Protein AF-A0A5E3WQ27-F1 (afdb_monomer)

pLDDT: mean 74.92, std 24.58, range [30.89, 98.5]

Structure (mmCIF, N/CA/C/O backbone):
data_AF-A0A5E3WQ27-F1
#
_entry.id   AF-A0A5E3WQ27-F1
#
loop_
_atom_site.group_PDB
_atom_site.id
_atom_site.type_symbol
_atom_site.label_atom_id
_atom_site.label_alt_id
_atom_site.label_comp_id
_atom_site.label_asym_id
_atom_site.label_entity_id
_atom_site.label_seq_id
_atom_site.pdbx_PDB_ins_code
_atom_site.Cartn_x
_atom_site.Cartn_y
_atom_site.Cartn_z
_atom_site.occupancy
_atom_site.B_iso_or_equiv
_atom_site.auth_seq_id
_atom_site.auth_comp_id
_atom_site.auth_asym_id
_atom_site.auth_atom_id
_atom_site.pdbx_PDB_model_num
ATOM 1 N N . MET A 1 1 ? -1.859 -4.404 -22.140 1.00 66.88 1 MET A N 1
ATOM 2 C CA . MET A 1 1 ? -1.192 -3.417 -21.258 1.00 66.88 1 MET A CA 1
ATOM 3 C C . MET A 1 1 ? 0.265 -3.137 -21.625 1.00 66.88 1 MET A C 1
ATOM 5 O O . MET A 1 1 ? 0.645 -1.979 -21.557 1.00 66.88 1 MET A O 1
ATOM 9 N N . SER A 1 2 ? 1.088 -4.109 -22.050 1.00 66.62 2 SER A N 1
ATOM 10 C CA . SER A 1 2 ? 2.471 -3.788 -22.464 1.00 66.62 2 SER A CA 1
ATOM 11 C C . SER A 1 2 ? 2.542 -2.864 -23.682 1.00 66.62 2 SER A C 1
ATOM 13 O O . SER A 1 2 ? 3.207 -1.838 -23.617 1.00 66.62 2 SER A O 1
ATOM 15 N N . ALA A 1 3 ? 1.756 -3.162 -24.722 1.00 76.25 3 ALA A N 1
ATOM 16 C CA . ALA A 1 3 ? 1.669 -2.356 -25.942 1.00 76.25 3 ALA A CA 1
ATOM 17 C C . ALA A 1 3 ? 1.220 -0.905 -25.674 1.00 76.25 3 ALA A C 1
ATOM 19 O O . ALA A 1 3 ? 1.617 0.019 -26.374 1.00 76.25 3 ALA A O 1
ATOM 20 N N . LEU A 1 4 ? 0.428 -0.689 -24.617 1.00 78.19 4 LEU A N 1
ATOM 21 C CA . LEU A 1 4 ? -0.031 0.638 -24.203 1.00 78.19 4 LEU A CA 1
ATOM 22 C C . LEU A 1 4 ? 1.125 1.499 -23.664 1.00 78.19 4 LEU A C 1
ATOM 24 O O . LEU A 1 4 ? 1.189 2.687 -23.967 1.00 78.19 4 LEU A O 1
ATOM 28 N N . ARG A 1 5 ? 2.072 0.897 -22.929 1.00 78.06 5 ARG A N 1
ATOM 29 C CA . ARG A 1 5 ? 3.265 1.593 -22.404 1.00 78.06 5 ARG A CA 1
ATOM 30 C C . ARG A 1 5 ? 4.249 1.987 -23.503 1.00 78.06 5 ARG A C 1
ATOM 32 O O . ARG A 1 5 ? 4.928 3.001 -23.384 1.00 78.06 5 ARG A O 1
ATOM 39 N N . GLU A 1 6 ? 4.312 1.192 -24.565 1.00 77.88 6 GLU A N 1
ATOM 40 C CA . GLU A 1 6 ? 5.176 1.436 -25.725 1.00 77.88 6 GLU A CA 1
ATOM 41 C C . GLU A 1 6 ? 4.623 2.556 -26.625 1.00 77.88 6 GLU A C 1
ATOM 43 O O . GLU A 1 6 ? 5.377 3.233 -27.325 1.00 77.88 6 GLU A O 1
ATOM 48 N N . HIS A 1 7 ? 3.317 2.834 -26.557 1.00 84.69 7 HIS A N 1
ATOM 49 C CA . HIS A 1 7 ? 2.675 3.871 -27.357 1.00 84.69 7 HIS A CA 1
ATOM 50 C C . HIS A 1 7 ? 2.796 5.262 -26.705 1.00 84.69 7 HIS A C 1
ATOM 52 O O . HIS A 1 7 ? 1.893 5.728 -26.005 1.00 84.69 7 HIS A O 1
ATOM 58 N N . ARG A 1 8 ? 3.892 5.984 -26.984 1.00 80.81 8 ARG A N 1
ATOM 59 C CA . ARG A 1 8 ? 4.209 7.307 -26.393 1.00 80.81 8 ARG A CA 1
ATOM 60 C C . ARG A 1 8 ? 3.035 8.296 -26.387 1.00 80.81 8 ARG A C 1
ATOM 62 O O . ARG A 1 8 ? 2.768 8.905 -25.357 1.00 80.81 8 ARG A O 1
ATOM 69 N N . ALA A 1 9 ? 2.301 8.422 -27.496 1.00 82.50 9 ALA A N 1
ATOM 70 C CA . ALA A 1 9 ? 1.156 9.338 -27.575 1.00 82.50 9 ALA A CA 1
ATOM 71 C C . ALA A 1 9 ? 0.023 8.971 -26.596 1.00 82.50 9 ALA A C 1
ATOM 73 O O . ALA A 1 9 ? -0.661 9.850 -26.079 1.00 82.50 9 ALA A O 1
ATOM 74 N N . MET A 1 10 ? -0.154 7.681 -26.302 1.00 83.75 10 MET A N 1
ATOM 75 C CA . MET A 1 10 ? -1.155 7.211 -25.348 1.00 83.75 10 MET A CA 1
ATOM 76 C C . MET A 1 10 ? -0.713 7.519 -23.917 1.00 83.75 10 MET A C 1
ATOM 78 O O . MET A 1 10 ? -1.498 8.055 -23.144 1.00 83.75 10 MET A O 1
ATOM 82 N N . MET A 1 11 ? 0.567 7.302 -23.596 1.00 82.00 11 MET A N 1
ATOM 83 C CA . MET A 1 11 ? 1.147 7.701 -22.308 1.00 82.00 11 MET A CA 1
ATOM 84 C C . MET A 1 11 ? 1.073 9.218 -22.076 1.00 82.00 11 MET A C 1
ATOM 86 O O . MET A 1 11 ? 0.823 9.649 -20.954 1.00 82.00 11 MET A O 1
ATOM 90 N N . SER A 1 12 ? 1.216 10.032 -23.127 1.00 81.25 12 SER A N 1
ATOM 91 C CA . SER A 1 12 ? 1.003 11.485 -23.060 1.00 81.25 12 SER A CA 1
ATOM 92 C C . SER A 1 12 ? -0.461 11.871 -22.819 1.00 81.25 12 SER A C 1
ATOM 94 O O . SER A 1 12 ? -0.724 12.796 -22.057 1.00 81.25 12 SER A O 1
ATOM 96 N N . ARG A 1 13 ? -1.426 11.160 -23.415 1.00 82.31 13 ARG A N 1
ATOM 97 C CA . ARG A 1 13 ? -2.856 11.378 -23.125 1.00 82.31 13 ARG A CA 1
ATOM 98 C C . ARG A 1 13 ? -3.207 10.986 -21.691 1.00 82.31 13 ARG A C 1
ATOM 100 O O . ARG A 1 13 ? -3.917 11.716 -21.016 1.00 82.31 13 ARG A O 1
ATOM 107 N N . LEU A 1 14 ? -2.659 9.877 -21.203 1.00 80.56 14 LEU A N 1
ATOM 108 C CA . LEU A 1 14 ? -2.833 9.441 -19.815 1.00 80.56 14 LEU A CA 1
ATOM 109 C C . LEU A 1 14 ? -2.230 10.440 -18.826 1.00 80.56 14 LEU A C 1
ATOM 111 O O . LEU A 1 14 ? -2.828 10.729 -17.797 1.00 80.56 14 LEU A O 1
ATOM 115 N N . ALA A 1 15 ? -1.079 11.016 -19.165 1.00 80.75 15 ALA A N 1
ATOM 116 C CA . ALA A 1 15 ? -0.497 12.126 -18.422 1.00 80.75 15 ALA A CA 1
ATOM 117 C C . ALA A 1 15 ? -1.461 13.320 -18.288 1.00 80.75 15 ALA A C 1
ATOM 119 O O . ALA A 1 15 ? -1.559 13.895 -17.209 1.00 80.75 15 ALA A O 1
ATOM 120 N N . ALA A 1 16 ? -2.211 13.659 -19.342 1.00 81.12 16 ALA A N 1
ATOM 121 C CA . ALA A 1 16 ? -3.228 14.706 -19.261 1.00 81.12 16 ALA A CA 1
ATOM 122 C C . ALA A 1 16 ? -4.366 14.338 -18.292 1.00 81.12 16 ALA A C 1
ATOM 124 O O . ALA A 1 16 ? -4.794 15.189 -17.521 1.00 81.12 16 ALA A O 1
ATOM 125 N N . VAL A 1 17 ? -4.796 13.070 -18.256 1.00 81.38 17 VAL A N 1
ATOM 126 C CA . VAL A 1 17 ? -5.822 12.593 -17.306 1.00 81.38 17 VAL A CA 1
ATOM 127 C C . VAL A 1 17 ? -5.364 12.764 -15.856 1.00 81.38 17 VAL A C 1
ATOM 129 O O . VAL A 1 17 ? -6.114 13.295 -15.045 1.00 81.38 17 VAL A O 1
ATOM 132 N N . PHE A 1 18 ? -4.116 12.408 -15.533 1.00 80.06 18 PHE A N 1
ATOM 133 C CA . PHE A 1 18 ? -3.578 12.611 -14.179 1.00 80.06 18 PHE A CA 1
ATOM 134 C C . PHE A 1 18 ? -3.529 14.089 -13.761 1.00 80.06 18 PHE A C 1
ATOM 136 O O . PHE A 1 18 ? -3.655 14.384 -12.575 1.00 80.06 18 PHE A O 1
ATOM 143 N N . ASN A 1 19 ? -3.390 15.013 -14.716 1.00 80.31 19 ASN A N 1
ATOM 144 C CA . ASN A 1 19 ? -3.427 16.452 -14.448 1.00 80.31 19 ASN A CA 1
ATOM 145 C C . ASN A 1 19 ? -4.855 16.998 -14.262 1.00 80.31 19 ASN A C 1
ATOM 147 O O . ASN A 1 19 ? -5.021 18.054 -13.660 1.00 80.31 19 ASN A O 1
ATOM 151 N N . HIS A 1 20 ? -5.881 16.302 -14.762 1.00 78.62 20 HIS A N 1
ATOM 152 C CA . HIS A 1 20 ? -7.270 16.778 -14.750 1.00 78.62 20 HIS A CA 1
ATOM 153 C C . HIS A 1 20 ? -8.042 16.501 -13.453 1.00 78.62 20 HIS A C 1
ATOM 155 O O . HIS A 1 20 ? -9.148 17.008 -13.294 1.00 78.62 20 HIS A O 1
ATOM 161 N N . ILE A 1 21 ? -7.444 15.812 -12.476 1.00 74.69 21 ILE A N 1
ATOM 162 C CA . ILE A 1 21 ? -8.067 15.475 -11.173 1.00 74.69 21 ILE A CA 1
ATOM 163 C C . ILE A 1 21 ? -8.297 16.718 -10.278 1.00 74.69 21 ILE A C 1
ATOM 165 O O . ILE A 1 21 ? -8.771 16.628 -9.154 1.00 74.69 21 ILE A O 1
ATOM 169 N N . GLN A 1 22 ? -8.016 17.913 -10.799 1.00 62.62 22 GLN A N 1
ATOM 170 C CA . GLN A 1 22 ? -8.218 19.203 -10.140 1.00 62.62 22 GLN A CA 1
ATOM 171 C C . GLN A 1 22 ? -9.664 19.730 -10.221 1.00 62.62 22 GLN A C 1
ATOM 173 O O . GLN A 1 22 ? -9.946 20.799 -9.680 1.00 62.62 22 GLN A O 1
ATOM 178 N N . SER A 1 23 ? -10.583 19.038 -10.907 1.00 57.97 23 SER A N 1
ATOM 179 C CA . SER A 1 23 ? -11.968 19.505 -11.052 1.00 57.97 23 SER A CA 1
ATOM 180 C C . SER A 1 23 ? -12.797 19.245 -9.778 1.00 57.97 23 SER A C 1
ATOM 182 O O . SER A 1 23 ? -12.965 18.089 -9.392 1.00 57.97 23 SER A O 1
ATOM 184 N N . PRO A 1 24 ? -13.397 20.274 -9.140 1.00 55.88 24 PRO A N 1
ATOM 185 C CA . PRO A 1 24 ? -14.164 20.131 -7.891 1.00 55.88 24 PRO A CA 1
ATOM 186 C C . PRO A 1 24 ? -15.407 19.226 -7.969 1.00 55.88 24 PRO A C 1
ATOM 188 O O . PRO A 1 24 ? -15.979 18.881 -6.936 1.00 55.88 24 PRO A O 1
ATOM 191 N N . LEU A 1 25 ? -15.861 18.884 -9.179 1.00 47.59 25 LEU A N 1
ATOM 192 C CA . LEU A 1 25 ? -17.086 18.113 -9.437 1.00 47.59 25 LEU A CA 1
ATOM 193 C C . LEU A 1 25 ? -16.820 16.642 -9.815 1.00 47.59 25 LEU A C 1
ATOM 195 O O . LEU A 1 25 ? -17.751 15.840 -9.795 1.00 47.59 25 LEU A O 1
ATOM 199 N N . GLU A 1 26 ? -15.568 16.277 -10.100 1.00 57.75 26 GLU A N 1
ATOM 200 C CA . GLU A 1 26 ? -15.121 14.922 -10.474 1.00 57.75 26 GLU A CA 1
ATOM 201 C C . GLU A 1 26 ? -14.238 14.373 -9.335 1.00 57.75 26 GLU A C 1
ATOM 203 O O . GLU A 1 26 ? -13.024 14.543 -9.306 1.00 57.75 26 GLU A O 1
ATOM 208 N N . SER A 1 27 ? -14.848 14.145 -8.166 1.00 75.56 27 SER A N 1
ATOM 209 C CA . SER A 1 27 ? -15.403 12.884 -7.646 1.00 75.56 27 SER A CA 1
ATOM 210 C C . SER A 1 27 ? -14.313 11.872 -7.268 1.00 75.56 27 SER A C 1
ATOM 212 O O . SER A 1 27 ? -13.488 11.465 -8.076 1.00 75.56 27 SER A O 1
ATOM 214 N N . CYS A 1 28 ? -14.304 11.420 -6.013 1.00 89.69 28 CYS A N 1
ATOM 215 C CA . CYS A 1 28 ? -13.341 10.441 -5.493 1.00 89.69 28 CYS A CA 1
ATOM 216 C C . CYS A 1 28 ? -13.182 9.191 -6.388 1.00 89.69 28 CYS A C 1
ATOM 218 O O . CYS A 1 28 ? -12.128 8.559 -6.370 1.00 89.69 28 CYS A O 1
ATOM 220 N N . SER A 1 29 ? -14.193 8.871 -7.205 1.00 90.62 29 SER A N 1
ATOM 221 C CA . SER A 1 29 ? -14.157 7.816 -8.221 1.00 90.62 29 SER A CA 1
ATOM 222 C C . SER A 1 29 ? -13.032 7.997 -9.246 1.00 90.62 29 SER A C 1
ATOM 224 O O . SER A 1 29 ? -12.378 7.017 -9.593 1.00 90.62 29 SER A O 1
ATOM 226 N N . ASP A 1 30 ? -12.755 9.219 -9.703 1.00 89.88 30 ASP A N 1
ATOM 227 C CA . ASP A 1 30 ? -11.738 9.481 -10.730 1.00 89.88 30 ASP A CA 1
ATOM 228 C C . ASP A 1 30 ? -10.325 9.329 -10.165 1.00 89.88 30 ASP A C 1
ATOM 230 O O . ASP A 1 30 ? -9.446 8.731 -10.797 1.00 89.88 30 ASP A O 1
ATOM 234 N N . ALA A 1 31 ? -10.127 9.763 -8.916 1.00 92.06 31 ALA A N 1
ATOM 235 C CA . ALA A 1 31 ? -8.910 9.483 -8.162 1.00 92.06 31 ALA A CA 1
ATOM 236 C C . ALA A 1 31 ? -8.723 7.973 -7.955 1.00 92.06 31 ALA A C 1
ATOM 238 O O . ALA A 1 31 ? -7.655 7.445 -8.265 1.00 92.06 31 ALA A O 1
ATOM 239 N N . VAL A 1 32 ? -9.762 7.258 -7.506 1.00 93.75 32 VAL A N 1
ATOM 240 C CA . VAL A 1 32 ? -9.732 5.794 -7.342 1.00 93.75 32 VAL A CA 1
ATOM 241 C C . VAL A 1 32 ? -9.390 5.108 -8.665 1.00 93.75 32 VAL A C 1
ATOM 243 O O . VAL A 1 32 ? -8.454 4.312 -8.711 1.00 93.75 32 VAL A O 1
ATOM 246 N N . GLY A 1 33 ? -10.078 5.451 -9.755 1.00 92.00 33 GLY A N 1
ATOM 247 C CA . GLY A 1 33 ? -9.832 4.903 -11.087 1.00 92.00 33 GLY A CA 1
ATOM 248 C C . GLY A 1 33 ? -8.403 5.154 -11.566 1.00 92.00 33 GLY A C 1
ATOM 249 O O . GLY A 1 33 ? -7.746 4.236 -12.055 1.00 92.00 33 GLY A O 1
ATOM 250 N N . SER A 1 34 ? -7.880 6.359 -11.342 1.00 93.00 34 SER A N 1
ATOM 251 C CA . SER A 1 34 ? -6.511 6.742 -11.703 1.00 93.00 34 SER A CA 1
ATOM 252 C C . SER A 1 34 ? -5.454 5.995 -10.884 1.00 93.00 34 SER A C 1
ATOM 254 O O . SER A 1 34 ? -4.454 5.528 -11.435 1.00 93.00 34 SER A O 1
ATOM 256 N N . ILE A 1 35 ? -5.684 5.812 -9.580 1.00 95.19 35 ILE A N 1
ATOM 257 C CA . ILE A 1 35 ? -4.812 5.023 -8.697 1.00 95.19 35 ILE A CA 1
ATOM 258 C C . ILE A 1 35 ? -4.815 3.550 -9.120 1.00 95.19 35 ILE A C 1
ATOM 260 O O . ILE A 1 35 ? -3.751 2.944 -9.265 1.00 95.19 35 ILE A O 1
ATOM 264 N N . CYS A 1 36 ? -5.993 2.975 -9.361 1.00 94.00 36 CYS A N 1
ATOM 265 C CA . CYS A 1 36 ? -6.136 1.598 -9.828 1.00 94.00 36 CYS A CA 1
ATOM 266 C C . CYS A 1 36 ? -5.501 1.404 -11.211 1.00 94.00 36 CYS A C 1
ATOM 268 O O . CYS A 1 36 ? -4.858 0.388 -11.471 1.00 94.00 36 CYS A O 1
ATOM 270 N N . PHE A 1 37 ? -5.606 2.397 -12.093 1.00 92.00 37 PHE A N 1
ATOM 271 C CA . PHE A 1 37 ? -4.926 2.378 -13.381 1.00 92.00 37 PHE A CA 1
ATOM 272 C C . PHE A 1 37 ? -3.402 2.406 -13.230 1.00 92.00 37 PHE A C 1
ATOM 274 O O . PHE A 1 37 ? -2.711 1.603 -13.862 1.00 92.00 37 PHE A O 1
ATOM 281 N N . LEU A 1 38 ? -2.867 3.250 -12.342 1.00 93.50 38 LEU A N 1
ATOM 282 C CA . LEU A 1 38 ? -1.442 3.247 -12.011 1.00 93.50 38 LEU A CA 1
ATOM 283 C C . LEU A 1 38 ? -1.006 1.881 -11.463 1.00 93.50 38 LEU A C 1
ATOM 285 O O . LEU A 1 38 ? -0.003 1.338 -11.919 1.00 93.50 38 LEU A O 1
ATOM 289 N N . GLN A 1 39 ? -1.789 1.275 -10.568 1.00 94.50 39 GLN A N 1
ATOM 290 C CA . GLN A 1 39 ? -1.550 -0.086 -10.082 1.00 94.50 39 GLN A CA 1
ATOM 291 C C . GLN A 1 39 ? -1.485 -1.101 -11.234 1.00 94.50 39 GLN A C 1
ATOM 293 O O . GLN A 1 39 ? -0.552 -1.905 -11.290 1.00 94.50 39 GLN A O 1
ATOM 298 N N . MET A 1 40 ? -2.429 -1.058 -12.177 1.00 91.81 40 MET A N 1
ATOM 299 C CA . MET A 1 40 ? -2.412 -1.945 -13.344 1.00 91.81 40 MET A CA 1
ATOM 300 C C . MET A 1 40 ? -1.171 -1.723 -14.218 1.00 91.81 40 MET A C 1
ATOM 302 O O . MET A 1 40 ? -0.592 -2.691 -14.709 1.00 91.81 40 MET A O 1
ATOM 306 N N . LEU A 1 41 ? -0.715 -0.477 -14.395 1.00 91.00 41 LEU A N 1
ATOM 307 C CA . LEU A 1 41 ? 0.526 -0.181 -15.120 1.00 91.00 41 LEU A CA 1
ATOM 308 C C . LEU A 1 41 ? 1.762 -0.776 -14.432 1.00 91.00 41 LEU A C 1
ATOM 310 O O . LEU A 1 41 ? 2.663 -1.254 -15.132 1.00 91.00 41 LEU A O 1
ATOM 314 N N . LEU A 1 42 ? 1.793 -0.765 -13.094 1.00 90.88 42 LEU A N 1
ATOM 315 C CA . LEU A 1 42 ? 2.871 -1.360 -12.302 1.00 90.88 42 LEU A CA 1
ATOM 316 C C . LEU A 1 42 ? 2.885 -2.885 -12.408 1.00 90.88 42 LEU A C 1
ATOM 318 O O . LEU A 1 42 ? 3.956 -3.464 -12.568 1.00 90.88 42 LEU A O 1
ATOM 322 N N . LEU A 1 43 ? 1.714 -3.526 -12.351 1.00 90.00 43 LEU A N 1
ATOM 323 C CA . LEU A 1 43 ? 1.587 -4.988 -12.314 1.00 90.00 43 LEU A CA 1
ATOM 324 C C . LEU A 1 43 ? 1.530 -5.651 -13.691 1.00 90.00 43 LEU A C 1
ATOM 326 O O . LEU A 1 43 ? 1.718 -6.863 -13.784 1.00 90.00 43 LEU A O 1
ATOM 330 N N . ALA A 1 44 ? 1.277 -4.889 -14.757 1.00 87.12 44 ALA A N 1
ATOM 331 C CA . ALA A 1 44 ? 1.193 -5.428 -16.105 1.00 87.12 44 ALA A CA 1
ATOM 332 C C . ALA A 1 44 ? 2.521 -6.070 -16.531 1.00 87.12 44 ALA A C 1
ATOM 334 O O . ALA A 1 44 ? 3.500 -5.377 -16.833 1.00 87.12 44 ALA A O 1
ATOM 335 N N . ASP A 1 45 ? 2.533 -7.394 -16.618 1.00 81.75 45 ASP A N 1
ATOM 336 C CA . ASP A 1 45 ? 3.651 -8.160 -17.154 1.00 81.75 45 ASP A CA 1
ATOM 337 C C . ASP A 1 45 ? 3.417 -8.537 -18.626 1.00 81.75 45 ASP A C 1
ATOM 339 O O . ASP A 1 45 ? 2.288 -8.558 -19.126 1.00 81.75 45 ASP A O 1
ATOM 343 N N . ASN A 1 46 ? 4.502 -8.831 -19.336 1.00 71.75 46 ASN A N 1
ATOM 344 C CA . ASN A 1 46 ? 4.459 -9.331 -20.703 1.00 71.75 46 ASN A CA 1
ATOM 345 C C . ASN A 1 46 ? 4.342 -10.858 -20.643 1.00 71.75 46 ASN A C 1
ATOM 347 O O . ASN A 1 46 ? 5.354 -11.557 -20.701 1.00 71.75 46 ASN A O 1
ATOM 351 N N . ALA A 1 47 ? 3.108 -11.365 -20.542 1.00 69.06 47 ALA A N 1
ATOM 352 C CA . ALA A 1 47 ? 2.816 -12.801 -20.428 1.00 69.06 47 ALA A CA 1
ATOM 353 C C . ALA A 1 47 ? 3.452 -13.654 -21.547 1.00 69.06 47 ALA A C 1
ATOM 355 O O . ALA A 1 47 ? 3.771 -14.818 -21.338 1.00 69.06 47 ALA A O 1
ATOM 356 N N . ASN A 1 48 ? 3.703 -13.057 -22.715 1.00 74.38 48 ASN A N 1
ATOM 357 C CA . ASN A 1 48 ? 4.232 -13.753 -23.890 1.00 74.38 48 ASN A CA 1
ATOM 358 C C . ASN A 1 48 ? 5.760 -13.921 -23.888 1.00 74.38 48 ASN A C 1
ATOM 360 O O . ASN A 1 48 ? 6.303 -14.520 -24.814 1.00 74.38 48 ASN A O 1
ATOM 364 N N . ARG A 1 49 ? 6.482 -13.367 -22.902 1.00 75.38 49 ARG A N 1
ATOM 365 C CA . ARG A 1 49 ? 7.946 -13.457 -22.854 1.00 75.38 49 ARG A CA 1
ATOM 366 C C . ARG A 1 49 ? 8.378 -14.377 -21.710 1.00 75.38 49 ARG A C 1
ATOM 368 O O . ARG A 1 49 ? 8.314 -13.936 -20.557 1.00 75.38 49 ARG A O 1
ATOM 375 N N . PRO A 1 50 ? 8.867 -15.599 -21.996 1.00 80.12 50 PRO A N 1
ATOM 376 C CA . PRO A 1 50 ? 9.401 -16.467 -20.956 1.00 80.12 50 PRO A CA 1
ATOM 377 C C . PRO A 1 50 ? 10.565 -15.767 -20.247 1.00 80.12 50 PRO A C 1
ATOM 379 O O . PRO A 1 50 ? 11.386 -15.092 -20.873 1.00 80.12 50 PRO A O 1
ATOM 382 N N . VAL A 1 51 ? 10.590 -15.883 -18.925 1.00 82.88 51 VAL A N 1
ATOM 383 C CA . VAL A 1 51 ? 11.660 -15.377 -18.062 1.00 82.88 51 VAL A CA 1
ATOM 384 C C . VAL A 1 51 ? 12.665 -16.511 -17.889 1.00 82.88 51 VAL A C 1
ATOM 386 O O . VAL A 1 51 ? 12.278 -17.575 -17.413 1.00 82.88 51 VAL A O 1
ATOM 389 N N . LYS A 1 52 ? 13.932 -16.320 -18.285 1.00 83.81 52 LYS A N 1
ATOM 390 C CA . LYS A 1 52 ? 14.958 -17.372 -18.155 1.00 83.81 52 LYS A CA 1
ATOM 391 C C . LYS A 1 52 ? 15.700 -17.332 -16.816 1.00 83.81 52 LYS A C 1
ATOM 393 O O . LYS A 1 52 ? 16.442 -18.258 -16.513 1.00 83.81 52 LYS A O 1
ATOM 398 N N . GLY A 1 53 ? 15.494 -16.289 -16.014 1.00 86.94 53 GLY A N 1
ATOM 399 C CA . GLY A 1 53 ? 16.077 -16.154 -14.683 1.00 86.94 53 GLY A CA 1
ATOM 400 C C . GLY A 1 53 ? 15.772 -14.800 -14.047 1.00 86.94 53 GLY A C 1
ATOM 401 O O . GLY A 1 53 ? 15.118 -13.944 -14.643 1.00 86.94 53 GLY A O 1
ATOM 402 N N . ASN A 1 54 ? 16.271 -14.596 -12.834 1.00 85.88 54 ASN A N 1
ATOM 403 C CA . ASN A 1 54 ? 15.942 -13.418 -12.029 1.00 85.88 54 ASN A CA 1
ATOM 404 C C . ASN A 1 54 ? 16.541 -12.115 -12.578 1.00 85.88 54 ASN A C 1
ATOM 406 O O . ASN A 1 54 ? 15.913 -11.060 -12.499 1.00 85.88 54 ASN A O 1
ATOM 410 N N . ASP A 1 55 ? 17.707 -12.188 -13.221 1.00 87.56 55 ASP A N 1
ATOM 411 C CA . ASP A 1 55 ? 18.311 -11.044 -13.914 1.00 87.56 55 ASP A CA 1
ATOM 412 C C . ASP A 1 55 ? 17.421 -10.534 -15.067 1.00 87.56 55 ASP A C 1
ATOM 414 O O . ASP A 1 55 ? 17.247 -9.326 -15.240 1.00 87.56 55 ASP A O 1
ATOM 418 N N . ASP A 1 56 ? 16.764 -11.441 -15.802 1.00 87.75 56 ASP A N 1
ATOM 419 C CA . ASP A 1 56 ? 15.809 -11.073 -16.855 1.00 87.75 56 ASP A CA 1
ATOM 420 C C . ASP A 1 56 ? 14.563 -10.383 -16.285 1.00 87.75 56 ASP A C 1
ATOM 422 O O . ASP A 1 56 ? 14.021 -9.471 -16.919 1.00 87.75 56 ASP A O 1
ATOM 426 N N . VAL A 1 57 ? 14.100 -10.800 -15.096 1.00 88.50 57 VAL A N 1
ATOM 427 C CA . VAL A 1 57 ? 13.005 -10.122 -14.378 1.00 88.50 57 VAL A CA 1
ATOM 428 C C . VAL A 1 57 ? 13.428 -8.701 -14.039 1.00 88.50 57 VAL A C 1
ATOM 430 O O . VAL A 1 57 ? 12.730 -7.753 -14.389 1.00 88.50 57 VAL A O 1
ATOM 433 N N . ALA A 1 58 ? 14.599 -8.539 -13.427 1.00 89.38 58 ALA A N 1
ATOM 434 C CA . ALA A 1 58 ? 15.102 -7.241 -13.003 1.00 89.38 58 ALA A CA 1
ATOM 435 C C . ALA A 1 58 ? 15.292 -6.270 -14.188 1.00 89.38 58 ALA A C 1
ATOM 437 O O . ALA A 1 58 ? 14.831 -5.129 -14.135 1.00 89.38 58 ALA A O 1
ATOM 438 N N . LYS A 1 59 ? 15.863 -6.736 -15.309 1.00 89.56 59 LYS A N 1
ATOM 439 C CA . LYS A 1 59 ? 15.974 -5.955 -16.559 1.00 89.56 59 LYS A CA 1
ATOM 440 C C . LYS A 1 59 ? 14.614 -5.560 -17.133 1.00 89.56 59 LYS A C 1
ATOM 442 O O . LYS A 1 59 ? 14.447 -4.454 -17.648 1.00 89.56 59 LYS A O 1
ATOM 447 N N . ARG A 1 60 ? 13.628 -6.458 -17.062 1.00 89.25 60 ARG A N 1
ATOM 448 C CA . ARG A 1 60 ? 12.258 -6.183 -17.516 1.00 89.25 60 ARG A CA 1
ATOM 449 C C . ARG A 1 60 ? 11.591 -5.112 -16.657 1.00 89.25 60 ARG A C 1
ATOM 451 O O . ARG A 1 60 ? 10.911 -4.245 -17.206 1.00 89.25 60 ARG A O 1
ATOM 458 N N . GLU A 1 61 ? 11.781 -5.166 -15.343 1.00 91.69 61 GLU A N 1
ATOM 459 C CA . GLU A 1 61 ? 11.294 -4.134 -14.429 1.00 91.69 61 GLU A CA 1
ATOM 460 C C . GLU A 1 61 ? 11.943 -2.777 -14.749 1.00 91.69 61 GLU A C 1
ATOM 462 O O . GLU A 1 61 ? 11.227 -1.789 -14.904 1.00 91.69 61 GLU A O 1
ATOM 467 N N . ASP A 1 62 ? 13.261 -2.715 -14.962 1.00 93.00 62 ASP A N 1
ATOM 468 C CA . ASP A 1 62 ? 13.939 -1.469 -15.360 1.00 93.00 62 ASP A CA 1
ATOM 469 C C . ASP A 1 62 ? 13.377 -0.894 -16.667 1.00 93.00 62 ASP A C 1
ATOM 471 O O . ASP A 1 62 ? 13.052 0.295 -16.741 1.00 93.00 62 ASP A O 1
ATOM 475 N N . ALA A 1 63 ? 13.193 -1.738 -17.686 1.00 91.12 63 ALA A N 1
ATOM 476 C CA . ALA A 1 63 ? 12.602 -1.326 -18.956 1.00 91.12 63 ALA A CA 1
ATOM 477 C C . ALA A 1 63 ? 11.176 -0.776 -18.774 1.00 91.12 63 ALA A C 1
ATOM 479 O O . ALA A 1 63 ? 10.842 0.273 -19.331 1.00 91.12 63 ALA A O 1
ATOM 480 N N . ARG A 1 64 ? 10.349 -1.431 -17.944 1.00 90.44 64 ARG A N 1
ATOM 481 C CA . ARG A 1 64 ? 8.995 -0.962 -17.603 1.00 90.44 64 ARG A CA 1
ATOM 482 C C . ARG A 1 64 ? 9.040 0.431 -16.979 1.00 90.44 64 ARG A C 1
ATOM 484 O O . ARG A 1 64 ? 8.300 1.318 -17.395 1.00 90.44 64 ARG A O 1
ATOM 491 N N . TRP A 1 65 ? 9.913 0.640 -16.001 1.00 92.94 65 TRP A N 1
ATOM 492 C CA . TRP A 1 65 ? 10.028 1.925 -15.313 1.00 92.94 65 TRP A CA 1
ATOM 493 C C . TRP A 1 65 ? 10.604 3.036 -16.191 1.00 92.94 65 TRP A C 1
ATOM 495 O O . TRP A 1 65 ? 10.209 4.193 -16.036 1.00 92.94 65 TRP A O 1
ATOM 505 N N . SER A 1 66 ? 11.466 2.697 -17.150 1.00 92.12 66 SER A N 1
ATOM 506 C CA . SER A 1 66 ? 11.929 3.635 -18.177 1.00 92.12 66 SER A CA 1
ATOM 507 C C . SER A 1 66 ? 10.767 4.140 -19.047 1.00 92.12 66 SER A C 1
ATOM 509 O O . SER A 1 66 ? 10.603 5.348 -19.231 1.00 92.12 66 SER A O 1
ATOM 511 N N . GLN A 1 67 ? 9.874 3.242 -19.482 1.00 89.62 67 GLN A N 1
ATOM 512 C CA . GLN A 1 67 ? 8.673 3.599 -20.257 1.00 89.62 67 GLN A CA 1
ATOM 513 C C . GLN A 1 67 ? 7.690 4.480 -19.463 1.00 89.62 67 GLN A C 1
ATOM 515 O O . GLN A 1 67 ? 7.001 5.325 -20.033 1.00 89.62 67 GLN A O 1
ATOM 520 N N . LEU A 1 68 ? 7.649 4.336 -18.134 1.00 90.06 68 LEU A N 1
ATOM 521 C CA . LEU A 1 68 ? 6.787 5.128 -17.249 1.00 90.06 68 LEU A CA 1
ATOM 522 C C . LEU A 1 68 ? 7.368 6.503 -16.868 1.00 90.06 68 LEU A C 1
ATOM 524 O O . LEU A 1 68 ? 6.737 7.228 -16.098 1.00 90.06 68 LEU A O 1
ATOM 528 N N . ARG A 1 69 ? 8.527 6.917 -17.406 1.00 90.62 69 ARG A N 1
ATOM 529 C CA . ARG A 1 69 ? 9.210 8.178 -17.039 1.00 90.62 69 ARG A CA 1
ATOM 530 C C . ARG A 1 69 ? 8.300 9.409 -17.077 1.00 90.62 69 ARG A C 1
ATOM 532 O O . ARG A 1 69 ? 8.411 10.262 -16.199 1.00 90.62 69 ARG A O 1
ATOM 539 N N . VAL A 1 70 ? 7.422 9.514 -18.077 1.00 88.38 70 VAL A N 1
ATOM 540 C CA . VAL A 1 70 ? 6.495 10.654 -18.210 1.00 88.38 70 VAL A CA 1
ATOM 541 C C . VAL A 1 70 ? 5.478 10.668 -17.069 1.00 88.38 70 VAL A C 1
ATOM 543 O O . VAL A 1 70 ? 5.281 11.711 -16.459 1.00 88.38 70 VAL A O 1
ATOM 546 N N . VAL A 1 71 ? 4.904 9.513 -16.725 1.00 88.69 71 VAL A N 1
ATOM 547 C CA . VAL A 1 71 ? 3.943 9.383 -15.616 1.00 88.69 71 VAL A CA 1
ATOM 548 C C . VAL A 1 71 ? 4.617 9.696 -14.286 1.00 88.69 71 VAL A C 1
ATOM 550 O O . VAL A 1 71 ? 4.087 10.474 -13.503 1.00 88.69 71 VAL A O 1
ATOM 553 N N . VAL A 1 72 ? 5.825 9.167 -14.058 1.00 91.31 72 VAL A N 1
ATOM 554 C CA . VAL A 1 72 ? 6.582 9.385 -12.812 1.00 91.31 72 VAL A CA 1
ATOM 555 C C . VAL A 1 72 ? 6.801 10.871 -12.512 1.00 91.31 72 VAL A C 1
ATOM 557 O O . VAL A 1 72 ? 6.789 11.260 -11.348 1.00 91.31 72 VAL A O 1
ATOM 560 N N . ARG A 1 73 ? 6.977 11.712 -13.539 1.00 91.19 73 ARG A N 1
ATOM 561 C CA . ARG A 1 73 ? 7.154 13.165 -13.368 1.00 91.19 73 ARG A CA 1
ATOM 562 C C . ARG A 1 73 ? 5.902 13.879 -12.851 1.00 91.19 73 ARG A C 1
ATOM 564 O O . ARG A 1 73 ? 6.038 14.948 -12.273 1.00 91.19 73 ARG A O 1
ATOM 571 N N . LEU A 1 74 ? 4.721 13.300 -13.052 1.00 91.50 74 LEU A N 1
ATOM 572 C CA . LEU A 1 74 ? 3.433 13.886 -12.665 1.00 91.50 74 LEU A CA 1
ATOM 573 C C . LEU A 1 74 ? 2.964 13.419 -11.285 1.00 91.50 74 LEU A C 1
ATOM 575 O O . LEU A 1 74 ? 2.131 14.071 -10.664 1.00 91.50 74 LEU A O 1
ATOM 579 N N . LEU A 1 75 ? 3.521 12.307 -10.794 1.00 93.56 75 LEU A N 1
ATOM 580 C CA . LEU A 1 75 ? 3.110 11.687 -9.536 1.00 93.56 75 LEU A CA 1
ATOM 581 C C . LEU A 1 75 ? 3.142 12.619 -8.313 1.00 93.56 75 LEU A C 1
ATOM 583 O O . LEU A 1 75 ? 2.226 12.488 -7.509 1.00 93.56 75 LEU A O 1
ATOM 587 N N . PRO A 1 76 ? 4.109 13.547 -8.133 1.00 94.69 76 PRO A N 1
ATOM 588 C CA . PRO A 1 76 ? 4.101 14.439 -6.972 1.00 94.69 76 PRO A CA 1
ATOM 589 C C . PRO A 1 76 ? 2.817 15.268 -6.858 1.00 94.69 76 PRO A C 1
ATOM 591 O O . PRO A 1 76 ? 2.086 15.116 -5.885 1.00 94.69 76 PRO A O 1
ATOM 594 N N . ALA A 1 77 ? 2.508 16.070 -7.882 1.00 92.38 77 ALA A N 1
ATOM 595 C CA . ALA A 1 77 ? 1.315 16.916 -7.896 1.00 92.38 77 ALA A CA 1
ATOM 596 C C . ALA A 1 77 ? 0.031 16.075 -7.854 1.00 92.38 77 ALA A C 1
ATOM 598 O O . ALA A 1 77 ? -0.906 16.396 -7.130 1.00 92.38 77 ALA A O 1
ATOM 599 N N . PHE A 1 78 ? 0.015 14.948 -8.572 1.00 93.44 78 PHE A N 1
ATOM 600 C CA . PHE A 1 78 ? -1.097 14.004 -8.529 1.00 93.44 78 PHE A CA 1
ATOM 601 C C . PHE A 1 78 ? -1.370 13.492 -7.105 1.00 93.44 78 PHE A C 1
ATOM 603 O O . PHE A 1 78 ? -2.513 13.516 -6.657 1.00 93.44 78 PHE A O 1
ATOM 610 N N . PHE A 1 79 ? -0.346 13.051 -6.367 1.00 95.69 79 PHE A N 1
ATOM 611 C CA . PHE A 1 79 ? -0.543 12.531 -5.013 1.00 95.69 79 PHE A CA 1
ATOM 612 C C . PHE A 1 79 ? -0.906 13.614 -3.996 1.00 95.69 79 PHE A C 1
ATOM 614 O O . PHE A 1 79 ? -1.621 13.310 -3.043 1.00 95.69 79 PHE A O 1
ATOM 621 N N . GLU A 1 80 ? -0.468 14.859 -4.191 1.00 94.81 80 GLU A N 1
ATOM 622 C CA . GLU A 1 80 ? -0.929 15.990 -3.378 1.00 94.81 80 GLU A CA 1
ATOM 623 C C . GLU A 1 80 ? -2.444 16.196 -3.516 1.00 94.81 80 GLU A C 1
ATOM 625 O O . GLU A 1 80 ? -3.137 16.289 -2.502 1.00 94.81 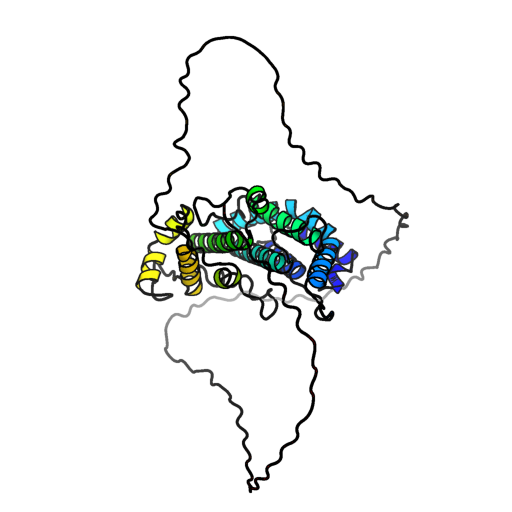80 GLU A O 1
ATOM 630 N N . GLU A 1 81 ? -2.976 16.178 -4.742 1.00 93.00 81 GLU A N 1
ATOM 631 C CA . GLU A 1 81 ? -4.424 16.274 -4.978 1.00 93.00 81 GLU A CA 1
ATOM 632 C C . GLU A 1 81 ? -5.182 15.050 -4.445 1.00 93.00 81 GLU A C 1
ATOM 634 O O . GLU A 1 81 ? -6.192 15.197 -3.757 1.00 93.00 81 GLU A O 1
ATOM 639 N N . VAL A 1 82 ? -4.660 13.835 -4.658 1.00 94.56 82 VAL A N 1
ATOM 640 C CA . VAL A 1 82 ? -5.228 12.610 -4.061 1.00 94.56 82 VAL A CA 1
ATOM 641 C C . VAL A 1 82 ? -5.266 12.701 -2.533 1.00 94.56 82 VAL A C 1
ATOM 643 O O . VAL A 1 82 ? -6.216 12.224 -1.918 1.00 94.56 82 VAL A O 1
ATOM 646 N N . GLY A 1 83 ? -4.266 13.328 -1.910 1.00 96.00 83 GLY A N 1
ATOM 647 C CA . GLY A 1 83 ? -4.241 13.583 -0.472 1.00 96.00 83 GLY A CA 1
ATOM 648 C C . GLY A 1 83 ? -5.412 14.433 0.004 1.00 96.00 83 GLY A C 1
ATOM 649 O O . GLY A 1 83 ? -6.082 14.053 0.962 1.00 96.00 83 GLY A O 1
ATOM 650 N N . LYS A 1 84 ? -5.692 15.540 -0.693 1.00 94.56 84 LYS A N 1
ATOM 651 C CA . LYS A 1 84 ? -6.838 16.414 -0.392 1.00 94.56 84 LYS A CA 1
ATOM 652 C C . LYS A 1 84 ? -8.158 15.661 -0.563 1.00 94.56 84 LYS A C 1
ATOM 654 O O . LYS A 1 84 ? -8.980 15.643 0.347 1.00 94.56 84 LYS A O 1
ATOM 659 N N . LEU A 1 85 ? -8.313 14.949 -1.683 1.00 94.31 85 LEU A N 1
ATOM 660 C CA . LEU A 1 85 ? -9.505 14.141 -1.961 1.00 94.31 85 LEU A CA 1
ATOM 661 C C . LEU A 1 85 ? -9.712 13.023 -0.935 1.00 94.31 85 LEU A C 1
ATOM 663 O O . LEU A 1 85 ? -10.849 12.694 -0.605 1.00 94.31 85 LEU A O 1
ATOM 667 N N . ASN A 1 86 ? -8.630 12.431 -0.429 1.00 96.44 86 ASN A N 1
ATOM 668 C CA . ASN A 1 86 ? -8.688 11.448 0.643 1.00 96.44 86 ASN A CA 1
ATOM 669 C C . ASN A 1 86 ? -9.168 12.073 1.957 1.00 96.44 86 ASN A C 1
ATOM 671 O O . ASN A 1 86 ? -10.027 11.493 2.614 1.00 96.44 86 ASN A O 1
ATOM 675 N N . ASP A 1 87 ? -8.647 13.239 2.339 1.00 95.88 87 ASP A N 1
ATOM 676 C CA . ASP A 1 87 ? -9.086 13.931 3.555 1.00 95.88 87 ASP A CA 1
ATOM 677 C C . ASP A 1 87 ? -10.586 14.287 3.473 1.00 95.88 87 ASP A C 1
ATOM 679 O O . ASP A 1 87 ? -11.343 14.017 4.415 1.00 95.88 87 ASP A O 1
ATOM 683 N N . ASP A 1 88 ? -11.042 14.761 2.310 1.00 94.25 88 ASP A N 1
ATOM 684 C CA . ASP A 1 88 ? -12.455 15.031 2.028 1.00 94.25 88 ASP A CA 1
ATOM 685 C C . ASP A 1 88 ? -13.314 13.754 2.056 1.00 94.25 88 ASP A C 1
ATOM 687 O O . ASP A 1 88 ? -14.396 13.739 2.650 1.00 94.25 88 ASP A O 1
ATOM 691 N N . ALA A 1 89 ? -12.852 12.654 1.452 1.00 94.88 89 ALA A N 1
ATOM 692 C CA . ALA A 1 89 ? -13.534 11.357 1.485 1.00 94.88 89 ALA A CA 1
ATOM 693 C C . ALA A 1 89 ? -13.671 10.830 2.922 1.00 94.88 89 ALA A C 1
ATOM 695 O O . ALA A 1 89 ? -14.775 10.501 3.365 1.00 94.88 89 ALA A O 1
ATOM 696 N N . MET A 1 90 ? -12.586 10.866 3.697 1.00 96.81 90 MET A N 1
ATOM 697 C CA . MET A 1 90 ? -12.564 10.428 5.093 1.00 96.81 90 MET A CA 1
ATOM 698 C C . MET A 1 90 ? -13.510 11.256 5.974 1.00 96.81 90 MET A C 1
ATOM 700 O O . MET A 1 90 ? -14.127 10.702 6.886 1.00 96.81 90 MET A O 1
ATOM 704 N N . SER A 1 91 ? -13.683 12.556 5.698 1.00 95.88 91 SER A N 1
ATOM 705 C CA . SER A 1 91 ? -14.663 13.403 6.403 1.00 95.88 91 SER A CA 1
ATOM 706 C C . SER A 1 91 ? -16.114 12.945 6.187 1.00 95.88 91 SER A C 1
ATOM 708 O O . SER A 1 91 ? -16.952 13.067 7.082 1.00 95.88 91 SER A O 1
ATOM 710 N N . ARG A 1 92 ? -16.389 12.329 5.030 1.00 95.81 92 ARG A N 1
ATOM 711 C CA . ARG A 1 92 ? -17.682 11.744 4.641 1.00 95.81 92 ARG A CA 1
ATOM 712 C C . ARG A 1 92 ? -17.786 10.250 4.960 1.00 95.81 92 ARG A C 1
ATOM 714 O O . ARG A 1 92 ? -18.746 9.610 4.542 1.00 95.81 92 ARG A O 1
ATOM 721 N N . ARG A 1 93 ? -16.826 9.701 5.717 1.00 96.06 93 ARG A N 1
ATOM 722 C CA . ARG A 1 93 ? -16.704 8.264 6.032 1.00 96.06 93 ARG A CA 1
ATOM 723 C C . ARG A 1 93 ? -16.558 7.371 4.794 1.00 96.06 93 ARG A C 1
ATOM 725 O O . ARG A 1 93 ? -16.956 6.209 4.823 1.00 96.06 93 ARG A O 1
ATOM 732 N N . ASP A 1 94 ? -15.974 7.900 3.725 1.00 95.62 94 ASP A N 1
ATOM 733 C CA . ASP A 1 94 ? -15.608 7.132 2.541 1.00 95.62 94 ASP A CA 1
ATOM 734 C C . ASP A 1 94 ? -14.114 6.775 2.580 1.00 95.62 94 ASP A C 1
ATOM 736 O O . ASP A 1 94 ? -13.245 7.644 2.616 1.00 95.62 94 ASP A O 1
ATOM 740 N N . ILE A 1 95 ? -13.821 5.474 2.566 1.00 96.81 95 ILE A N 1
ATOM 741 C CA . ILE A 1 95 ? -12.462 4.916 2.590 1.00 96.81 95 ILE A CA 1
ATOM 742 C C . ILE A 1 95 ? -11.918 4.597 1.189 1.00 96.81 95 ILE A C 1
ATOM 744 O O . ILE A 1 95 ? -10.774 4.168 1.054 1.00 96.81 95 ILE A O 1
ATOM 748 N N . SER A 1 96 ? -12.714 4.770 0.134 1.00 95.81 96 SER A N 1
ATOM 749 C CA . SER A 1 96 ? -12.406 4.299 -1.221 1.00 95.81 96 SER A CA 1
ATOM 750 C C . SER A 1 96 ? -11.028 4.751 -1.727 1.00 95.81 96 SER A C 1
ATOM 752 O O . SER A 1 96 ? -10.246 3.924 -2.205 1.00 95.81 96 SER A O 1
ATOM 754 N N . VAL A 1 97 ? -10.685 6.031 -1.544 1.00 96.62 97 VAL A N 1
ATOM 755 C CA . VAL A 1 97 ? -9.389 6.605 -1.947 1.00 96.62 97 VAL A CA 1
ATOM 756 C C . VAL A 1 97 ? -8.236 5.982 -1.157 1.00 96.62 97 VAL A C 1
ATOM 758 O O . VAL A 1 97 ? -7.262 5.516 -1.753 1.00 96.62 97 VAL A O 1
ATOM 761 N N . LEU A 1 98 ? -8.356 5.895 0.173 1.00 97.75 98 LEU A N 1
ATOM 762 C CA . LEU A 1 98 ? -7.334 5.283 1.024 1.00 97.75 98 LEU A CA 1
ATOM 763 C C . LEU A 1 98 ? -7.113 3.811 0.666 1.00 97.75 98 LEU A C 1
ATOM 765 O O . LEU A 1 98 ? -5.973 3.352 0.599 1.00 97.75 98 LEU A O 1
ATOM 769 N N . ALA A 1 99 ? -8.198 3.082 0.413 1.00 97.19 99 ALA A N 1
ATOM 770 C CA . ALA A 1 99 ? -8.179 1.679 0.033 1.00 97.19 99 ALA A CA 1
ATOM 771 C C . ALA A 1 99 ? -7.461 1.480 -1.314 1.00 97.19 99 ALA A C 1
ATOM 773 O O . ALA A 1 99 ? -6.575 0.626 -1.422 1.00 97.19 99 ALA A O 1
ATOM 774 N N . ALA A 1 100 ? -7.748 2.330 -2.307 1.00 96.81 100 ALA A N 1
ATOM 775 C CA . ALA A 1 100 ? -7.035 2.346 -3.582 1.00 96.81 100 ALA A CA 1
ATOM 776 C C . ALA A 1 100 ? -5.537 2.655 -3.393 1.00 96.81 100 ALA A C 1
ATOM 778 O O . ALA A 1 100 ? -4.686 1.944 -3.933 1.00 96.81 100 ALA A O 1
ATOM 779 N N . CYS A 1 101 ? -5.186 3.655 -2.575 1.00 98.00 101 CYS A N 1
ATOM 780 C CA . CYS A 1 101 ? -3.791 3.957 -2.243 1.00 98.00 101 CYS A CA 1
ATOM 781 C C . CYS A 1 101 ? -3.093 2.777 -1.556 1.00 98.00 101 CYS A C 1
ATOM 783 O O . CYS A 1 101 ? -1.948 2.469 -1.887 1.00 98.00 101 CYS A O 1
ATOM 785 N N . SER A 1 102 ? -3.763 2.084 -0.634 1.00 97.88 102 SER A N 1
ATOM 786 C CA . SER A 1 102 ? -3.210 0.902 0.031 1.00 97.88 102 SER A CA 1
ATOM 787 C C . SER A 1 102 ? -2.974 -0.254 -0.940 1.00 97.88 102 SER A C 1
ATOM 789 O O . SER A 1 102 ? -1.942 -0.923 -0.849 1.00 97.88 102 SER A O 1
ATOM 791 N N . SER A 1 103 ? -3.862 -0.441 -1.918 1.00 97.12 103 SER A N 1
ATOM 792 C CA . SER A 1 103 ? -3.687 -1.398 -3.015 1.00 97.12 103 SER A CA 1
ATOM 793 C C . SER A 1 103 ? -2.494 -1.037 -3.915 1.00 97.12 103 SER A C 1
ATOM 795 O O . SER A 1 103 ? -1.668 -1.892 -4.244 1.00 97.12 103 SER A O 1
ATOM 797 N N . LEU A 1 104 ? -2.324 0.248 -4.250 1.00 97.50 104 LEU A N 1
ATOM 798 C CA . LEU A 1 104 ? -1.161 0.730 -5.000 1.00 97.50 104 LEU A CA 1
ATOM 799 C C . LEU A 1 104 ? 0.154 0.514 -4.233 1.00 97.50 104 LEU A C 1
ATOM 801 O O . LEU A 1 104 ? 1.127 0.025 -4.813 1.00 97.50 104 LEU A O 1
ATOM 805 N N . ARG A 1 105 ? 0.197 0.838 -2.930 1.00 97.81 105 ARG A N 1
ATOM 806 C CA . ARG A 1 105 ? 1.373 0.574 -2.081 1.00 97.81 105 ARG A CA 1
ATOM 807 C C . ARG A 1 105 ? 1.696 -0.914 -2.048 1.00 97.81 105 ARG A C 1
ATOM 809 O O . ARG A 1 105 ? 2.857 -1.277 -2.204 1.00 97.81 105 ARG A O 1
ATOM 816 N N . TRP A 1 106 ? 0.685 -1.771 -1.906 1.00 97.25 106 TRP A N 1
ATOM 817 C CA . TRP A 1 106 ? 0.867 -3.220 -1.956 1.00 97.25 106 TRP A CA 1
ATOM 818 C C . TRP A 1 106 ? 1.495 -3.674 -3.277 1.00 97.25 106 TRP A C 1
ATOM 820 O O . TRP A 1 106 ? 2.506 -4.375 -3.271 1.00 97.25 106 TRP A O 1
ATOM 830 N N . ALA A 1 107 ? 0.968 -3.203 -4.408 1.00 95.56 107 ALA A N 1
ATOM 831 C CA . ALA A 1 107 ? 1.518 -3.509 -5.725 1.00 95.56 107 ALA A CA 1
ATOM 832 C C . ALA A 1 107 ? 2.983 -3.067 -5.866 1.00 95.56 107 ALA A C 1
ATOM 834 O O . ALA A 1 107 ? 3.794 -3.795 -6.447 1.00 95.56 107 ALA A O 1
ATOM 835 N N . ALA A 1 108 ? 3.346 -1.912 -5.301 1.00 96.00 108 ALA A N 1
ATOM 836 C CA . ALA A 1 108 ? 4.727 -1.448 -5.256 1.00 96.00 108 ALA A CA 1
ATOM 837 C C . ALA A 1 108 ? 5.613 -2.354 -4.380 1.00 96.00 108 ALA A C 1
ATOM 839 O O . ALA A 1 108 ? 6.674 -2.779 -4.830 1.00 96.00 108 ALA A O 1
ATOM 840 N N . ILE A 1 109 ? 5.165 -2.718 -3.173 1.00 95.75 109 ILE A N 1
ATOM 841 C CA . ILE A 1 109 ? 5.896 -3.603 -2.247 1.00 95.75 109 ILE A CA 1
ATOM 842 C C . ILE A 1 109 ? 6.130 -4.991 -2.867 1.00 95.75 109 ILE A C 1
ATOM 844 O O . ILE A 1 109 ? 7.243 -5.518 -2.816 1.00 95.75 109 ILE A O 1
ATOM 848 N N . VAL A 1 110 ? 5.110 -5.572 -3.505 1.00 92.69 110 VAL A N 1
ATOM 849 C CA . VAL A 1 110 ? 5.232 -6.857 -4.215 1.00 92.69 110 VAL A CA 1
ATOM 850 C C . VAL A 1 110 ? 6.202 -6.733 -5.388 1.00 92.69 110 VAL A C 1
ATOM 852 O O . VAL A 1 110 ? 7.057 -7.598 -5.570 1.00 92.69 110 VAL A O 1
ATOM 855 N N . SER A 1 111 ? 6.124 -5.641 -6.155 1.00 92.19 111 SER A N 1
ATOM 856 C CA . SER A 1 111 ? 7.033 -5.391 -7.282 1.00 92.19 111 SER A CA 1
ATOM 857 C C . SER A 1 111 ? 8.483 -5.207 -6.831 1.00 92.19 111 SER A C 1
ATOM 859 O O . SER A 1 111 ? 9.382 -5.722 -7.488 1.00 92.19 111 SER A O 1
ATOM 861 N N . MET A 1 112 ? 8.724 -4.571 -5.677 1.00 92.44 112 MET A N 1
ATOM 862 C CA . MET A 1 112 ? 10.063 -4.517 -5.074 1.00 92.44 112 MET A CA 1
ATOM 863 C C . MET A 1 112 ? 10.611 -5.917 -4.810 1.00 92.44 112 MET A C 1
ATOM 865 O O . MET A 1 112 ? 11.802 -6.144 -4.976 1.00 92.44 112 MET A O 1
ATOM 869 N N . GLY A 1 113 ? 9.748 -6.864 -4.438 1.00 89.50 113 GLY A N 1
ATOM 870 C CA . GLY A 1 113 ? 10.151 -8.239 -4.183 1.00 89.50 113 GLY A CA 1
ATOM 871 C C . GLY A 1 113 ? 10.526 -9.068 -5.403 1.00 89.50 113 GLY A C 1
ATOM 872 O O . GLY A 1 113 ? 11.195 -10.083 -5.238 1.00 89.50 113 GLY A O 1
ATOM 873 N N . LYS A 1 114 ? 10.124 -8.640 -6.604 1.00 87.50 114 LYS A N 1
ATOM 874 C CA . LYS A 1 114 ? 10.518 -9.278 -7.869 1.00 87.50 114 LYS A CA 1
ATOM 875 C C . LYS A 1 114 ? 11.935 -8.900 -8.296 1.00 87.50 114 LYS A C 1
ATOM 877 O O . LYS A 1 114 ? 12.530 -9.578 -9.127 1.00 87.50 114 LYS A O 1
ATOM 882 N N . ILE A 1 115 ? 12.454 -7.800 -7.758 1.00 87.25 115 ILE A N 1
ATOM 883 C CA . ILE A 1 115 ? 13.791 -7.306 -8.047 1.00 87.25 115 ILE A CA 1
ATOM 884 C C . ILE A 1 115 ? 14.727 -7.930 -7.009 1.00 87.25 115 ILE A C 1
ATOM 886 O O . ILE A 1 115 ? 14.806 -7.452 -5.881 1.00 87.25 115 ILE A O 1
ATOM 890 N N . GLU A 1 116 ? 15.384 -9.033 -7.365 1.00 69.56 116 GLU A N 1
ATOM 891 C CA . GLU A 1 116 ? 16.256 -9.763 -6.439 1.00 69.56 116 GLU A CA 1
ATOM 892 C C . GLU A 1 116 ? 17.445 -8.951 -5.902 1.00 69.56 116 GLU A C 1
ATOM 894 O O . GLU A 1 116 ? 17.906 -7.986 -6.520 1.00 69.56 116 GLU A O 1
ATOM 899 N N . GLY A 1 117 ? 17.986 -9.442 -4.776 1.00 58.28 117 GLY A N 1
ATOM 900 C CA . GLY A 1 117 ? 19.363 -9.191 -4.353 1.00 58.28 117 GLY A CA 1
ATOM 901 C C . GLY A 1 117 ? 19.538 -8.247 -3.171 1.00 58.28 117 GLY A C 1
ATOM 902 O O . GLY A 1 117 ? 20.332 -7.329 -3.288 1.00 58.28 117 GLY A O 1
ATOM 903 N N . TYR A 1 118 ? 18.850 -8.442 -2.040 1.00 56.12 118 TYR A N 1
ATOM 904 C CA . TYR A 1 118 ? 19.145 -7.661 -0.829 1.00 56.12 118 TYR A CA 1
ATOM 905 C C . TYR A 1 118 ? 20.392 -8.209 -0.102 1.00 56.12 118 TYR A C 1
ATOM 907 O O . TYR A 1 118 ? 20.368 -9.390 0.257 1.00 56.12 118 TYR A O 1
ATOM 915 N N . PRO A 1 119 ? 21.440 -7.402 0.184 1.00 58.62 119 PRO A N 1
ATOM 916 C CA . PRO A 1 119 ? 21.639 -5.994 -0.180 1.00 58.62 119 PRO A CA 1
ATOM 917 C C . PRO A 1 119 ? 22.108 -5.816 -1.630 1.00 58.62 119 PRO A C 1
ATOM 919 O O . PRO A 1 119 ? 22.847 -6.635 -2.175 1.00 58.62 119 PRO A O 1
ATOM 922 N N . HIS A 1 120 ? 21.693 -4.715 -2.252 1.00 67.62 120 HIS A N 1
ATOM 923 C CA . HIS A 1 120 ? 21.735 -4.587 -3.704 1.00 67.62 120 HIS A CA 1
ATOM 924 C C . HIS A 1 120 ? 22.918 -3.773 -4.220 1.00 67.62 120 HIS A C 1
ATOM 926 O O . HIS A 1 120 ? 23.264 -2.730 -3.668 1.00 67.62 120 HIS A O 1
ATOM 932 N N . THR A 1 121 ? 23.460 -4.172 -5.372 1.00 73.06 121 THR A N 1
ATOM 933 C CA . THR A 1 121 ? 24.473 -3.386 -6.085 1.00 73.06 121 THR A CA 1
ATOM 934 C C . THR A 1 121 ? 23.834 -2.162 -6.765 1.00 73.06 121 THR A C 1
ATOM 936 O O . THR A 1 121 ? 22.912 -2.349 -7.568 1.00 73.06 121 THR A O 1
ATOM 939 N N . PRO A 1 122 ? 24.326 -0.925 -6.541 1.00 73.88 122 PRO A N 1
ATOM 940 C CA . PRO A 1 122 ? 23.737 0.312 -7.080 1.00 73.88 122 PRO A CA 1
ATOM 941 C C . PRO A 1 122 ? 23.624 0.402 -8.611 1.00 73.88 122 PRO A C 1
ATOM 943 O O . PRO A 1 122 ? 22.895 1.248 -9.118 1.00 73.88 122 PRO A O 1
ATOM 946 N N . ARG A 1 123 ? 24.345 -0.447 -9.354 1.00 81.56 123 ARG A N 1
ATOM 947 C CA . ARG A 1 123 ? 24.389 -0.460 -10.828 1.00 81.56 123 ARG A CA 1
ATOM 948 C C . ARG A 1 123 ? 23.961 -1.797 -11.449 1.00 81.56 123 ARG A C 1
ATOM 950 O O . ARG A 1 123 ? 24.185 -2.017 -12.633 1.00 81.56 123 ARG A O 1
ATOM 957 N N . GLY A 1 124 ? 23.395 -2.699 -10.648 1.00 85.94 124 GLY A N 1
ATOM 958 C CA . GLY A 1 124 ? 22.891 -3.983 -11.139 1.00 85.94 124 GLY A CA 1
ATOM 959 C C . GLY A 1 124 ? 21.542 -3.849 -11.846 1.00 85.94 124 GLY A C 1
ATOM 960 O O . GLY A 1 124 ? 20.857 -2.833 -11.711 1.00 85.94 124 GLY A O 1
ATOM 961 N N . SER A 1 125 ? 21.138 -4.901 -12.556 1.00 89.25 125 SER A N 1
ATOM 962 C CA . SER A 1 125 ? 19.784 -5.026 -13.100 1.00 89.25 125 SER A CA 1
ATOM 963 C C . SER A 1 125 ? 18.734 -4.777 -12.011 1.00 89.25 125 SER A C 1
ATOM 965 O O . SER A 1 125 ? 18.858 -5.261 -10.884 1.00 89.25 125 SER A O 1
ATOM 967 N N . GLY A 1 126 ? 17.690 -4.016 -12.331 1.00 91.44 126 GLY A N 1
ATOM 968 C CA . GLY A 1 126 ? 16.611 -3.671 -11.406 1.00 91.44 126 GLY A CA 1
ATOM 969 C C . GLY A 1 126 ? 16.869 -2.432 -10.542 1.00 91.44 126 GLY A C 1
ATOM 970 O O . GLY A 1 126 ? 16.008 -2.050 -9.742 1.00 91.44 126 GLY A O 1
ATOM 971 N N . ALA A 1 127 ? 18.040 -1.794 -10.653 1.00 91.81 127 ALA A N 1
ATOM 972 C CA . ALA A 1 127 ? 18.375 -0.611 -9.861 1.00 91.81 127 ALA A CA 1
ATOM 973 C C . ALA A 1 127 ? 17.452 0.581 -10.170 1.00 91.81 127 ALA A C 1
ATOM 975 O O . ALA A 1 127 ? 17.011 1.273 -9.245 1.00 91.81 127 ALA A O 1
ATOM 976 N N . LEU A 1 128 ? 17.112 0.801 -11.446 1.00 93.44 128 LEU A N 1
ATOM 977 C CA . LEU A 1 128 ? 16.193 1.869 -11.846 1.00 93.44 128 LEU A CA 1
ATOM 978 C C . LEU A 1 128 ? 14.797 1.605 -11.279 1.00 93.44 128 LEU A C 1
ATOM 980 O O . LEU A 1 128 ? 14.214 2.486 -10.644 1.00 93.44 128 LEU A O 1
ATOM 984 N N . ALA A 1 129 ? 14.279 0.395 -11.471 1.00 94.12 129 ALA A N 1
ATOM 985 C CA . ALA A 1 129 ? 12.974 -0.015 -10.985 1.00 94.12 129 ALA A CA 1
ATOM 986 C C . ALA A 1 129 ? 12.858 0.151 -9.470 1.00 94.12 129 ALA A C 1
ATOM 988 O O . ALA A 1 129 ? 11.898 0.750 -8.985 1.00 94.12 129 ALA A O 1
ATOM 989 N N . ARG A 1 130 ? 13.876 -0.282 -8.716 1.00 93.31 130 ARG A N 1
ATOM 990 C CA . ARG A 1 130 ? 13.919 -0.112 -7.261 1.00 93.31 130 ARG A CA 1
ATOM 991 C C . ARG A 1 130 ? 13.884 1.356 -6.856 1.00 93.31 130 ARG A C 1
ATOM 993 O O . ARG A 1 130 ? 13.043 1.728 -6.040 1.00 93.31 130 ARG A O 1
ATOM 1000 N N . ARG A 1 131 ? 14.743 2.199 -7.442 1.00 94.56 131 ARG A N 1
ATOM 1001 C CA . ARG A 1 131 ? 14.778 3.641 -7.135 1.00 94.56 131 ARG A CA 1
ATOM 1002 C C . ARG A 1 131 ? 13.424 4.293 -7.407 1.00 94.56 131 ARG A C 1
ATOM 1004 O O . ARG A 1 131 ? 12.982 5.139 -6.635 1.00 94.56 131 ARG A O 1
ATOM 1011 N N . ARG A 1 132 ? 12.743 3.892 -8.483 1.00 95.94 132 ARG A N 1
ATOM 1012 C CA . ARG A 1 132 ? 11.416 4.414 -8.838 1.00 95.94 132 ARG A CA 1
ATOM 1013 C C . ARG A 1 132 ? 10.307 3.912 -7.913 1.00 95.94 132 ARG A C 1
ATOM 1015 O O . ARG A 1 132 ? 9.456 4.711 -7.534 1.00 95.94 132 ARG A O 1
ATOM 1022 N N . LEU A 1 133 ? 10.348 2.650 -7.489 1.00 96.25 133 LEU A N 1
ATOM 1023 C CA . LEU A 1 133 ? 9.433 2.095 -6.485 1.00 96.25 133 LEU A CA 1
ATOM 1024 C C . LEU A 1 133 ? 9.597 2.785 -5.123 1.00 96.25 133 LEU A C 1
ATOM 1026 O O . LEU A 1 133 ? 8.609 3.212 -4.528 1.00 96.25 133 LEU A O 1
ATOM 1030 N N . GLN A 1 134 ? 10.839 2.962 -4.663 1.00 96.50 134 GLN A N 1
ATOM 1031 C CA . GLN A 1 134 ? 11.148 3.708 -3.440 1.00 96.50 134 GLN A CA 1
ATOM 1032 C C . GLN A 1 134 ? 10.669 5.158 -3.541 1.00 96.50 134 GLN A C 1
ATOM 1034 O O . GLN A 1 134 ? 10.048 5.667 -2.613 1.00 96.50 134 GLN A O 1
ATOM 1039 N N . LEU A 1 135 ? 10.910 5.815 -4.680 1.00 97.00 135 LEU A N 1
ATOM 1040 C CA . LEU A 1 135 ? 10.438 7.173 -4.933 1.00 97.00 135 LEU A CA 1
ATOM 1041 C C . LEU A 1 135 ? 8.907 7.270 -4.863 1.00 97.00 135 LEU A C 1
ATOM 1043 O O . LEU A 1 135 ? 8.396 8.178 -4.217 1.00 97.00 135 LEU A O 1
ATOM 1047 N N . LEU A 1 136 ? 8.178 6.330 -5.475 1.00 97.62 136 LEU A N 1
ATOM 1048 C CA . LEU A 1 136 ? 6.713 6.288 -5.428 1.00 97.62 136 LEU A CA 1
ATOM 1049 C C . LEU A 1 136 ? 6.199 6.169 -3.985 1.00 97.62 136 LEU A C 1
ATOM 1051 O O . LEU A 1 136 ? 5.301 6.911 -3.590 1.00 97.62 136 LEU A O 1
ATOM 1055 N N . LEU A 1 137 ? 6.791 5.280 -3.182 1.00 98.06 137 LEU A N 1
ATOM 1056 C CA . LEU A 1 137 ? 6.425 5.117 -1.771 1.00 98.06 137 LEU A CA 1
ATOM 1057 C C . LEU A 1 137 ? 6.739 6.375 -0.947 1.00 98.06 137 LEU A C 1
ATOM 1059 O O . LEU A 1 137 ? 5.909 6.791 -0.141 1.00 98.06 137 LEU A O 1
ATOM 1063 N N . LYS A 1 138 ? 7.887 7.024 -1.190 1.00 98.12 138 LYS A N 1
ATOM 1064 C CA . LYS A 1 138 ? 8.248 8.308 -0.562 1.00 98.12 138 LYS A CA 1
ATOM 1065 C C . LYS A 1 138 ? 7.269 9.422 -0.924 1.00 98.12 138 LYS A C 1
ATOM 1067 O O . LYS A 1 138 ? 6.890 10.192 -0.051 1.00 98.12 138 LYS A O 1
ATOM 1072 N N . MET A 1 139 ? 6.841 9.513 -2.184 1.00 97.56 139 MET A N 1
ATOM 1073 C CA . MET A 1 139 ? 5.860 10.519 -2.607 1.00 97.56 139 MET A CA 1
ATOM 1074 C C . MET A 1 139 ? 4.531 10.348 -1.864 1.00 97.56 139 MET A C 1
ATOM 1076 O O . MET A 1 139 ? 4.026 11.319 -1.312 1.00 97.56 139 MET A O 1
ATOM 1080 N N . LEU A 1 140 ? 4.011 9.118 -1.769 1.00 97.75 140 LEU A N 1
ATOM 1081 C CA . LEU A 1 140 ? 2.804 8.828 -0.983 1.00 97.75 140 LEU A CA 1
ATOM 1082 C C . LEU A 1 140 ? 2.988 9.171 0.503 1.00 97.75 140 LEU A C 1
ATOM 1084 O O . LEU A 1 140 ? 2.103 9.762 1.108 1.00 97.75 140 LEU A O 1
ATOM 1088 N N . GLN A 1 141 ? 4.141 8.830 1.081 1.00 97.88 141 GLN A N 1
ATOM 1089 C CA . GLN A 1 141 ? 4.452 9.088 2.489 1.00 97.88 141 GLN A CA 1
ATOM 1090 C C . GLN A 1 141 ? 4.521 10.583 2.840 1.00 97.88 141 GLN A C 1
ATOM 1092 O O . GLN A 1 141 ? 4.166 10.972 3.953 1.00 97.88 141 GLN A O 1
ATOM 1097 N N . ARG A 1 142 ? 4.985 11.425 1.909 1.00 97.62 142 ARG A N 1
ATOM 1098 C CA . ARG A 1 142 ? 5.093 12.883 2.101 1.00 97.62 142 ARG A CA 1
ATOM 1099 C C . ARG A 1 142 ? 3.731 13.570 2.204 1.00 97.62 142 ARG A C 1
ATOM 1101 O O . ARG A 1 142 ? 3.633 14.640 2.798 1.00 97.62 142 ARG A O 1
ATOM 1108 N N . VAL A 1 143 ? 2.685 12.964 1.650 1.00 97.69 143 VAL A N 1
ATOM 1109 C CA . VAL A 1 143 ? 1.325 13.503 1.687 1.00 97.69 143 VAL A CA 1
ATOM 1110 C C . VAL A 1 143 ? 0.660 13.101 3.002 1.00 97.69 143 VAL A C 1
ATOM 1112 O O . VAL A 1 143 ? 0.413 11.923 3.249 1.00 97.69 143 VAL A O 1
ATOM 1115 N N . LYS A 1 144 ? 0.334 14.084 3.852 1.00 95.56 144 LYS A N 1
ATOM 1116 C CA . LYS A 1 144 ? -0.174 13.867 5.223 1.00 95.56 144 LYS A CA 1
ATOM 1117 C C . LYS A 1 144 ? -1.372 12.907 5.293 1.00 95.56 144 LYS A C 1
ATOM 1119 O O . LYS A 1 144 ? -1.356 11.997 6.117 1.00 95.56 144 LYS A O 1
ATOM 1124 N N . GLY A 1 145 ? -2.369 13.073 4.419 1.00 94.19 145 GLY A N 1
ATOM 1125 C CA . GLY A 1 145 ? -3.556 12.204 4.357 1.00 94.19 145 GLY A CA 1
ATOM 1126 C C . GLY A 1 145 ? -3.264 10.761 3.918 1.00 94.19 145 GLY A C 1
ATOM 1127 O O . GLY A 1 145 ? -4.065 9.861 4.155 1.00 94.19 145 GLY A O 1
ATOM 1128 N N . LEU A 1 146 ? -2.094 10.516 3.321 1.00 97.50 146 LEU A N 1
ATOM 11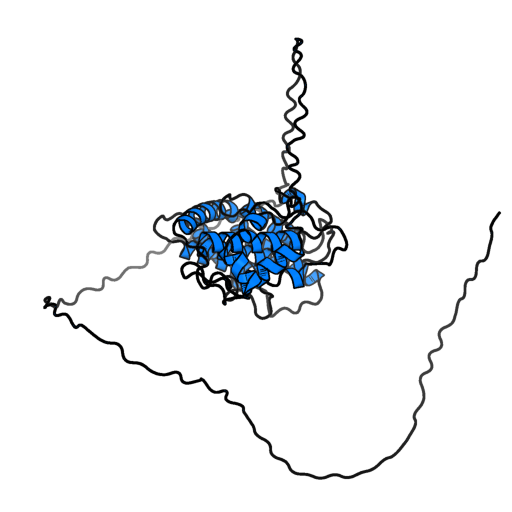29 C CA . LEU A 1 146 ? -1.666 9.226 2.771 1.00 97.50 146 LEU A CA 1
ATOM 1130 C C . LEU A 1 146 ? -0.470 8.625 3.535 1.00 97.50 146 LEU A C 1
ATOM 1132 O O . LEU A 1 146 ? 0.135 7.654 3.076 1.00 97.50 146 LEU A O 1
ATOM 1136 N N . HIS A 1 147 ? -0.115 9.177 4.692 1.00 97.62 147 HIS A N 1
ATOM 1137 C CA . HIS A 1 147 ? 1.046 8.747 5.462 1.00 97.62 147 HIS A CA 1
ATOM 1138 C C . HIS A 1 147 ? 0.843 7.337 6.064 1.00 97.62 147 HIS A C 1
ATOM 1140 O O . HIS A 1 147 ? -0.231 6.985 6.561 1.00 97.62 147 HIS A O 1
ATOM 1146 N N . LEU A 1 148 ? 1.892 6.508 6.043 1.00 98.38 148 LEU A N 1
ATOM 1147 C CA . LEU A 1 148 ? 1.888 5.164 6.622 1.00 98.38 148 LEU A CA 1
ATOM 1148 C C . LEU A 1 148 ? 2.000 5.186 8.151 1.00 98.38 148 LEU A C 1
ATOM 1150 O O . LEU A 1 148 ? 3.012 5.621 8.702 1.00 98.38 148 LEU A O 1
ATOM 1154 N N . LEU A 1 149 ? 1.019 4.623 8.850 1.00 98.31 149 LEU A N 1
ATOM 1155 C CA . LEU A 1 149 ? 1.009 4.558 10.309 1.00 98.31 149 LEU A CA 1
ATOM 1156 C C . LEU A 1 149 ? 2.063 3.568 10.802 1.00 98.31 149 LEU A C 1
ATOM 1158 O O . LEU A 1 149 ? 2.231 2.488 10.238 1.00 98.31 149 LEU A O 1
ATOM 1162 N N . LYS A 1 150 ? 2.777 3.924 11.871 1.00 98.06 150 LYS A N 1
ATOM 1163 C CA . LYS A 1 150 ? 3.748 3.027 12.508 1.00 98.06 150 LYS A CA 1
ATOM 1164 C C . LYS A 1 150 ? 3.047 1.843 13.158 1.00 98.06 150 LYS A C 1
ATOM 1166 O O . LYS A 1 150 ? 2.056 2.037 13.858 1.00 98.06 150 LYS A O 1
ATOM 1171 N N . VAL A 1 151 ? 3.604 0.644 13.008 1.00 97.81 151 VAL A N 1
ATOM 1172 C CA . VAL A 1 151 ? 3.119 -0.565 13.698 1.00 97.81 151 VAL A CA 1
ATOM 1173 C C . VAL A 1 151 ? 3.798 -0.720 15.055 1.00 97.81 151 VAL A C 1
ATOM 1175 O O . VAL A 1 151 ? 3.111 -0.886 16.062 1.00 97.81 151 VAL A O 1
ATOM 1178 N N . ALA A 1 152 ? 5.124 -0.575 15.107 1.00 97.31 152 ALA A N 1
ATOM 1179 C CA . ALA A 1 152 ? 5.885 -0.517 16.350 1.00 97.31 152 ALA A CA 1
ATOM 1180 C C . ALA A 1 152 ? 6.397 0.902 16.631 1.00 97.31 152 ALA A C 1
ATOM 1182 O O . ALA A 1 152 ? 6.520 1.726 15.725 1.00 97.31 152 ALA A O 1
ATOM 1183 N N . ALA A 1 153 ? 6.708 1.192 17.894 1.00 95.25 153 ALA A N 1
ATOM 1184 C CA . ALA A 1 153 ? 7.225 2.489 18.329 1.00 95.25 153 ALA A CA 1
ATOM 1185 C C . ALA A 1 153 ? 8.546 2.857 17.630 1.00 95.25 153 ALA A C 1
ATOM 1187 O O . ALA A 1 153 ? 8.724 4.005 17.237 1.00 95.25 153 ALA A O 1
ATOM 1188 N N . ARG A 1 154 ? 9.408 1.856 17.402 1.00 94.56 154 ARG A N 1
ATOM 1189 C CA . ARG A 1 154 ? 10.716 1.995 16.743 1.00 94.56 154 ARG A CA 1
ATOM 1190 C C . ARG A 1 154 ? 10.677 2.023 15.210 1.00 94.56 154 ARG A C 1
ATOM 1192 O O . ARG A 1 154 ? 11.733 2.031 14.595 1.00 94.56 154 ARG A O 1
ATOM 1199 N N . ASN A 1 155 ? 9.500 1.925 14.587 1.00 95.56 155 ASN A N 1
ATOM 1200 C CA . ASN A 1 155 ? 9.412 2.023 13.128 1.00 95.56 155 ASN A CA 1
ATOM 1201 C C . ASN A 1 155 ? 9.908 3.403 12.674 1.00 95.56 155 ASN A C 1
ATOM 1203 O O . ASN A 1 155 ? 9.649 4.405 13.349 1.00 95.56 155 ASN A O 1
ATOM 1207 N N . TYR A 1 156 ? 10.542 3.457 11.508 1.00 95.69 156 TYR A N 1
ATOM 1208 C CA . TYR A 1 156 ? 11.113 4.686 10.963 1.00 95.69 156 TYR A CA 1
ATOM 1209 C C . TYR A 1 156 ? 10.009 5.676 10.562 1.00 95.69 156 TYR A C 1
ATOM 1211 O O . TYR A 1 156 ? 9.015 5.298 9.933 1.00 95.69 156 TYR A O 1
ATOM 1219 N N . ASP A 1 157 ? 10.156 6.953 10.920 1.00 93.62 157 ASP A N 1
ATOM 1220 C CA . ASP A 1 157 ? 9.285 8.017 10.394 1.00 93.62 157 ASP A CA 1
ATOM 1221 C C . ASP A 1 157 ? 9.628 8.322 8.936 1.00 93.62 157 ASP A C 1
ATOM 1223 O O . ASP A 1 157 ? 8.738 8.391 8.076 1.00 93.62 157 ASP A O 1
ATOM 1227 N N . ASP A 1 158 ? 10.929 8.454 8.673 1.00 95.94 158 ASP A N 1
ATOM 1228 C CA . ASP A 1 158 ? 11.474 8.723 7.356 1.00 95.94 158 ASP A CA 1
ATOM 1229 C C . ASP A 1 158 ? 11.722 7.418 6.588 1.00 95.94 158 ASP A C 1
ATOM 1231 O O . ASP A 1 158 ? 12.406 6.499 7.042 1.00 95.94 158 ASP A O 1
ATOM 1235 N N . LEU A 1 159 ? 11.160 7.333 5.382 1.00 96.88 159 LEU A N 1
ATOM 1236 C CA . LEU A 1 159 ? 11.408 6.191 4.511 1.00 96.88 159 LEU A CA 1
ATOM 1237 C C . LEU A 1 159 ? 12.811 6.228 3.903 1.00 96.88 159 LEU A C 1
ATOM 1239 O O . LEU A 1 159 ? 13.290 5.181 3.478 1.00 96.88 159 LEU A O 1
ATOM 1243 N N . ASP A 1 160 ? 13.470 7.388 3.830 1.00 96.75 160 ASP A N 1
ATOM 1244 C CA . ASP A 1 160 ? 14.874 7.467 3.422 1.00 96.75 160 ASP A CA 1
ATOM 1245 C C . ASP A 1 160 ? 15.771 6.650 4.368 1.00 96.75 160 ASP A C 1
ATOM 1247 O O . ASP A 1 160 ? 16.566 5.841 3.887 1.00 96.75 160 ASP A O 1
ATOM 1251 N N . GLU A 1 161 ? 15.558 6.761 5.682 1.00 96.88 161 GLU A N 1
ATOM 1252 C CA . GLU A 1 161 ? 16.247 5.953 6.698 1.00 96.88 161 GLU A CA 1
ATOM 1253 C C . GLU A 1 161 ? 15.903 4.465 6.557 1.00 96.88 161 GLU A C 1
ATOM 1255 O O . GLU A 1 161 ? 16.804 3.635 6.442 1.00 96.88 161 GLU A O 1
ATOM 1260 N N . LEU A 1 162 ? 14.611 4.124 6.437 1.00 96.19 162 LEU A N 1
ATOM 1261 C CA . LEU A 1 162 ? 14.178 2.732 6.248 1.00 96.19 162 LEU A CA 1
ATOM 1262 C C . LEU A 1 162 ? 14.828 2.074 5.019 1.00 96.19 162 LEU A C 1
ATOM 1264 O O . LEU A 1 162 ? 15.142 0.887 5.041 1.00 96.19 162 LEU A O 1
ATOM 1268 N N . PHE A 1 163 ? 15.001 2.817 3.923 1.00 94.88 163 PHE A N 1
ATOM 1269 C CA . PHE A 1 163 ? 15.627 2.290 2.709 1.00 94.88 163 PHE A CA 1
ATOM 1270 C C . PHE A 1 163 ? 17.158 2.278 2.751 1.00 94.88 163 PHE A C 1
ATOM 1272 O O . PHE A 1 163 ? 17.759 1.630 1.892 1.00 94.88 163 PHE A O 1
ATOM 1279 N N . ALA A 1 164 ? 17.778 2.993 3.691 1.00 93.31 164 ALA A N 1
ATOM 1280 C CA . ALA A 1 164 ? 19.221 2.965 3.912 1.00 93.31 164 ALA A CA 1
ATOM 1281 C C . ALA A 1 164 ? 19.658 1.755 4.756 1.00 93.31 164 ALA A C 1
ATOM 1283 O O . ALA A 1 164 ? 20.799 1.307 4.640 1.00 93.31 164 ALA A O 1
ATOM 1284 N N . GLU A 1 165 ? 18.754 1.204 5.569 1.00 92.50 165 GLU A N 1
ATOM 1285 C CA . GLU A 1 165 ? 19.018 0.030 6.402 1.00 92.50 165 GLU A CA 1
ATOM 1286 C C . GLU A 1 165 ? 19.366 -1.221 5.583 1.00 92.50 165 GLU A C 1
ATOM 1288 O O . GLU A 1 165 ? 18.784 -1.463 4.529 1.00 92.50 165 GLU A O 1
ATOM 1293 N N . PRO A 1 166 ? 20.240 -2.117 6.073 1.00 87.94 166 PRO A N 1
ATOM 1294 C CA . PRO A 1 166 ? 20.535 -3.385 5.413 1.00 87.94 166 PRO A CA 1
ATOM 1295 C C . PRO A 1 166 ? 19.418 -4.435 5.592 1.00 87.94 166 PRO A C 1
ATOM 1297 O O . PRO A 1 166 ? 19.556 -5.565 5.120 1.00 87.94 166 PRO A O 1
ATOM 1300 N N . SER A 1 167 ? 18.325 -4.104 6.282 1.00 90.00 167 SER A N 1
ATOM 1301 C CA . SER A 1 167 ? 17.179 -4.999 6.457 1.00 90.00 167 SER A CA 1
ATOM 1302 C C . SER A 1 167 ? 16.176 -4.869 5.308 1.00 90.00 167 SER A C 1
ATOM 1304 O O . SER A 1 167 ? 16.109 -3.847 4.634 1.00 90.00 167 SER A O 1
ATOM 1306 N N . ASP A 1 168 ? 15.387 -5.916 5.062 1.00 91.00 168 ASP A N 1
ATOM 1307 C CA . ASP A 1 168 ? 14.364 -5.888 4.016 1.00 91.00 168 ASP A CA 1
ATOM 1308 C C . ASP A 1 168 ? 13.193 -4.962 4.412 1.00 91.00 168 ASP A C 1
ATOM 1310 O O . ASP A 1 168 ? 12.413 -5.314 5.307 1.00 91.00 168 ASP A O 1
ATOM 1314 N N . PRO A 1 169 ? 12.993 -3.819 3.726 1.00 94.62 169 PRO A N 1
ATOM 1315 C CA . PRO A 1 169 ? 11.997 -2.826 4.122 1.00 94.62 169 PRO A CA 1
ATOM 1316 C C . PRO A 1 169 ? 10.558 -3.294 3.862 1.00 94.62 169 PRO A C 1
ATOM 1318 O O . PRO A 1 169 ? 9.606 -2.689 4.359 1.00 94.62 169 PRO A O 1
ATOM 1321 N N . ARG A 1 170 ? 10.355 -4.363 3.074 1.00 95.25 170 ARG A N 1
ATOM 1322 C CA . ARG A 1 170 ? 9.021 -4.800 2.627 1.00 95.25 170 ARG A CA 1
ATOM 1323 C C . ARG A 1 170 ? 8.132 -5.240 3.782 1.00 95.25 170 ARG A C 1
ATOM 1325 O O . ARG A 1 170 ? 6.937 -4.957 3.758 1.00 95.25 170 ARG A O 1
ATOM 1332 N N . CYS A 1 171 ? 8.697 -5.897 4.794 1.00 95.38 171 CYS A N 1
ATOM 1333 C CA . CYS A 1 171 ? 7.928 -6.343 5.954 1.00 95.38 171 CYS A CA 1
ATOM 1334 C C . CYS A 1 171 ? 7.376 -5.152 6.755 1.00 95.38 171 CYS A C 1
ATOM 1336 O O . CYS A 1 171 ? 6.193 -5.129 7.111 1.00 95.38 171 CYS A O 1
ATOM 1338 N N . GLU A 1 172 ? 8.208 -4.137 7.005 1.00 96.81 172 GLU A N 1
ATOM 1339 C CA . GLU A 1 172 ? 7.762 -2.921 7.684 1.00 96.81 172 GLU A CA 1
ATOM 1340 C C . GLU A 1 172 ? 6.721 -2.176 6.838 1.00 96.81 172 GLU A C 1
ATOM 1342 O O . GLU A 1 172 ? 5.633 -1.883 7.327 1.00 96.81 172 GLU A O 1
ATOM 1347 N N . LEU A 1 173 ? 6.999 -1.935 5.555 1.00 97.94 173 LEU A N 1
ATOM 1348 C CA . LEU A 1 173 ? 6.071 -1.238 4.661 1.00 97.94 173 LEU A CA 1
ATOM 1349 C C . LEU A 1 173 ? 4.706 -1.932 4.573 1.00 97.94 173 LEU A C 1
ATOM 1351 O O . LEU A 1 173 ? 3.674 -1.263 4.618 1.00 97.94 173 LEU A O 1
ATOM 1355 N N . ALA A 1 174 ? 4.685 -3.262 4.464 1.00 97.75 174 ALA A N 1
ATOM 1356 C CA . ALA A 1 174 ? 3.445 -4.015 4.325 1.00 97.75 174 ALA A CA 1
ATOM 1357 C C . ALA A 1 174 ? 2.606 -4.000 5.607 1.00 97.75 174 ALA A C 1
ATOM 1359 O O . ALA A 1 174 ? 1.404 -3.739 5.546 1.00 97.75 174 ALA A O 1
ATOM 1360 N N . SER A 1 175 ? 3.239 -4.200 6.766 1.00 98.25 175 SER A N 1
ATOM 1361 C CA . SER A 1 175 ? 2.549 -4.122 8.057 1.00 98.25 175 SER A CA 1
ATOM 1362 C C . SER A 1 175 ? 1.995 -2.713 8.323 1.00 98.25 175 SER A C 1
ATOM 1364 O O . SER A 1 175 ? 0.846 -2.574 8.746 1.00 98.25 175 SER A O 1
ATOM 1366 N N . ARG A 1 176 ? 2.751 -1.655 7.991 1.00 98.44 176 ARG A N 1
ATOM 1367 C CA . ARG A 1 176 ? 2.276 -0.262 8.076 1.00 98.44 176 ARG A CA 1
ATOM 1368 C C . ARG A 1 176 ? 1.111 0.008 7.127 1.00 98.44 176 ARG A C 1
ATOM 1370 O O . ARG A 1 176 ? 0.141 0.645 7.523 1.00 98.44 176 ARG A O 1
ATOM 1377 N N . ASN A 1 177 ? 1.167 -0.504 5.897 1.00 98.44 177 ASN A N 1
ATOM 1378 C CA . ASN A 1 177 ? 0.081 -0.363 4.925 1.00 98.44 177 ASN A CA 1
ATOM 1379 C C . ASN A 1 177 ? -1.214 -1.039 5.405 1.00 98.44 177 ASN A C 1
ATOM 1381 O O . ASN A 1 177 ? -2.293 -0.457 5.282 1.00 98.44 177 ASN A O 1
ATOM 1385 N N . ALA A 1 178 ? -1.103 -2.233 6.000 1.00 98.06 178 ALA A N 1
ATOM 1386 C CA . ALA A 1 178 ? -2.228 -2.930 6.618 1.00 98.06 178 ALA A CA 1
ATOM 1387 C C . ALA A 1 178 ? -2.827 -2.119 7.778 1.00 98.06 178 ALA A C 1
ATOM 1389 O O . ALA A 1 178 ? -4.038 -1.904 7.808 1.00 98.06 178 ALA A O 1
ATOM 1390 N N . LEU A 1 179 ? -1.990 -1.605 8.689 1.00 98.50 179 LEU A N 1
ATOM 1391 C CA . LEU A 1 179 ? -2.449 -0.776 9.806 1.00 98.50 179 LEU A CA 1
ATOM 1392 C C . LEU A 1 179 ? -3.123 0.522 9.341 1.00 98.50 179 LEU A C 1
ATOM 1394 O O . LEU A 1 179 ? -4.181 0.868 9.856 1.00 98.50 179 LEU A O 1
ATOM 1398 N N . THR A 1 180 ? -2.551 1.225 8.360 1.00 98.50 180 THR A N 1
ATOM 1399 C CA . THR A 1 180 ? -3.157 2.440 7.795 1.00 98.50 180 THR A CA 1
ATOM 1400 C C . THR A 1 180 ? -4.561 2.172 7.261 1.00 98.50 180 THR A C 1
ATOM 1402 O O . THR A 1 180 ? -5.476 2.947 7.533 1.00 98.50 180 THR A O 1
ATOM 1405 N N . LEU A 1 181 ? -4.758 1.068 6.532 1.00 98.00 181 LEU A N 1
ATOM 1406 C CA . LEU A 1 181 ? -6.076 0.726 6.002 1.00 98.00 181 LEU A CA 1
ATOM 1407 C C . LEU A 1 181 ? -7.060 0.328 7.114 1.00 98.00 181 LEU A C 1
ATOM 1409 O O . LEU A 1 181 ? -8.207 0.768 7.090 1.00 98.00 181 LEU A O 1
ATOM 1413 N N . LEU A 1 182 ? -6.609 -0.442 8.112 1.00 97.81 182 LEU A N 1
ATOM 1414 C CA . LEU A 1 182 ? -7.416 -0.810 9.281 1.00 97.81 182 LEU A CA 1
ATOM 1415 C C . LEU A 1 182 ? -7.854 0.417 10.093 1.00 97.81 182 LEU A C 1
ATOM 1417 O O . LEU A 1 182 ? -9.013 0.501 10.495 1.00 97.81 182 LEU A O 1
ATOM 1421 N N . ASP A 1 183 ? -6.965 1.392 10.310 1.00 97.88 183 ASP A N 1
ATOM 1422 C CA . ASP A 1 183 ? -7.331 2.641 10.986 1.00 97.88 183 ASP A CA 1
ATOM 1423 C C . ASP A 1 183 ? -8.334 3.460 10.164 1.00 97.88 183 ASP A C 1
ATOM 1425 O O . ASP A 1 183 ? -9.300 3.992 10.713 1.00 97.88 183 ASP A O 1
ATOM 1429 N N . GLY A 1 184 ? -8.159 3.511 8.841 1.00 97.56 184 GLY A N 1
ATOM 1430 C CA . GLY A 1 184 ? -9.127 4.127 7.938 1.00 97.56 184 GLY A CA 1
ATOM 1431 C C . GLY A 1 184 ? -10.513 3.488 8.037 1.00 97.56 184 GLY A C 1
ATOM 1432 O O . GLY A 1 184 ? -11.511 4.195 8.191 1.00 97.56 184 GLY A O 1
ATOM 1433 N N . ALA A 1 185 ? -10.574 2.153 8.026 1.00 96.44 185 ALA A N 1
ATOM 1434 C CA . ALA A 1 185 ? -11.818 1.392 8.136 1.00 96.44 185 ALA A CA 1
ATOM 1435 C C . ALA A 1 185 ? -12.490 1.646 9.479 1.00 96.44 185 ALA A C 1
ATOM 1437 O O . ALA A 1 185 ? -13.670 1.990 9.518 1.00 96.44 185 ALA A O 1
ATOM 1438 N N . ARG A 1 186 ? -11.716 1.621 10.567 1.00 96.12 186 ARG A N 1
ATOM 1439 C CA . ARG A 1 186 ? -12.184 1.993 11.902 1.00 96.12 186 ARG A CA 1
ATOM 1440 C C . ARG A 1 186 ? -12.803 3.390 11.929 1.00 96.12 186 ARG A C 1
ATOM 1442 O O . ARG A 1 186 ? -13.901 3.558 12.457 1.00 96.12 186 ARG A O 1
ATOM 1449 N N . ARG A 1 187 ? -12.121 4.396 11.373 1.00 96.19 187 ARG A N 1
ATOM 1450 C CA . ARG A 1 187 ? -12.604 5.790 11.334 1.00 96.19 187 ARG A CA 1
ATOM 1451 C C . ARG A 1 187 ? -13.874 5.953 10.495 1.00 96.19 187 ARG A C 1
ATOM 1453 O O . ARG A 1 187 ? -14.686 6.818 10.808 1.00 96.19 187 ARG A O 1
ATOM 1460 N N . CYS A 1 188 ? -14.062 5.106 9.486 1.00 95.94 188 CYS A N 1
ATOM 1461 C CA . CYS A 1 188 ? -15.258 5.077 8.643 1.00 95.94 188 CYS A CA 1
ATOM 1462 C C . CYS A 1 188 ? -16.365 4.147 9.171 1.00 95.94 188 CYS A C 1
ATOM 1464 O O . CYS A 1 188 ? -17.402 4.015 8.530 1.00 95.94 188 CYS A O 1
ATOM 1466 N N . GLY A 1 189 ? -16.183 3.523 10.340 1.00 94.38 189 GLY A N 1
ATOM 1467 C CA . GLY A 1 189 ? -17.192 2.653 10.948 1.00 94.38 189 GLY A CA 1
ATOM 1468 C C . GLY A 1 189 ? -17.260 1.242 10.361 1.00 94.38 189 GLY A C 1
ATOM 1469 O O . GLY A 1 189 ? -18.321 0.634 10.417 1.00 94.38 189 GLY A O 1
ATOM 1470 N N . TRP A 1 190 ? -16.148 0.728 9.830 1.00 93.25 190 TRP A N 1
ATOM 1471 C CA . TRP A 1 190 ? -16.037 -0.602 9.220 1.00 93.25 190 TRP A CA 1
ATOM 1472 C C . TRP A 1 190 ? -17.071 -0.815 8.101 1.00 93.25 190 TRP A C 1
ATOM 1474 O O . TRP A 1 190 ? -17.940 -1.678 8.235 1.00 93.25 190 TRP A O 1
ATOM 1484 N N . PRO A 1 191 ? -17.017 -0.019 7.011 1.00 92.94 191 PRO A N 1
ATOM 1485 C CA . PRO A 1 191 ? -17.947 -0.181 5.892 1.00 92.94 191 PRO A CA 1
ATOM 1486 C C . PRO A 1 191 ? -17.821 -1.581 5.268 1.00 92.94 191 PRO A C 1
ATOM 1488 O O . PRO A 1 191 ? -16.919 -2.339 5.600 1.00 92.94 191 PRO A O 1
ATOM 1491 N N . GLU A 1 192 ? -18.691 -1.956 4.338 1.00 90.25 192 GLU A N 1
ATOM 1492 C CA . GLU A 1 192 ? -18.499 -3.195 3.572 1.00 90.25 192 GLU A CA 1
ATOM 1493 C C . GLU A 1 192 ? -17.508 -2.984 2.410 1.00 90.25 192 GLU A C 1
ATOM 1495 O O . GLU A 1 192 ? -17.286 -1.868 1.944 1.00 90.25 192 GLU A O 1
ATOM 1500 N N . GLY A 1 193 ? -16.871 -4.058 1.932 1.00 87.88 193 GLY A N 1
ATOM 1501 C CA . GLY A 1 193 ? -16.065 -4.047 0.699 1.00 87.88 193 GLY A CA 1
ATOM 1502 C C . GLY A 1 193 ? -14.658 -3.430 0.777 1.00 87.88 193 GLY A C 1
ATOM 1503 O O . GLY A 1 193 ? -13.842 -3.710 -0.100 1.00 87.88 193 GLY A O 1
ATOM 1504 N N . TRP A 1 194 ? -14.313 -2.675 1.826 1.00 91.56 194 TRP A N 1
ATOM 1505 C CA . TRP A 1 194 ? -12.967 -2.085 1.998 1.00 91.56 194 TRP A CA 1
ATOM 1506 C C . TRP A 1 194 ? -11.842 -3.122 2.092 1.00 91.56 194 TRP A C 1
ATOM 1508 O O . TRP A 1 194 ? -10.694 -2.823 1.773 1.00 91.56 194 TRP A O 1
ATOM 1518 N N . ALA A 1 195 ? -12.168 -4.332 2.547 1.00 91.69 195 ALA A N 1
ATOM 1519 C CA . ALA A 1 195 ? -11.213 -5.389 2.832 1.00 91.69 195 ALA A CA 1
ATOM 1520 C C . ALA A 1 195 ? -10.587 -5.979 1.550 1.00 91.69 195 ALA A C 1
ATOM 1522 O O . ALA A 1 195 ? -9.546 -6.622 1.608 1.00 91.69 195 ALA A O 1
ATOM 1523 N N . GLN A 1 196 ? -11.172 -5.768 0.367 1.00 91.38 196 GLN A N 1
ATOM 1524 C CA . GLN A 1 196 ? -10.658 -6.322 -0.897 1.00 91.38 196 GLN A CA 1
ATOM 1525 C C . GLN A 1 196 ? -10.381 -5.218 -1.928 1.00 91.38 196 GLN A C 1
ATOM 1527 O O . GLN A 1 196 ? -10.968 -5.240 -3.014 1.00 91.38 196 GLN A O 1
ATOM 1532 N N . PRO A 1 197 ? -9.497 -4.248 -1.623 1.00 88.00 197 PRO A N 1
ATOM 1533 C CA . PRO A 1 197 ? -9.264 -3.108 -2.510 1.00 88.00 197 PRO A CA 1
ATOM 1534 C C . PRO A 1 197 ? -8.524 -3.494 -3.800 1.00 88.00 197 PRO A C 1
ATOM 1536 O O . PRO A 1 197 ? -8.570 -2.783 -4.800 1.00 88.00 197 PRO A O 1
ATOM 1539 N N . ASP A 1 198 ? -7.845 -4.636 -3.777 1.00 87.56 198 ASP A N 1
ATOM 1540 C CA . ASP A 1 198 ? -6.880 -5.106 -4.760 1.00 87.56 198 ASP A CA 1
ATOM 1541 C C . ASP A 1 198 ? -7.443 -6.218 -5.666 1.00 87.56 198 ASP A C 1
ATOM 1543 O O . ASP A 1 198 ? -7.001 -6.376 -6.805 1.00 87.56 198 ASP A O 1
ATOM 1547 N N . LYS A 1 199 ? -8.479 -6.939 -5.219 1.00 88.69 199 LYS A N 1
ATOM 1548 C CA . LYS A 1 199 ? -9.034 -8.140 -5.875 1.00 88.69 199 LYS A CA 1
ATOM 1549 C C . LYS A 1 199 ? -9.344 -7.998 -7.367 1.00 88.69 199 LYS A C 1
ATOM 1551 O O . LYS A 1 199 ? -9.214 -8.968 -8.105 1.00 88.69 199 LYS A O 1
ATOM 1556 N N . ARG A 1 200 ? -9.784 -6.821 -7.821 1.00 88.00 200 ARG A N 1
ATOM 1557 C CA . ARG A 1 200 ? -10.132 -6.586 -9.238 1.00 88.00 200 ARG A CA 1
ATOM 1558 C C . ARG A 1 200 ? -8.921 -6.291 -10.125 1.00 88.00 200 ARG A C 1
ATOM 1560 O O . ARG A 1 200 ? -9.035 -6.388 -11.342 1.00 88.00 200 ARG A O 1
ATOM 1567 N N . TYR A 1 201 ? -7.794 -5.913 -9.528 1.00 86.69 201 TYR A N 1
ATOM 1568 C CA . TYR A 1 201 ? -6.634 -5.366 -10.236 1.00 86.69 201 TYR A CA 1
ATOM 1569 C C . TYR A 1 201 ? -5.376 -6.221 -10.081 1.00 86.69 201 TYR A C 1
ATOM 1571 O O . TYR A 1 201 ? -4.427 -6.058 -10.850 1.00 86.69 201 TYR A O 1
ATOM 1579 N N . LEU A 1 202 ? -5.350 -7.128 -9.104 1.00 86.00 202 LEU A N 1
ATOM 1580 C CA . LEU A 1 202 ? -4.264 -8.085 -8.962 1.00 86.00 202 LEU A CA 1
ATOM 1581 C C . LEU A 1 202 ? -4.329 -9.152 -10.063 1.00 86.00 202 LEU A C 1
ATOM 1583 O O . LEU A 1 202 ? -5.398 -9.717 -10.311 1.00 86.00 202 LEU A O 1
ATOM 1587 N N . PRO A 1 203 ? -3.191 -9.476 -10.705 1.00 88.00 203 PRO A N 1
ATOM 1588 C CA . PRO A 1 203 ? -3.095 -10.662 -11.539 1.00 88.00 203 PRO A CA 1
ATOM 1589 C C . PRO A 1 203 ? -3.501 -11.910 -10.755 1.00 88.00 203 PRO A C 1
ATOM 1591 O O . PRO A 1 203 ? -3.288 -11.990 -9.540 1.00 88.00 203 PRO A O 1
ATOM 1594 N N . LYS A 1 204 ? -4.025 -12.908 -11.472 1.00 88.00 204 LYS A N 1
ATOM 1595 C CA . LYS A 1 204 ? -4.325 -14.220 -10.894 1.00 88.00 204 LYS A CA 1
ATOM 1596 C C . LYS A 1 204 ? -3.099 -14.745 -10.134 1.00 88.00 204 LYS A C 1
ATOM 1598 O O . LYS A 1 204 ? -1.967 -14.524 -10.561 1.00 88.00 204 LYS A O 1
ATOM 1603 N N . ASP A 1 205 ? -3.345 -15.377 -8.991 1.00 87.56 205 ASP A N 1
ATOM 1604 C CA . ASP A 1 205 ? -2.328 -15.972 -8.113 1.00 87.56 205 ASP A CA 1
ATOM 1605 C C . ASP A 1 205 ? -1.383 -14.965 -7.424 1.00 87.56 205 ASP A C 1
ATOM 1607 O O . ASP A 1 205 ? -0.480 -15.367 -6.689 1.00 87.56 205 ASP A O 1
ATOM 1611 N N . THR A 1 206 ? -1.601 -13.653 -7.589 1.00 88.56 206 THR A N 1
ATOM 1612 C CA . THR A 1 206 ? -0.885 -12.648 -6.793 1.00 88.56 206 THR A CA 1
ATOM 1613 C C . THR A 1 206 ? -1.461 -12.625 -5.375 1.00 88.56 206 THR A C 1
ATOM 1615 O O . THR A 1 206 ? -2.670 -12.430 -5.230 1.00 88.56 206 THR A O 1
ATOM 1618 N N . PRO A 1 207 ? -0.631 -12.779 -4.328 1.00 91.25 207 PRO A N 1
ATOM 1619 C CA . PRO A 1 207 ? -1.095 -12.702 -2.947 1.00 91.25 207 PRO A CA 1
ATOM 1620 C C . PRO A 1 207 ? -1.755 -11.352 -2.651 1.00 91.25 207 PRO A C 1
ATOM 1622 O O . PRO A 1 207 ? -1.261 -10.304 -3.087 1.00 91.25 207 PRO A O 1
ATOM 1625 N N . CYS A 1 208 ? -2.851 -11.369 -1.894 1.00 93.19 208 CYS A N 1
ATOM 1626 C CA . CYS A 1 208 ? -3.498 -10.130 -1.468 1.00 93.19 208 CYS A CA 1
ATOM 1627 C C . CYS A 1 208 ? -2.695 -9.439 -0.358 1.00 93.19 208 CYS A C 1
ATOM 1629 O O . CYS A 1 208 ? -1.854 -10.058 0.305 1.00 93.19 208 CYS A O 1
ATOM 1631 N N . MET A 1 209 ? -2.975 -8.154 -0.117 1.00 95.50 209 MET A N 1
ATOM 1632 C CA . MET A 1 209 ? -2.215 -7.375 0.872 1.00 95.50 209 MET A CA 1
ATOM 1633 C C . MET A 1 209 ? -2.259 -7.938 2.293 1.00 95.50 209 MET A C 1
ATOM 1635 O O . MET A 1 209 ? -1.359 -7.664 3.078 1.00 95.50 209 MET A O 1
ATOM 1639 N N . TRP A 1 210 ? -3.272 -8.737 2.620 1.00 96.12 210 TRP A N 1
ATOM 1640 C CA . TRP A 1 210 ? -3.466 -9.337 3.942 1.00 96.12 210 TRP A CA 1
ATOM 1641 C C . TRP A 1 210 ? -2.585 -10.559 4.182 1.00 96.12 210 TRP A C 1
ATOM 1643 O O . TRP A 1 210 ? -2.381 -10.954 5.321 1.00 96.12 210 TRP A O 1
ATOM 1653 N N . GLU A 1 211 ? -1.980 -11.109 3.132 1.00 95.31 211 GLU A N 1
ATOM 1654 C CA . GLU A 1 211 ? -1.036 -12.223 3.222 1.00 95.31 211 GLU A CA 1
ATOM 1655 C C . GLU A 1 211 ? 0.412 -11.750 3.425 1.00 95.31 211 GLU A C 1
ATOM 1657 O O . GLU A 1 211 ? 1.351 -12.546 3.341 1.00 95.31 211 GLU A O 1
ATOM 1662 N N . TRP A 1 212 ? 0.619 -10.458 3.702 1.00 95.62 212 TRP A N 1
ATOM 1663 C CA . TRP A 1 212 ? 1.941 -9.851 3.861 1.00 95.62 212 TRP A CA 1
ATOM 1664 C C . TRP A 1 212 ? 2.832 -10.589 4.859 1.00 95.62 212 TRP A C 1
ATOM 1666 O O . TRP A 1 212 ? 4.029 -10.746 4.613 1.00 95.62 212 TRP A O 1
ATOM 1676 N N . ARG A 1 213 ? 2.25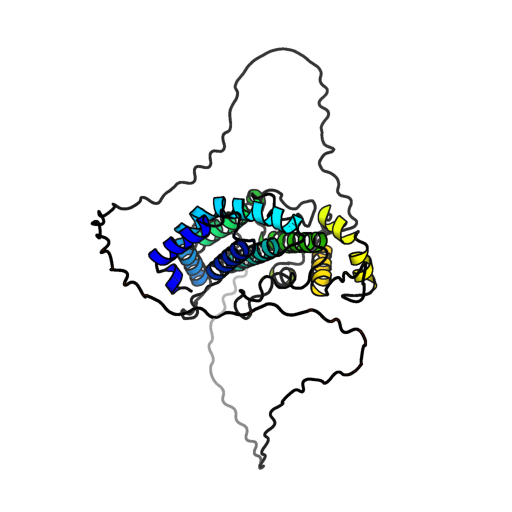5 -11.076 5.963 1.00 95.25 213 ARG A N 1
ATOM 1677 C CA . ARG A 1 213 ? 2.998 -11.804 6.990 1.00 95.25 213 ARG A CA 1
ATOM 1678 C C . ARG A 1 213 ? 3.571 -13.092 6.412 1.00 95.25 213 ARG A C 1
ATOM 1680 O O . ARG A 1 213 ? 4.758 -13.343 6.553 1.00 95.25 213 ARG A O 1
ATOM 1687 N N . ARG A 1 214 ? 2.766 -13.864 5.680 1.00 94.62 214 ARG A N 1
ATOM 1688 C CA . ARG A 1 214 ? 3.215 -15.095 5.012 1.00 94.62 214 ARG A CA 1
ATOM 1689 C C . ARG A 1 214 ? 4.356 -14.837 4.022 1.00 94.62 214 ARG A C 1
ATOM 1691 O O . ARG A 1 214 ? 5.229 -15.684 3.880 1.00 94.62 214 ARG A O 1
ATOM 1698 N N . LEU A 1 215 ? 4.339 -13.691 3.340 1.00 91.94 215 LEU A N 1
ATOM 1699 C CA . LEU A 1 215 ? 5.311 -13.365 2.293 1.00 91.94 215 LEU A CA 1
ATOM 1700 C C . LEU A 1 215 ? 6.632 -12.800 2.819 1.00 91.94 215 LEU A C 1
ATOM 1702 O O . LEU A 1 215 ? 7.684 -13.102 2.259 1.00 91.94 215 LEU A O 1
ATOM 1706 N N . PHE A 1 216 ? 6.583 -11.944 3.839 1.00 91.62 216 PHE A N 1
ATOM 1707 C CA . PHE A 1 216 ? 7.739 -11.134 4.237 1.00 91.62 216 PHE A CA 1
ATOM 1708 C C . PHE A 1 216 ? 8.199 -11.367 5.671 1.00 91.62 216 PHE A C 1
ATOM 1710 O O . PHE A 1 216 ? 9.328 -11.005 6.005 1.00 91.62 216 PHE A O 1
ATOM 1717 N N . TRP A 1 217 ? 7.365 -11.955 6.530 1.00 90.31 217 TRP A N 1
ATOM 1718 C CA . TRP A 1 217 ? 7.749 -12.171 7.917 1.00 90.31 217 TRP A CA 1
ATOM 1719 C C . TRP A 1 217 ? 8.757 -13.312 8.021 1.00 90.31 217 TRP A C 1
ATOM 1721 O O . TRP A 1 217 ? 8.452 -14.474 7.756 1.00 90.31 217 TRP A O 1
ATOM 1731 N N . LYS A 1 218 ? 9.961 -12.973 8.478 1.00 87.44 218 LYS A N 1
ATOM 1732 C CA . LYS A 1 218 ? 10.929 -13.941 8.983 1.00 87.44 218 LYS A CA 1
ATOM 1733 C C . LYS A 1 218 ? 10.803 -13.943 10.497 1.00 87.44 218 LYS A C 1
ATOM 1735 O O . LYS A 1 218 ? 10.892 -12.884 11.115 1.00 87.44 218 LYS A O 1
ATOM 1740 N N . SER A 1 219 ? 10.570 -15.111 11.090 1.00 84.50 219 SER A N 1
ATOM 1741 C CA . SER A 1 219 ? 10.512 -15.252 12.545 1.00 84.50 219 SER A CA 1
ATOM 1742 C C . SER A 1 219 ? 11.810 -14.742 13.162 1.00 84.50 219 SER A C 1
ATOM 1744 O O . SER A 1 219 ? 12.843 -15.398 13.070 1.00 84.50 219 SER A O 1
ATOM 1746 N N . ASN A 1 220 ? 11.748 -13.564 13.778 1.00 81.56 220 ASN A N 1
ATOM 1747 C CA . ASN A 1 220 ? 12.859 -13.007 14.530 1.00 81.56 220 ASN A CA 1
ATOM 1748 C C . ASN A 1 220 ? 12.736 -13.481 15.983 1.00 81.56 220 ASN A C 1
ATOM 1750 O O . ASN A 1 220 ? 11.748 -13.138 16.631 1.00 81.56 220 ASN A O 1
ATOM 1754 N N . PRO A 1 221 ? 13.709 -14.243 16.513 1.00 83.56 221 PRO A N 1
ATOM 1755 C CA . PRO A 1 221 ? 13.666 -14.738 17.891 1.00 83.56 221 PRO A CA 1
ATOM 1756 C C . PRO A 1 221 ? 13.892 -13.637 18.944 1.00 83.56 221 PRO A C 1
ATOM 1758 O O . PRO A 1 221 ? 13.819 -13.908 20.138 1.00 83.56 221 PRO A O 1
ATOM 1761 N N . GLY A 1 222 ? 14.189 -12.404 18.520 1.00 90.31 222 GLY A N 1
ATOM 1762 C CA . GLY A 1 222 ? 14.409 -11.274 19.418 1.00 90.31 222 GLY A CA 1
ATOM 1763 C C . GLY A 1 222 ? 13.133 -10.774 20.111 1.00 90.31 222 GLY A C 1
ATOM 1764 O O . GLY A 1 222 ? 12.018 -11.107 19.698 1.00 90.31 222 GLY A O 1
ATOM 1765 N N . PRO A 1 223 ? 13.283 -9.931 21.149 1.00 94.19 223 PRO A N 1
ATOM 1766 C CA . PRO A 1 223 ? 12.151 -9.318 21.829 1.00 94.19 223 PRO A CA 1
ATOM 1767 C C . PRO A 1 223 ? 11.307 -8.500 20.847 1.00 94.19 223 PRO A C 1
ATOM 1769 O O . PRO A 1 223 ? 11.830 -7.769 19.994 1.00 94.19 223 PRO A O 1
ATOM 1772 N N . LYS A 1 224 ? 9.982 -8.626 20.972 1.00 95.38 224 LYS A N 1
ATOM 1773 C CA . LYS A 1 224 ? 9.048 -7.854 20.154 1.00 95.38 224 LYS A CA 1
ATOM 1774 C C . LYS A 1 224 ? 9.127 -6.379 20.555 1.00 95.38 224 LYS A C 1
ATOM 1776 O O . LYS A 1 224 ? 9.144 -6.077 21.746 1.00 95.38 224 LYS A O 1
ATOM 1781 N N . PRO A 1 225 ? 9.171 -5.447 19.593 1.00 95.62 225 PRO A N 1
ATOM 1782 C CA . PRO A 1 225 ? 9.160 -4.029 19.916 1.00 95.62 225 PRO A CA 1
ATOM 1783 C C . PRO A 1 225 ? 7.799 -3.595 20.457 1.00 95.62 225 PRO A C 1
ATOM 1785 O O . PRO A 1 225 ? 6.773 -4.165 20.087 1.00 95.62 225 PRO A O 1
ATOM 1788 N N . ALA A 1 226 ? 7.782 -2.534 21.265 1.00 97.00 226 ALA A N 1
ATOM 1789 C CA . ALA A 1 226 ? 6.541 -1.949 21.759 1.00 97.00 226 ALA A CA 1
ATOM 1790 C C . ALA A 1 226 ? 5.619 -1.523 20.607 1.00 97.00 226 ALA A C 1
ATOM 1792 O O . ALA A 1 226 ? 6.062 -0.919 19.625 1.00 97.00 226 ALA A O 1
ATOM 1793 N N . ALA A 1 227 ? 4.328 -1.813 20.736 1.00 97.50 227 ALA A N 1
ATOM 1794 C CA . ALA A 1 227 ? 3.316 -1.419 19.770 1.00 97.50 227 ALA A CA 1
ATOM 1795 C C . ALA A 1 227 ? 3.167 0.106 19.702 1.00 97.50 227 ALA A C 1
ATOM 1797 O O . ALA A 1 227 ? 3.207 0.816 20.718 1.00 97.50 227 ALA A O 1
ATOM 1798 N N . SER A 1 228 ? 2.920 0.625 18.500 1.00 97.38 228 SER A N 1
ATOM 1799 C CA . SER A 1 228 ? 2.644 2.045 18.318 1.00 97.38 228 SER A CA 1
ATOM 1800 C C . SER A 1 228 ? 1.378 2.471 19.068 1.00 97.38 228 SER A C 1
ATOM 1802 O O . SER A 1 228 ? 0.484 1.668 19.363 1.00 97.38 228 SER A O 1
ATOM 1804 N N . ARG A 1 229 ? 1.276 3.773 19.356 1.00 96.38 229 ARG A N 1
ATOM 1805 C CA . ARG A 1 229 ? 0.079 4.355 19.978 1.00 96.38 229 ARG A CA 1
ATOM 1806 C C . ARG A 1 229 ? -1.178 4.099 19.143 1.00 96.38 229 ARG A C 1
ATOM 1808 O O . ARG A 1 229 ? -2.230 3.828 19.712 1.00 96.38 229 ARG A O 1
ATOM 1815 N N . CYS A 1 230 ? -1.067 4.179 17.816 1.00 96.81 230 CYS A N 1
ATOM 1816 C CA . CYS A 1 230 ? -2.193 3.954 16.916 1.00 96.81 230 CYS A CA 1
ATOM 1817 C C . CYS A 1 230 ? -2.692 2.507 17.001 1.00 96.81 230 CYS A C 1
ATOM 1819 O O . CYS A 1 230 ? -3.878 2.294 17.235 1.00 96.81 230 CYS A O 1
ATOM 1821 N N . LEU A 1 231 ? -1.793 1.521 16.914 1.00 97.81 231 LEU A N 1
ATOM 1822 C CA . LEU A 1 231 ? -2.179 0.114 17.001 1.00 97.81 231 LEU A CA 1
ATOM 1823 C C . LEU A 1 231 ? -2.838 -0.212 18.348 1.00 97.81 231 LEU A C 1
ATOM 1825 O O . LEU A 1 231 ? -3.903 -0.826 18.377 1.00 97.81 231 LEU A O 1
ATOM 1829 N N . ARG A 1 232 ? -2.266 0.267 19.461 1.00 97.06 232 ARG A N 1
ATOM 1830 C CA . ARG A 1 232 ? -2.879 0.118 20.793 1.00 97.06 232 ARG A CA 1
ATOM 1831 C C . ARG A 1 232 ? -4.258 0.769 20.880 1.00 97.06 232 ARG A C 1
ATOM 1833 O O . ARG A 1 232 ? -5.161 0.185 21.467 1.00 97.06 232 ARG A O 1
ATOM 1840 N N . ALA A 1 233 ? -4.454 1.936 20.266 1.00 96.31 233 ALA A N 1
ATOM 1841 C CA . ALA A 1 233 ? -5.762 2.588 20.233 1.00 96.31 233 ALA A CA 1
ATOM 1842 C C . ALA A 1 233 ? -6.822 1.752 19.493 1.00 96.31 233 ALA A C 1
ATOM 1844 O O . ALA A 1 233 ? -7.972 1.735 19.925 1.00 96.31 233 ALA A O 1
ATOM 1845 N N . ILE A 1 234 ? -6.446 1.032 18.427 1.00 97.12 234 ILE A N 1
ATOM 1846 C CA . ILE A 1 234 ? -7.359 0.101 17.742 1.00 97.12 234 ILE A CA 1
ATOM 1847 C C . ILE A 1 234 ? -7.706 -1.081 18.654 1.00 97.12 234 ILE A C 1
ATOM 1849 O O . ILE A 1 234 ? -8.879 -1.409 18.799 1.00 97.12 234 ILE A O 1
ATOM 1853 N N . PHE A 1 235 ? -6.714 -1.684 19.314 1.00 96.69 235 PHE A N 1
ATOM 1854 C CA . PHE A 1 235 ? -6.951 -2.797 20.243 1.00 96.69 235 PHE A CA 1
ATOM 1855 C C . PHE A 1 235 ? -7.768 -2.400 21.476 1.00 96.69 235 PHE A C 1
ATOM 1857 O O . PHE A 1 235 ? -8.526 -3.211 21.989 1.00 96.69 235 PHE A O 1
ATOM 1864 N N . ASN A 1 236 ? -7.692 -1.146 21.916 1.00 96.06 236 ASN A N 1
ATOM 1865 C CA . ASN A 1 236 ? -8.508 -0.644 23.021 1.00 96.06 236 ASN A CA 1
ATOM 1866 C C . ASN A 1 236 ? -9.966 -0.348 22.621 1.00 96.06 236 ASN A C 1
ATOM 1868 O O . ASN A 1 236 ? -10.770 0.015 23.478 1.00 96.06 236 ASN A O 1
ATOM 1872 N N . GLN A 1 237 ? -10.335 -0.493 21.344 1.00 95.44 237 GLN A N 1
ATOM 1873 C CA . GLN A 1 237 ? -11.712 -0.307 20.902 1.00 95.44 237 GLN A CA 1
ATOM 1874 C C . GLN A 1 237 ? -12.601 -1.466 21.374 1.00 95.44 237 GLN A C 1
ATOM 1876 O O . GLN A 1 237 ? -12.286 -2.637 21.172 1.00 95.44 237 GLN A O 1
ATOM 1881 N N . GLU A 1 238 ? -13.771 -1.138 21.926 1.00 95.25 238 GLU A N 1
ATOM 1882 C CA . GLU A 1 238 ? -14.732 -2.120 22.442 1.00 95.25 238 GLU A CA 1
ATOM 1883 C C . GLU A 1 238 ? -15.125 -3.182 21.402 1.00 95.25 238 GLU A C 1
ATOM 1885 O O . GLU A 1 238 ? -15.067 -4.375 21.694 1.00 95.25 238 GLU A O 1
ATOM 1890 N N . LEU A 1 239 ? -15.438 -2.781 20.161 1.00 93.44 239 LEU A N 1
ATOM 1891 C CA . LEU A 1 239 ? -15.783 -3.725 19.088 1.00 93.44 239 LEU A CA 1
ATOM 1892 C C . LEU A 1 239 ? -14.650 -4.722 18.798 1.00 93.44 239 LEU A C 1
ATOM 1894 O O . LEU A 1 239 ? -14.918 -5.902 18.572 1.00 93.44 239 LEU A O 1
ATOM 1898 N N . VAL A 1 240 ? -13.391 -4.273 18.818 1.00 94.44 240 VAL A N 1
ATOM 1899 C CA . VAL A 1 240 ? -12.228 -5.143 18.589 1.00 94.44 240 VAL A CA 1
ATOM 1900 C C . VAL A 1 240 ? -12.070 -6.118 19.755 1.00 94.44 240 VAL A C 1
ATOM 1902 O O . VAL A 1 240 ? -11.974 -7.319 19.521 1.00 94.44 240 VAL A O 1
ATOM 1905 N N . ASN A 1 241 ? -12.157 -5.642 20.999 1.00 95.50 241 ASN A N 1
ATOM 1906 C CA . ASN A 1 241 ? -12.102 -6.491 22.196 1.00 95.50 241 ASN A CA 1
ATOM 1907 C C . ASN A 1 241 ? -13.209 -7.560 22.223 1.00 95.50 241 ASN A C 1
ATOM 1909 O O . ASN A 1 241 ? -12.956 -8.738 22.500 1.00 95.50 241 ASN A O 1
ATOM 1913 N N . LEU A 1 242 ? -14.440 -7.178 21.877 1.00 94.75 242 LEU A N 1
ATOM 1914 C CA . LEU A 1 242 ? -15.556 -8.116 21.747 1.00 94.75 242 LEU A CA 1
ATOM 1915 C C . LEU A 1 242 ? -15.314 -9.133 20.624 1.00 94.75 242 LEU A C 1
ATOM 1917 O O . LEU A 1 242 ? -15.618 -10.310 20.791 1.00 94.75 242 LEU A O 1
ATOM 1921 N N . SER A 1 243 ? -14.742 -8.707 19.497 1.00 95.00 243 SER A N 1
ATOM 1922 C CA . SER A 1 243 ? -14.455 -9.595 18.361 1.00 95.00 243 SER A CA 1
ATOM 1923 C C . SER A 1 243 ? -13.325 -10.581 18.663 1.00 95.00 243 SER A C 1
ATOM 1925 O O . SER A 1 243 ? -13.413 -11.743 18.280 1.00 95.00 243 SER A O 1
ATOM 1927 N N . VAL A 1 244 ? -12.288 -10.154 19.391 1.00 94.25 244 VAL A N 1
ATOM 1928 C CA . VAL A 1 244 ? -11.195 -11.031 19.847 1.00 94.25 244 VAL A CA 1
ATOM 1929 C C . VAL A 1 244 ? -11.717 -12.097 20.814 1.00 94.25 244 VAL A C 1
ATOM 1931 O O . VAL A 1 244 ? -11.319 -13.253 20.716 1.00 94.25 244 VAL A O 1
ATOM 1934 N N . SER A 1 245 ? -12.622 -11.730 21.726 1.00 93.81 245 SER A N 1
ATOM 1935 C CA . SER A 1 245 ? -13.157 -12.656 22.735 1.00 93.81 245 SER A CA 1
ATOM 1936 C C . SER A 1 245 ? -14.225 -13.609 22.196 1.00 93.81 245 SER A C 1
ATOM 1938 O O . SER A 1 245 ? -14.268 -14.767 22.603 1.00 93.81 245 SER A O 1
ATOM 1940 N N . ARG A 1 246 ? -15.096 -13.143 21.294 1.00 93.00 246 ARG A N 1
ATOM 1941 C CA . ARG A 1 246 ? -16.222 -13.939 20.772 1.00 93.00 246 ARG A CA 1
ATOM 1942 C C . ARG A 1 246 ? -15.914 -14.655 19.465 1.00 93.00 246 ARG A C 1
ATOM 1944 O O . ARG A 1 246 ? -16.568 -15.645 19.167 1.00 93.00 246 ARG A O 1
ATOM 1951 N N . GLY A 1 247 ? -14.950 -14.159 18.696 1.00 88.81 247 GLY A N 1
ATOM 1952 C CA . GLY A 1 247 ? -14.649 -14.615 17.344 1.00 88.81 247 GLY A CA 1
ATOM 1953 C C . GLY A 1 247 ? -15.149 -13.654 16.250 1.00 88.81 247 GLY A C 1
ATOM 1954 O O . GLY A 1 247 ? -15.983 -12.774 16.498 1.00 88.81 247 GLY A O 1
ATOM 1955 N N . PRO A 1 248 ? -14.631 -13.806 15.018 1.00 85.50 248 PRO A N 1
ATOM 1956 C CA . PRO A 1 248 ? -14.887 -12.890 13.908 1.00 85.50 248 PRO A CA 1
ATOM 1957 C C . PRO A 1 248 ? -16.359 -12.873 13.486 1.00 85.50 248 PRO A C 1
ATOM 1959 O O . PRO A 1 248 ? -16.988 -13.921 13.373 1.00 85.50 248 PRO A O 1
ATOM 1962 N N . GLY A 1 249 ? -16.914 -11.684 13.230 1.00 84.31 249 GLY A N 1
ATOM 1963 C CA . GLY A 1 249 ? -18.306 -11.510 12.793 1.00 84.31 249 GLY A CA 1
ATOM 1964 C C . GLY A 1 249 ? -19.387 -11.833 13.838 1.00 84.31 249 GLY A C 1
ATOM 1965 O O . GLY A 1 249 ? -20.563 -11.577 13.579 1.00 84.31 249 GLY A O 1
ATOM 1966 N N . LEU A 1 250 ? -19.014 -12.357 15.013 1.00 88.38 250 LEU A N 1
ATOM 1967 C CA . LEU A 1 250 ? -19.938 -12.716 16.098 1.00 88.38 250 LEU A CA 1
ATOM 1968 C C . LEU A 1 250 ? -20.202 -11.553 17.062 1.00 88.38 250 LEU A C 1
ATOM 1970 O O . LEU A 1 250 ? -21.233 -11.511 17.735 1.00 88.38 250 LEU A O 1
ATOM 1974 N N . ALA A 1 251 ? -19.281 -10.592 17.129 1.00 90.81 251 ALA A N 1
ATOM 1975 C CA . ALA A 1 251 ? -19.480 -9.350 17.856 1.00 90.81 251 ALA A CA 1
ATOM 1976 C C . ALA A 1 251 ? -20.163 -8.305 16.964 1.00 90.81 251 ALA A C 1
ATOM 1978 O O . ALA A 1 251 ? -19.723 -8.031 15.846 1.00 90.81 251 ALA A O 1
ATOM 1979 N N . VAL A 1 252 ? -21.227 -7.700 17.492 1.00 88.44 252 VAL A N 1
ATOM 1980 C CA . VAL A 1 252 ? -21.921 -6.566 16.879 1.00 88.44 252 VAL A CA 1
ATOM 1981 C C . VAL A 1 252 ? -21.965 -5.446 17.907 1.00 88.44 252 VAL A C 1
ATOM 1983 O O . VAL A 1 252 ? -22.434 -5.667 19.023 1.00 88.44 252 VAL A O 1
ATOM 1986 N N . LEU A 1 253 ? -21.495 -4.257 17.541 1.00 89.94 253 LEU A N 1
ATOM 1987 C CA . LEU A 1 253 ? -21.558 -3.068 18.390 1.00 89.94 253 LEU A CA 1
ATOM 1988 C C . LEU A 1 253 ? -22.124 -1.911 17.570 1.00 89.94 253 LEU A C 1
ATOM 1990 O O . LEU A 1 253 ? -21.566 -1.557 16.536 1.00 89.94 253 LEU A O 1
ATOM 1994 N N . HIS A 1 254 ? -23.254 -1.351 18.007 1.00 90.19 254 HIS A N 1
ATOM 1995 C CA . HIS A 1 254 ? -23.970 -0.280 17.296 1.00 90.19 254 HIS A CA 1
ATOM 1996 C C . HIS A 1 254 ? -24.238 -0.586 15.809 1.00 90.19 254 HIS A C 1
ATOM 1998 O O . HIS A 1 254 ? -24.113 0.282 14.951 1.00 90.19 254 HIS A O 1
ATOM 2004 N N . GLY A 1 255 ? -24.566 -1.842 15.492 1.00 86.88 255 GLY A N 1
ATOM 2005 C CA . GLY A 1 255 ? -24.813 -2.297 14.118 1.00 86.88 255 GLY A CA 1
ATOM 2006 C C . GLY A 1 255 ? -23.553 -2.553 13.283 1.00 86.88 255 GLY A C 1
ATOM 2007 O O . GLY A 1 255 ? -23.653 -3.198 12.245 1.00 86.88 255 GLY A O 1
ATOM 2008 N N . ALA A 1 256 ? -22.370 -2.140 13.745 1.00 87.19 256 ALA A N 1
ATOM 2009 C CA . ALA A 1 256 ? -21.103 -2.456 13.096 1.00 87.19 256 ALA A CA 1
ATOM 2010 C C . ALA A 1 256 ? -20.617 -3.860 13.481 1.00 87.19 256 ALA A C 1
ATOM 2012 O O . ALA A 1 256 ? -20.831 -4.330 14.605 1.00 87.19 256 ALA A O 1
ATOM 2013 N N . ARG A 1 257 ? -19.927 -4.518 12.547 1.00 90.25 257 ARG A N 1
ATOM 2014 C CA . ARG A 1 257 ? -19.307 -5.834 12.729 1.00 90.25 257 ARG A CA 1
ATOM 2015 C C . ARG A 1 257 ? -17.872 -5.783 12.242 1.00 90.25 257 ARG A C 1
ATOM 2017 O O . ARG A 1 257 ? -17.596 -5.188 11.205 1.00 90.25 257 ARG A O 1
ATOM 2024 N N . LEU A 1 258 ? -16.972 -6.430 12.975 1.00 91.88 258 LEU A N 1
ATOM 2025 C CA . LEU A 1 258 ? -15.607 -6.620 12.508 1.00 91.88 258 LEU A CA 1
ATOM 2026 C C . LEU A 1 258 ? -15.561 -7.876 11.639 1.00 91.88 258 LEU A C 1
ATOM 2028 O O . LEU A 1 258 ? -15.882 -8.975 12.106 1.00 91.88 258 LEU A O 1
ATOM 2032 N N . ASP A 1 259 ? -15.185 -7.712 10.375 1.00 90.12 259 ASP A N 1
ATOM 2033 C CA . ASP A 1 259 ? -15.045 -8.843 9.470 1.00 90.12 259 ASP A CA 1
ATOM 2034 C C . ASP A 1 259 ? -13.869 -9.756 9.880 1.00 90.12 259 ASP A C 1
ATOM 2036 O O . ASP A 1 259 ? -12.956 -9.372 10.621 1.00 90.12 259 ASP A O 1
ATOM 2040 N N . ALA A 1 260 ? -13.906 -11.008 9.415 1.00 93.62 260 ALA A N 1
ATOM 2041 C CA . ALA A 1 260 ? -12.897 -12.004 9.768 1.00 93.62 260 ALA A CA 1
ATOM 2042 C C . ALA A 1 260 ? -11.491 -11.641 9.279 1.00 93.62 260 ALA A C 1
ATOM 2044 O O . ALA A 1 260 ? -10.501 -11.987 9.924 1.00 93.62 260 ALA A O 1
ATOM 2045 N N . GLN A 1 261 ? -11.404 -10.933 8.157 1.00 94.38 261 GLN A N 1
ATOM 2046 C CA . GLN A 1 261 ? -10.143 -10.549 7.547 1.00 94.38 261 GLN A CA 1
ATOM 2047 C C . GLN A 1 261 ? -9.469 -9.425 8.341 1.00 94.38 261 GLN A C 1
ATOM 2049 O O . GLN A 1 261 ? -8.263 -9.470 8.562 1.00 94.38 261 GLN A O 1
ATOM 2054 N N . ALA A 1 262 ? -10.245 -8.466 8.838 1.00 94.94 262 ALA A N 1
ATOM 2055 C CA . ALA A 1 262 ? -9.809 -7.387 9.706 1.00 94.94 262 ALA A CA 1
ATOM 2056 C C . ALA A 1 262 ? -9.293 -7.924 11.036 1.00 94.94 262 ALA A C 1
ATOM 2058 O O . ALA A 1 262 ? -8.209 -7.542 11.474 1.00 94.94 262 ALA A O 1
ATOM 2059 N N . LEU A 1 263 ? -10.032 -8.856 11.652 1.00 96.00 263 LEU A N 1
ATOM 2060 C CA . LEU A 1 263 ? -9.578 -9.512 12.875 1.00 96.00 263 LEU A CA 1
ATOM 2061 C C . LEU A 1 263 ? -8.284 -10.301 12.631 1.00 96.00 263 LEU A C 1
ATOM 2063 O O . LEU A 1 263 ? -7.337 -10.157 13.400 1.00 96.00 263 LEU A O 1
ATOM 2067 N N . GLY A 1 264 ? -8.210 -11.076 11.544 1.00 96.75 264 GLY A N 1
ATOM 2068 C CA . GLY A 1 264 ? -6.993 -11.794 11.156 1.00 96.75 264 GLY A CA 1
ATOM 2069 C C . GLY A 1 264 ? -5.795 -10.859 10.967 1.00 96.75 264 GLY A C 1
ATOM 2070 O O . GLY A 1 264 ? -4.738 -11.083 11.553 1.00 96.75 264 GLY A O 1
ATOM 2071 N N . ALA A 1 265 ? -5.981 -9.754 10.241 1.00 96.69 265 ALA A N 1
ATOM 2072 C CA . ALA A 1 265 ? -4.943 -8.753 10.015 1.00 96.69 265 ALA A CA 1
ATOM 2073 C C . ALA A 1 265 ? -4.488 -8.067 11.316 1.00 96.69 265 ALA A C 1
ATOM 2075 O O . ALA A 1 265 ? -3.294 -7.832 11.503 1.00 96.69 265 ALA A O 1
ATOM 2076 N N . LEU A 1 266 ? -5.410 -7.776 12.240 1.00 97.44 266 LEU A N 1
ATOM 2077 C CA . LEU A 1 266 ? -5.071 -7.237 13.559 1.00 97.44 266 LEU A CA 1
ATOM 2078 C C . LEU A 1 266 ? -4.249 -8.235 14.378 1.00 97.44 266 LEU A C 1
ATOM 2080 O O . LEU A 1 266 ? -3.238 -7.848 14.962 1.00 97.44 266 LEU A O 1
ATOM 2084 N N . LEU A 1 267 ? -4.637 -9.511 14.391 1.00 97.00 267 LEU A N 1
ATOM 2085 C CA . LEU A 1 267 ? -3.884 -10.566 15.075 1.00 97.00 267 LEU A CA 1
ATOM 2086 C C . LEU A 1 267 ? -2.484 -10.748 14.469 1.00 97.00 267 LEU A C 1
ATOM 2088 O O . LEU A 1 267 ? -1.512 -10.913 15.209 1.00 97.00 267 LEU A O 1
ATOM 2092 N N . ASP A 1 268 ? -2.352 -10.642 13.147 1.00 97.25 268 ASP A N 1
ATOM 2093 C CA . ASP A 1 268 ? -1.054 -10.648 12.474 1.00 97.25 268 ASP A CA 1
ATOM 2094 C C . ASP A 1 268 ? -0.180 -9.460 12.895 1.00 97.25 268 ASP A C 1
ATOM 2096 O O . ASP A 1 268 ? 0.998 -9.658 13.198 1.00 97.25 268 ASP A O 1
ATOM 2100 N N . LEU A 1 269 ? -0.740 -8.250 13.007 1.00 97.81 269 LEU A N 1
ATOM 2101 C CA . LEU A 1 269 ? -0.009 -7.085 13.519 1.00 97.81 269 LEU A CA 1
ATOM 2102 C C . LEU A 1 269 ? 0.381 -7.257 14.994 1.00 97.81 269 LEU A C 1
ATOM 2104 O O . LEU A 1 269 ? 1.531 -7.013 15.350 1.00 97.81 269 LEU A O 1
ATOM 2108 N N . ALA A 1 270 ? -0.526 -7.738 15.847 1.00 97.00 270 ALA A N 1
ATOM 2109 C CA . ALA A 1 270 ? -0.234 -8.022 17.256 1.00 97.00 270 ALA A CA 1
ATOM 2110 C C . ALA A 1 270 ? 0.841 -9.102 17.430 1.00 97.00 270 ALA A C 1
ATOM 2112 O O . ALA A 1 270 ? 1.578 -9.108 18.413 1.00 97.00 270 ALA A O 1
ATOM 2113 N N . SER A 1 271 ? 0.968 -10.018 16.471 1.00 96.31 271 SER A N 1
ATOM 2114 C CA . SER A 1 271 ? 1.972 -11.073 16.544 1.00 96.31 271 SER A CA 1
ATOM 2115 C C . SER A 1 271 ? 3.409 -10.549 16.432 1.00 96.31 271 SER A C 1
ATOM 2117 O O . SER A 1 271 ? 4.314 -11.217 16.936 1.00 96.31 271 SER A O 1
ATOM 2119 N N . ILE A 1 272 ? 3.619 -9.367 15.838 1.00 96.44 272 ILE A N 1
ATOM 2120 C CA . ILE A 1 272 ? 4.950 -8.805 15.554 1.00 96.44 272 ILE A CA 1
ATOM 2121 C C . ILE A 1 272 ? 5.371 -7.676 16.507 1.00 96.44 272 ILE A C 1
ATOM 2123 O O . ILE A 1 272 ? 6.486 -7.168 16.396 1.00 96.44 272 ILE A O 1
ATOM 2127 N N . VAL A 1 273 ? 4.513 -7.302 17.458 1.00 96.94 273 VAL A N 1
ATOM 2128 C CA . VAL A 1 273 ? 4.775 -6.273 18.477 1.00 96.94 273 VAL A CA 1
ATOM 2129 C C . VAL A 1 273 ? 4.409 -6.769 19.875 1.00 96.94 273 VAL A C 1
ATOM 2131 O O . VAL A 1 273 ? 3.742 -7.790 20.035 1.00 96.94 273 VAL A O 1
ATOM 2134 N N . ASP A 1 274 ? 4.842 -6.036 20.891 1.00 96.81 274 ASP A N 1
ATOM 2135 C CA . ASP A 1 274 ? 4.364 -6.168 22.261 1.00 96.81 274 ASP A CA 1
ATOM 2136 C C . ASP A 1 274 ? 3.320 -5.076 22.548 1.00 96.81 274 ASP A C 1
ATOM 2138 O O . ASP A 1 274 ? 3.629 -3.882 22.555 1.00 96.81 274 ASP A O 1
ATOM 2142 N N . LEU A 1 275 ? 2.065 -5.486 22.751 1.00 96.56 275 LEU A N 1
ATOM 2143 C CA . LEU A 1 275 ? 0.957 -4.583 23.079 1.00 96.56 275 LEU A CA 1
ATOM 2144 C C . LEU A 1 275 ? 1.001 -4.082 24.531 1.00 96.56 275 LEU A C 1
ATOM 2146 O O . LEU A 1 275 ? 0.377 -3.063 24.822 1.00 96.56 275 LEU A O 1
ATOM 2150 N N . GLN A 1 276 ? 1.707 -4.787 25.419 1.00 95.81 276 GLN A N 1
ATOM 2151 C CA . GLN A 1 276 ? 1.802 -4.483 26.850 1.00 95.81 276 GLN A CA 1
ATOM 2152 C C . GLN A 1 276 ? 3.054 -3.676 27.195 1.00 95.81 276 GLN A C 1
ATOM 2154 O O . GLN A 1 276 ? 3.092 -3.014 28.230 1.00 95.81 276 GLN A O 1
ATOM 2159 N N . ALA A 1 277 ? 4.070 -3.695 26.331 1.00 93.62 277 ALA A N 1
ATOM 2160 C CA . ALA A 1 277 ? 5.254 -2.874 26.519 1.00 93.62 277 ALA A CA 1
ATOM 2161 C C . ALA A 1 277 ? 4.886 -1.383 26.560 1.00 93.62 277 ALA A C 1
ATOM 2163 O O . ALA A 1 277 ? 4.274 -0.830 25.637 1.00 93.62 277 ALA A O 1
ATOM 2164 N N . ASN A 1 278 ? 5.309 -0.715 27.633 1.00 85.75 278 ASN A N 1
ATOM 2165 C CA . ASN A 1 278 ? 5.203 0.731 27.741 1.00 85.75 278 ASN A CA 1
ATOM 2166 C C . ASN A 1 278 ? 6.000 1.375 26.602 1.00 85.75 278 ASN A C 1
ATOM 2168 O O . ASN A 1 278 ? 7.145 1.005 26.344 1.00 85.75 278 ASN A O 1
ATOM 2172 N N . CYS A 1 279 ? 5.413 2.374 25.936 1.00 76.75 279 CYS A N 1
ATOM 2173 C CA . CYS A 1 279 ? 6.220 3.280 25.129 1.00 76.75 279 CYS A CA 1
ATOM 2174 C C . CYS A 1 279 ? 7.080 4.078 26.098 1.00 76.75 279 CYS A C 1
ATOM 2176 O O . CYS A 1 279 ? 6.601 5.055 26.669 1.00 76.75 279 CYS A O 1
ATOM 2178 N N . THR A 1 280 ? 8.325 3.661 26.292 1.00 70.06 280 THR A N 1
ATOM 2179 C CA . THR A 1 280 ? 9.364 4.554 26.790 1.00 70.06 280 THR A CA 1
ATOM 2180 C C . THR A 1 280 ? 9.454 5.688 25.782 1.00 70.06 280 THR A C 1
ATOM 2182 O O . THR A 1 280 ? 9.989 5.524 24.689 1.00 70.06 280 THR A O 1
ATOM 2185 N N . SER A 1 281 ? 8.774 6.790 26.090 1.00 58.06 281 SER A N 1
ATOM 2186 C CA . SER A 1 281 ? 8.830 8.017 25.314 1.00 58.06 281 SER A CA 1
ATOM 2187 C C . SER A 1 281 ? 10.290 8.452 25.287 1.00 58.06 281 SER A C 1
ATOM 2189 O O . SER A 1 281 ? 10.822 8.856 26.315 1.00 58.06 281 SER A O 1
ATOM 2191 N N . GLU A 1 282 ? 10.948 8.368 24.132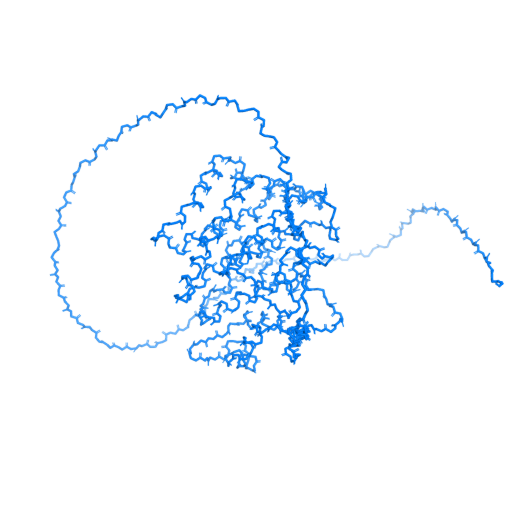 1.00 55.88 282 GLU A N 1
ATOM 2192 C CA . GLU A 1 282 ? 12.323 8.857 23.942 1.00 55.88 282 GLU A CA 1
ATOM 2193 C C . GLU A 1 282 ? 12.447 10.389 24.111 1.00 55.88 282 GLU A C 1
ATOM 2195 O O . GLU A 1 282 ? 13.533 10.941 23.965 1.00 55.88 282 GLU A O 1
ATOM 2200 N N . ASN A 1 283 ? 11.364 11.085 24.482 1.00 51.31 283 ASN A N 1
ATOM 2201 C CA . ASN A 1 283 ? 11.317 12.539 24.632 1.00 51.31 283 ASN A CA 1
ATOM 2202 C C . ASN A 1 283 ? 11.565 13.082 26.050 1.00 51.31 283 ASN A C 1
ATOM 2204 O O . ASN A 1 283 ? 11.540 14.298 26.206 1.00 51.31 283 ASN A O 1
ATOM 2208 N N . ASP A 1 284 ? 11.861 12.255 27.057 1.00 44.62 284 ASP A N 1
ATOM 2209 C CA . ASP A 1 284 ? 12.263 12.781 28.381 1.00 44.62 284 ASP A CA 1
ATOM 2210 C C . ASP A 1 284 ? 13.779 13.005 28.519 1.00 44.62 284 ASP A C 1
ATOM 2212 O O . ASP A 1 284 ? 14.258 13.467 29.551 1.00 44.62 284 ASP A O 1
ATOM 2216 N N . SER A 1 285 ? 14.541 12.798 27.442 1.00 44.62 285 SER A N 1
ATOM 2217 C CA . SER A 1 285 ? 15.939 13.234 27.343 1.00 44.62 285 SER A CA 1
ATOM 2218 C C . SER A 1 285 ? 16.049 14.673 26.825 1.00 44.62 285 SER A C 1
ATOM 2220 O O . SER A 1 285 ? 16.953 14.993 26.053 1.00 44.62 285 SER A O 1
ATOM 2222 N N . VAL A 1 286 ? 15.149 15.572 27.238 1.00 48.34 286 VAL A N 1
ATOM 2223 C CA . VAL A 1 286 ? 15.504 16.993 27.269 1.00 48.34 286 VAL A CA 1
ATOM 2224 C C . VAL A 1 286 ? 16.497 17.115 28.411 1.00 48.34 286 VAL A C 1
ATOM 2226 O O . VAL A 1 286 ? 16.123 17.286 29.567 1.00 48.34 286 VAL A O 1
ATOM 2229 N N . VAL A 1 287 ? 17.780 16.964 28.082 1.00 47.50 287 VAL A N 1
ATOM 2230 C CA . VAL A 1 287 ? 18.862 17.471 28.918 1.00 47.50 287 VAL A CA 1
ATOM 2231 C C . VAL A 1 287 ? 18.507 18.927 29.184 1.00 47.50 287 VAL A C 1
ATOM 2233 O O . VAL A 1 287 ? 18.594 19.774 28.295 1.00 47.50 287 VAL A O 1
ATOM 2236 N N . SER A 1 288 ? 18.027 19.197 30.393 1.00 43.25 288 SER A N 1
ATOM 2237 C CA . SER A 1 288 ? 17.928 20.529 30.955 1.00 43.25 288 SER A CA 1
ATOM 2238 C C . SER A 1 288 ? 19.354 21.062 31.033 1.00 43.25 288 SER A C 1
ATOM 2240 O O . SER A 1 288 ? 20.058 20.857 32.020 1.00 43.25 288 SER A O 1
ATOM 2242 N N . VAL A 1 289 ? 19.822 21.659 29.939 1.00 47.53 289 VAL A N 1
ATOM 2243 C CA . VAL A 1 289 ? 21.025 22.478 29.953 1.00 47.53 289 VAL A CA 1
ATOM 2244 C C . VAL A 1 289 ? 20.658 23.689 30.792 1.00 47.53 289 VAL A C 1
ATOM 2246 O O . VAL A 1 289 ? 19.869 24.532 30.363 1.00 47.53 289 VAL A O 1
ATOM 2249 N N . ASP A 1 290 ? 21.176 23.707 32.017 1.00 44.88 290 ASP A N 1
ATOM 2250 C CA . ASP A 1 290 ? 21.112 24.848 32.916 1.00 44.88 290 ASP A CA 1
ATOM 2251 C C . ASP A 1 290 ? 21.531 26.106 32.152 1.00 44.88 290 ASP A C 1
ATOM 2253 O O . ASP A 1 290 ? 22.665 26.243 31.684 1.00 44.88 290 ASP A O 1
ATOM 2257 N N . ALA A 1 291 ? 20.587 27.032 32.017 1.00 44.44 291 ALA A N 1
ATOM 2258 C CA . ALA A 1 291 ? 20.831 28.357 31.488 1.00 44.44 291 ALA A CA 1
ATOM 2259 C C . ALA A 1 291 ? 21.597 29.174 32.539 1.00 44.44 291 ALA A C 1
ATOM 2261 O O . ALA A 1 291 ? 21.014 29.960 33.282 1.00 44.44 291 ALA A O 1
ATOM 2262 N N . SER A 1 292 ? 22.918 28.999 32.597 1.00 46.56 292 SER A N 1
ATOM 2263 C CA . SER A 1 292 ? 23.819 30.014 33.146 1.00 46.56 292 SER A CA 1
ATOM 2264 C C . SER A 1 292 ? 24.333 30.881 32.005 1.00 46.56 292 SER A C 1
ATOM 2266 O O . SER A 1 292 ? 25.160 30.469 31.196 1.00 46.56 292 SER A O 1
ATOM 2268 N N . ALA A 1 293 ? 23.784 32.091 31.943 1.00 45.81 293 ALA A N 1
ATOM 2269 C CA . ALA A 1 293 ? 24.195 33.157 31.051 1.00 45.81 293 ALA A CA 1
ATOM 2270 C C . ALA A 1 293 ? 25.649 33.573 31.319 1.00 45.81 293 ALA A C 1
ATOM 2272 O O . ALA A 1 293 ? 25.960 34.027 32.418 1.00 45.81 293 ALA A O 1
ATOM 2273 N N . GLN A 1 294 ? 26.503 33.492 30.296 1.00 42.97 294 GLN A N 1
ATOM 2274 C CA . GLN A 1 294 ? 27.623 34.411 30.110 1.00 42.97 294 GLN A CA 1
ATOM 2275 C C . GLN A 1 294 ? 27.816 34.731 28.623 1.00 42.97 294 GLN A C 1
ATOM 2277 O O . GLN A 1 294 ? 27.579 33.915 27.736 1.00 42.97 294 GLN A O 1
ATOM 2282 N N . ASP A 1 295 ? 28.182 35.988 28.425 1.00 39.69 295 ASP A N 1
ATOM 2283 C CA . ASP A 1 295 ? 28.215 36.804 27.222 1.00 39.69 295 ASP A CA 1
ATOM 2284 C C . ASP A 1 295 ? 29.321 36.466 26.196 1.00 39.69 295 ASP A C 1
ATOM 2286 O O . ASP A 1 295 ? 30.390 35.977 26.558 1.00 39.69 295 ASP A O 1
ATOM 2290 N N . LEU A 1 296 ? 29.082 36.937 24.953 1.00 36.94 296 LEU A N 1
ATOM 2291 C CA . LEU A 1 296 ? 30.022 37.238 23.836 1.00 36.94 296 LEU A CA 1
ATOM 2292 C C . LEU A 1 296 ? 30.501 36.068 22.923 1.00 36.94 296 LEU A C 1
ATOM 2294 O O . LEU A 1 296 ? 30.410 34.902 23.285 1.00 36.94 296 LEU A O 1
ATOM 2298 N N . PRO A 1 297 ? 31.027 36.347 21.703 1.00 44.28 297 PRO A N 1
ATOM 2299 C CA . PRO A 1 297 ? 30.292 36.831 20.530 1.00 44.28 297 PRO A CA 1
ATOM 2300 C C . PRO A 1 297 ? 30.558 35.987 19.253 1.00 44.28 297 PRO A C 1
ATOM 2302 O O . PRO A 1 297 ? 31.523 35.240 19.160 1.00 44.28 297 PRO A O 1
ATOM 2305 N N . ASN A 1 298 ? 29.712 36.183 18.234 1.00 41.38 298 ASN A N 1
ATOM 2306 C CA . ASN A 1 298 ? 29.960 36.002 16.792 1.00 41.38 298 ASN A CA 1
ATOM 2307 C C . ASN A 1 298 ? 31.018 34.974 16.332 1.00 41.38 298 ASN A C 1
ATOM 2309 O O . ASN A 1 298 ? 32.213 35.258 16.347 1.00 41.38 298 ASN A O 1
ATOM 2313 N N . THR A 1 299 ? 30.576 33.889 15.683 1.00 34.00 299 THR A N 1
ATOM 2314 C CA . THR A 1 299 ? 31.213 33.392 14.444 1.00 34.00 299 THR A CA 1
ATOM 2315 C C . THR A 1 299 ? 30.341 32.371 13.696 1.00 34.00 299 THR A C 1
ATOM 2317 O O . THR A 1 299 ? 29.885 31.380 14.247 1.00 34.00 299 THR A O 1
ATOM 2320 N N . ALA A 1 300 ? 30.173 32.628 12.395 1.00 36.41 300 ALA A N 1
ATOM 2321 C CA . ALA A 1 300 ? 29.940 31.674 11.306 1.00 36.41 300 ALA A CA 1
ATOM 2322 C C . ALA A 1 300 ? 28.720 30.724 11.371 1.00 36.41 300 ALA A C 1
ATOM 2324 O O . ALA A 1 300 ? 28.811 29.548 11.717 1.00 36.41 300 ALA A O 1
ATOM 2325 N N . PHE A 1 301 ? 27.606 31.197 10.806 1.00 35.47 301 PHE A N 1
ATOM 2326 C CA . PHE A 1 301 ? 26.543 30.355 10.251 1.00 35.47 301 PHE A CA 1
ATOM 2327 C C . PHE A 1 301 ? 27.094 29.505 9.083 1.00 35.47 301 PHE A C 1
ATOM 2329 O O . PHE A 1 301 ? 27.097 29.926 7.924 1.00 35.47 301 PHE A O 1
ATOM 2336 N N . ARG A 1 302 ? 27.564 28.282 9.363 1.00 34.84 302 ARG A N 1
ATOM 2337 C CA . ARG A 1 302 ? 27.745 27.244 8.336 1.00 34.84 302 ARG A CA 1
ATOM 2338 C C . ARG A 1 302 ? 26.397 26.579 8.073 1.00 34.84 302 ARG A C 1
ATOM 2340 O O . ARG A 1 302 ? 25.979 25.649 8.752 1.00 34.84 302 ARG A O 1
ATOM 2347 N N . ARG A 1 303 ? 25.722 27.083 7.043 1.00 34.34 303 ARG A N 1
ATOM 2348 C CA . ARG A 1 303 ? 24.578 26.457 6.380 1.00 34.34 303 ARG A CA 1
ATOM 2349 C C . ARG A 1 303 ? 25.054 25.141 5.741 1.00 34.34 303 ARG A C 1
ATOM 2351 O O . ARG A 1 303 ? 25.605 25.164 4.645 1.00 34.34 303 ARG A O 1
ATOM 2358 N N . ILE A 1 304 ? 24.861 24.001 6.407 1.00 35.06 304 ILE A N 1
ATOM 2359 C CA . ILE A 1 304 ? 24.952 22.687 5.749 1.00 35.06 304 ILE A CA 1
ATOM 2360 C C . ILE A 1 304 ? 23.640 22.492 4.988 1.00 35.06 304 ILE A C 1
ATOM 2362 O O . ILE A 1 304 ? 22.669 21.933 5.487 1.00 35.06 304 ILE A O 1
ATOM 2366 N N . GLY A 1 305 ? 23.598 23.039 3.775 1.00 32.00 305 GLY A N 1
ATOM 2367 C CA . GLY A 1 305 ? 22.640 22.611 2.770 1.00 32.00 305 GLY A CA 1
ATOM 2368 C C . GLY A 1 305 ? 23.079 21.246 2.262 1.00 32.00 305 GLY A C 1
ATOM 2369 O O . GLY A 1 305 ? 24.035 21.159 1.496 1.00 32.00 305 GLY A O 1
ATOM 2370 N N . SER A 1 306 ? 22.388 20.186 2.681 1.00 33.47 306 SER A N 1
ATOM 2371 C CA . SER A 1 306 ? 22.462 18.890 2.004 1.00 33.47 306 SER A CA 1
ATOM 2372 C C . SER A 1 306 ? 21.681 19.000 0.693 1.00 33.47 306 SER A C 1
ATOM 2374 O O . SER A 1 306 ? 20.509 18.648 0.589 1.00 33.47 306 SER A O 1
ATOM 2376 N N . SER A 1 307 ? 22.324 19.616 -0.298 1.00 35.81 307 SER A N 1
ATOM 2377 C CA . SER A 1 307 ? 21.869 19.657 -1.681 1.00 35.81 307 SER A CA 1
ATOM 2378 C C . SER A 1 307 ? 22.294 18.353 -2.345 1.00 35.81 307 SER A C 1
ATOM 2380 O O . SER A 1 307 ? 23.352 18.272 -2.964 1.00 35.81 307 SER A O 1
ATOM 2382 N N . GLY A 1 308 ? 21.465 17.321 -2.201 1.00 32.06 308 GLY A N 1
ATOM 2383 C CA . GLY A 1 308 ? 21.519 16.137 -3.050 1.00 32.06 308 GLY A CA 1
ATOM 2384 C C . GLY A 1 308 ? 21.058 16.495 -4.461 1.00 32.06 308 GLY A C 1
ATOM 2385 O O . GLY A 1 308 ? 19.922 16.221 -4.839 1.00 32.06 308 GLY A O 1
ATOM 2386 N N . THR A 1 309 ? 21.921 17.147 -5.240 1.00 36.38 309 THR A N 1
ATOM 2387 C CA . THR A 1 309 ? 21.790 17.196 -6.697 1.00 36.38 309 THR A CA 1
ATOM 2388 C C . THR A 1 309 ? 22.105 15.809 -7.228 1.00 36.38 309 THR A C 1
ATOM 2390 O O . THR A 1 309 ? 23.253 15.484 -7.525 1.00 36.38 309 THR A O 1
ATOM 2393 N N . ASP A 1 310 ? 21.074 14.976 -7.323 1.00 37.62 310 ASP A N 1
ATOM 2394 C CA . ASP A 1 310 ? 21.115 13.817 -8.195 1.00 37.62 310 ASP A CA 1
ATOM 2395 C C . ASP A 1 310 ? 21.322 14.315 -9.625 1.00 37.62 310 ASP A C 1
ATOM 2397 O O . ASP A 1 310 ? 20.489 15.033 -10.185 1.00 37.62 310 ASP A O 1
ATOM 2401 N N . ALA A 1 311 ? 22.464 13.935 -10.188 1.00 40.56 311 ALA A N 1
ATOM 2402 C CA . ALA A 1 311 ? 22.825 14.164 -11.568 1.00 40.56 311 ALA A CA 1
ATOM 2403 C C . ALA A 1 311 ? 21.666 13.764 -12.493 1.00 40.56 311 ALA A C 1
ATOM 2405 O O . ALA A 1 311 ? 21.248 12.603 -12.562 1.00 40.56 311 ALA A O 1
ATOM 2406 N N . ILE A 1 312 ? 21.146 14.755 -13.214 1.00 42.53 312 ILE A N 1
ATOM 2407 C CA . ILE A 1 312 ? 20.384 14.557 -14.441 1.00 42.53 312 ILE A CA 1
ATOM 2408 C C . ILE A 1 312 ? 21.426 14.194 -15.509 1.00 42.53 312 ILE A C 1
ATOM 2410 O O . ILE A 1 312 ? 21.793 15.018 -16.336 1.00 42.53 312 ILE A O 1
ATOM 2414 N N . GLU A 1 313 ? 21.963 12.977 -15.454 1.00 43.44 313 GLU A N 1
ATOM 2415 C CA . GLU A 1 313 ? 22.651 12.379 -16.600 1.00 43.44 313 GLU A CA 1
ATOM 2416 C C . GLU A 1 313 ? 21.583 11.734 -17.481 1.00 43.44 313 GLU A C 1
ATOM 2418 O O . GLU A 1 313 ? 21.195 10.585 -17.294 1.00 43.44 313 GLU A O 1
ATOM 2423 N N . ASP A 1 314 ? 21.019 12.555 -18.362 1.00 43.62 314 ASP A N 1
ATOM 2424 C CA . ASP A 1 314 ? 20.343 12.129 -19.584 1.00 43.62 314 ASP A CA 1
ATOM 2425 C C . ASP A 1 314 ? 20.177 13.392 -20.441 1.00 43.62 314 ASP A C 1
ATOM 2427 O O . ASP A 1 314 ? 19.179 14.116 -20.341 1.00 43.62 314 ASP A O 1
ATOM 2431 N N . GLU A 1 315 ? 21.218 13.705 -21.217 1.00 35.09 315 GLU A N 1
ATOM 2432 C CA . GLU A 1 315 ? 21.152 14.705 -22.281 1.00 35.09 315 GLU A CA 1
ATOM 2433 C C . GLU A 1 315 ? 19.943 14.410 -23.188 1.00 35.09 315 GLU A C 1
ATOM 2435 O O . GLU A 1 315 ? 19.789 13.284 -23.675 1.00 35.09 315 GLU A O 1
ATOM 2440 N N . PRO A 1 316 ? 19.072 15.392 -23.468 1.00 44.78 316 PRO A N 1
ATOM 2441 C CA . PRO A 1 316 ? 18.148 15.271 -24.577 1.00 44.78 316 PRO A CA 1
ATOM 2442 C C . PRO A 1 316 ? 18.948 15.385 -25.881 1.00 44.78 316 PRO A C 1
ATOM 2444 O O . PRO A 1 316 ? 19.455 16.453 -26.214 1.00 44.78 316 PRO A O 1
ATOM 2447 N N . GLY A 1 317 ? 19.036 14.283 -26.631 1.00 50.91 317 GLY A N 1
ATOM 2448 C CA . GLY A 1 317 ? 19.497 14.309 -28.020 1.00 50.91 317 GLY A CA 1
ATOM 2449 C C . GLY A 1 317 ? 18.714 15.336 -28.860 1.00 50.91 317 GLY A C 1
ATOM 2450 O O . GLY A 1 317 ? 17.580 15.687 -28.510 1.00 50.91 317 GLY A O 1
ATOM 2451 N N . PRO A 1 318 ? 19.308 15.840 -29.956 1.00 42.50 318 PRO A N 1
ATOM 2452 C CA . PRO A 1 318 ? 18.836 17.027 -30.656 1.00 42.50 318 PRO A CA 1
ATOM 2453 C C . PRO A 1 318 ? 17.394 16.871 -31.148 1.00 42.50 318 PRO A 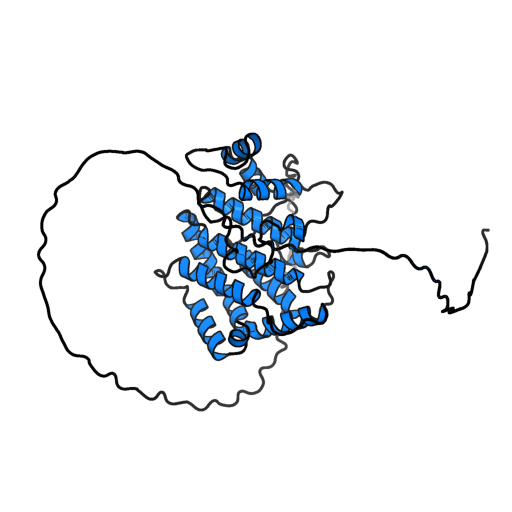C 1
ATOM 2455 O O . PRO A 1 318 ? 17.021 15.880 -31.779 1.00 42.50 318 PRO A O 1
ATOM 2458 N N . LEU A 1 319 ? 16.586 17.889 -30.848 1.00 34.72 319 LEU A N 1
ATOM 2459 C CA . LEU A 1 319 ? 15.222 18.047 -31.334 1.00 34.72 319 LEU A CA 1
ATOM 2460 C C . LEU A 1 319 ? 15.251 18.203 -32.858 1.00 34.72 319 LEU A C 1
ATOM 2462 O O . LEU A 1 319 ? 15.603 19.260 -33.377 1.00 34.72 319 LEU A O 1
ATOM 2466 N N . VAL A 1 320 ? 14.852 17.155 -33.576 1.00 44.59 320 VAL A N 1
ATOM 2467 C CA . VAL A 1 320 ? 14.433 17.286 -34.972 1.00 44.59 320 VAL A CA 1
ATOM 2468 C C . VAL A 1 320 ? 13.145 18.105 -34.967 1.00 44.59 320 VAL A C 1
ATOM 2470 O O . VAL A 1 320 ? 12.164 17.727 -34.320 1.00 44.59 320 VAL A O 1
ATOM 2473 N N . ALA A 1 321 ? 13.179 19.252 -35.644 1.00 35.25 321 ALA A N 1
ATOM 2474 C CA . ALA A 1 321 ? 12.029 20.119 -35.845 1.00 35.25 321 ALA A CA 1
ATOM 2475 C C . ALA A 1 321 ? 10.862 19.294 -36.408 1.00 35.25 321 ALA A C 1
ATOM 2477 O O . ALA A 1 321 ? 10.940 18.760 -37.511 1.00 35.25 321 ALA A O 1
ATOM 2478 N N . SER A 1 322 ? 9.800 19.145 -35.616 1.00 38.94 322 SER A N 1
ATOM 2479 C CA . SER A 1 322 ? 8.540 18.589 -36.097 1.00 38.94 322 SER A CA 1
ATOM 2480 C C . SER A 1 322 ? 7.807 19.688 -36.849 1.00 38.94 322 SER A C 1
ATOM 2482 O O . SER A 1 322 ? 7.411 20.695 -36.262 1.00 38.94 322 SER A O 1
ATOM 2484 N N . GLU A 1 323 ? 7.676 19.485 -38.155 1.00 36.44 323 GLU A N 1
ATOM 2485 C CA . GLU A 1 323 ? 6.831 20.276 -39.035 1.00 36.44 323 GLU A CA 1
ATOM 2486 C C . GLU A 1 323 ? 5.403 20.336 -38.484 1.00 36.44 323 GLU A C 1
ATOM 2488 O O . GLU A 1 323 ? 4.832 19.354 -38.002 1.00 36.44 323 GLU A O 1
ATOM 2493 N N . SER A 1 324 ? 4.843 21.538 -38.528 1.00 38.28 324 SER A N 1
ATOM 2494 C CA . SER A 1 324 ? 3.489 21.845 -38.103 1.00 38.28 324 SER A CA 1
ATOM 2495 C C . SER A 1 324 ? 2.481 21.111 -38.989 1.00 38.28 324 SER A C 1
ATOM 2497 O O . SER A 1 324 ? 2.201 21.530 -40.109 1.00 38.28 324 SER A O 1
ATOM 2499 N N . ALA A 1 325 ? 1.908 20.019 -38.483 1.00 37.84 325 ALA A N 1
ATOM 2500 C CA . ALA A 1 325 ? 0.736 19.407 -39.090 1.00 37.84 325 ALA A CA 1
ATOM 2501 C C . ALA A 1 325 ? -0.480 20.314 -38.843 1.00 37.84 325 ALA A C 1
ATOM 2503 O O . ALA A 1 325 ? -0.980 20.434 -37.724 1.00 37.84 325 ALA A O 1
ATOM 2504 N N . SER A 1 326 ? -0.906 20.978 -39.915 1.00 34.28 326 SER A N 1
ATOM 2505 C CA . SER A 1 326 ? -2.163 21.710 -40.032 1.00 34.28 326 SER A CA 1
ATOM 2506 C C . SER A 1 326 ? -3.337 20.810 -39.631 1.00 34.28 326 SER A C 1
ATOM 2508 O O . SER A 1 326 ? -3.513 19.713 -40.164 1.00 34.28 326 SER A O 1
ATOM 2510 N N . ILE A 1 327 ? -4.122 21.271 -38.657 1.00 37.91 327 ILE A N 1
ATOM 2511 C CA . ILE A 1 327 ? -5.410 20.682 -38.295 1.00 37.91 327 ILE A CA 1
ATOM 2512 C C . ILE A 1 327 ? -6.378 21.028 -39.427 1.00 37.91 327 ILE A C 1
ATOM 2514 O O . ILE A 1 327 ? -6.698 22.193 -39.642 1.00 37.91 327 ILE A O 1
ATOM 2518 N N . VAL A 1 328 ? -6.798 20.007 -40.169 1.00 41.62 328 VAL A N 1
ATOM 2519 C CA . VAL A 1 328 ? -7.866 20.105 -41.164 1.00 41.62 328 VAL A CA 1
ATOM 2520 C C . VAL A 1 328 ? -9.199 20.103 -40.418 1.00 41.62 328 VAL A C 1
ATOM 2522 O O . VAL A 1 328 ? -9.542 19.116 -39.765 1.00 41.62 328 VAL A O 1
ATOM 2525 N N . ASP A 1 329 ? -9.926 21.216 -40.512 1.00 36.53 329 ASP A N 1
ATOM 2526 C CA . ASP A 1 329 ? -11.316 21.344 -40.078 1.00 36.53 329 ASP A CA 1
ATOM 2527 C C . ASP A 1 329 ? -12.198 20.322 -40.809 1.00 36.53 329 ASP A C 1
ATOM 2529 O O . ASP A 1 329 ? -12.267 20.295 -42.040 1.00 36.53 329 ASP A O 1
ATOM 2533 N N . LEU A 1 330 ? -12.897 19.483 -40.043 1.00 44.38 330 LEU A N 1
ATOM 2534 C CA . LEU A 1 330 ? -13.972 18.636 -40.556 1.00 44.38 330 LEU A CA 1
ATOM 2535 C C . LEU A 1 330 ? -15.319 19.354 -40.373 1.00 44.38 330 LEU A C 1
ATOM 2537 O O . LEU A 1 330 ? -15.593 19.857 -39.281 1.00 44.38 330 LEU A O 1
ATOM 2541 N N . PRO A 1 331 ? -16.191 19.382 -41.398 1.00 42.88 331 PRO A N 1
ATOM 2542 C CA . PRO A 1 331 ? -17.477 20.056 -41.306 1.00 42.88 331 PRO A CA 1
ATOM 2543 C C . PRO A 1 331 ? -18.469 19.252 -40.456 1.00 42.88 331 PRO A C 1
ATOM 2545 O O . PRO A 1 331 ? -18.753 18.084 -40.722 1.00 42.88 331 PRO A O 1
ATOM 2548 N N . VAL A 1 332 ? -19.039 19.918 -39.453 1.00 43.22 332 VAL A N 1
ATOM 2549 C CA . VAL A 1 332 ? -20.191 19.440 -38.683 1.00 43.22 332 VAL A CA 1
ATOM 2550 C C . VAL A 1 332 ? -21.453 19.651 -39.519 1.00 43.22 332 VAL A C 1
ATOM 2552 O O . VAL A 1 332 ? -21.835 20.782 -39.814 1.00 43.22 332 VAL A O 1
ATOM 2555 N N . THR A 1 333 ? -22.121 18.565 -39.901 1.00 44.56 333 THR A N 1
ATOM 2556 C CA . THR A 1 333 ? -23.462 18.610 -40.499 1.00 44.56 333 THR A CA 1
ATOM 2557 C C . THR A 1 333 ? -24.528 18.829 -39.419 1.00 44.56 333 THR A C 1
ATOM 2559 O O . THR A 1 333 ? -24.537 18.084 -38.435 1.00 44.56 333 THR A O 1
ATOM 2562 N N . PRO A 1 334 ? -25.463 19.781 -39.589 1.00 43.62 334 PRO A N 1
ATOM 2563 C CA . PRO A 1 334 ? -26.565 19.969 -38.656 1.00 43.62 334 PRO A CA 1
ATOM 2564 C C . PRO A 1 334 ? -27.674 18.937 -38.907 1.00 43.62 334 PRO A C 1
ATOM 2566 O O . PRO A 1 334 ? -28.216 18.843 -40.007 1.00 43.62 334 PRO A O 1
ATOM 2569 N N . VAL A 1 335 ? -28.053 18.193 -37.866 1.00 44.53 335 VAL A N 1
ATOM 2570 C CA . VAL A 1 335 ? -29.283 17.389 -37.854 1.00 44.53 335 VAL A CA 1
ATOM 2571 C C . VAL A 1 335 ? -30.407 18.255 -37.293 1.00 44.53 335 VAL A C 1
ATOM 2573 O O . VAL A 1 335 ? -30.378 18.662 -36.134 1.00 44.53 335 VAL A O 1
ATOM 2576 N N . SER A 1 336 ? -31.388 18.554 -38.144 1.00 41.56 336 SER A N 1
ATOM 2577 C CA . SER A 1 336 ? -32.631 19.231 -37.776 1.00 41.56 336 SER A CA 1
ATOM 2578 C C . SER A 1 336 ? -33.706 18.227 -37.356 1.00 41.56 336 SER A C 1
ATOM 2580 O O . SER A 1 336 ? -34.013 17.317 -38.115 1.00 41.56 336 SER A O 1
ATOM 2582 N N . GLY A 1 337 ? -34.326 18.496 -36.201 1.00 37.84 337 GLY A N 1
ATOM 2583 C CA . GLY A 1 337 ? -35.785 18.536 -36.023 1.00 37.84 337 GLY A CA 1
ATOM 2584 C C . GLY A 1 337 ? -36.562 17.230 -35.801 1.00 37.84 337 GLY A C 1
ATOM 2585 O O . GLY A 1 337 ? -36.576 16.347 -36.649 1.00 37.84 337 GLY A O 1
ATOM 2586 N N . GLY A 1 338 ? -37.361 17.200 -34.722 1.00 32.22 338 GLY A N 1
ATOM 2587 C CA . GLY A 1 338 ? -38.558 16.351 -34.642 1.00 32.22 338 GLY A CA 1
ATOM 2588 C C . GLY A 1 338 ? -39.185 16.188 -33.248 1.00 32.22 338 GLY A C 1
ATOM 2589 O O . GLY A 1 338 ? -38.694 15.376 -32.482 1.00 32.22 338 GLY A O 1
ATOM 2590 N N . ALA A 1 339 ? -40.274 16.940 -32.993 1.00 35.34 339 ALA A N 1
ATOM 2591 C CA . ALA A 1 339 ? -41.435 16.726 -32.085 1.00 35.34 339 ALA A CA 1
ATOM 2592 C C . ALA A 1 339 ? -41.205 16.173 -30.650 1.00 35.34 339 ALA A C 1
ATOM 2594 O O . ALA A 1 339 ? -40.685 15.085 -30.470 1.00 35.34 339 ALA A O 1
ATOM 2595 N N . SER A 1 340 ? -41.554 16.833 -29.536 1.00 39.84 340 SER A N 1
ATOM 2596 C CA . SER A 1 340 ? -42.813 17.472 -29.082 1.00 39.84 340 SER A CA 1
ATOM 2597 C C . SER A 1 340 ? -44.039 16.550 -28.982 1.00 39.84 340 SER A C 1
ATOM 2599 O O . SER A 1 340 ? -44.860 16.514 -29.891 1.00 39.84 340 SER A O 1
ATOM 2601 N N . THR A 1 341 ? -44.171 15.887 -27.827 1.00 37.22 341 THR A N 1
ATOM 2602 C CA . THR A 1 341 ? -45.413 15.512 -27.106 1.00 37.22 341 THR A CA 1
ATOM 2603 C C . THR A 1 341 ? -44.970 15.288 -25.648 1.00 37.22 341 THR A C 1
ATOM 2605 O O . THR A 1 341 ? -44.052 14.510 -25.425 1.00 37.22 341 THR A O 1
ATOM 2608 N N . GLY A 1 342 ? -45.409 15.997 -24.608 1.00 40.94 342 GLY A N 1
ATOM 2609 C CA . GLY A 1 342 ? -46.787 16.262 -24.211 1.00 40.94 342 GLY A CA 1
ATOM 2610 C C . GLY A 1 342 ? -47.225 15.198 -23.197 1.00 40.94 342 GLY A C 1
ATOM 2611 O O . GLY A 1 342 ? -47.883 14.250 -23.599 1.00 40.94 342 GLY A O 1
ATOM 2612 N N . TYR A 1 343 ? -46.848 15.325 -21.916 1.00 37.22 343 TYR A N 1
ATOM 2613 C CA . TYR A 1 343 ? -47.410 14.506 -20.829 1.00 37.22 343 TYR A CA 1
ATOM 2614 C C . TYR A 1 343 ? -47.607 15.325 -19.546 1.00 37.22 343 TYR A C 1
ATOM 2616 O O . TYR A 1 343 ? -46.672 15.910 -19.002 1.00 37.22 343 TYR A O 1
ATOM 2624 N N . SER A 1 344 ? -48.866 15.363 -19.110 1.00 38.09 344 SER A N 1
ATOM 2625 C CA . SER A 1 344 ? -49.384 16.003 -17.898 1.00 38.09 344 SER A CA 1
ATOM 2626 C C . SER A 1 344 ? -49.068 15.198 -16.627 1.00 38.09 344 SER A C 1
ATOM 2628 O O . SER A 1 344 ? -48.929 13.976 -16.704 1.00 38.09 344 SER A O 1
ATOM 2630 N N . PRO A 1 345 ? -49.040 15.834 -15.440 1.00 51.28 345 PRO A N 1
ATOM 2631 C CA . PRO A 1 345 ? -48.883 15.141 -14.167 1.00 51.28 345 PRO A CA 1
ATOM 2632 C C . PRO A 1 345 ? -50.243 14.674 -13.624 1.00 51.28 345 PRO A C 1
ATOM 2634 O O . PRO A 1 345 ? -51.221 15.422 -13.643 1.00 51.28 345 PRO A O 1
ATOM 2637 N N . SER A 1 346 ? -50.309 13.449 -13.098 1.00 37.44 346 SER A N 1
ATOM 2638 C CA . SER A 1 346 ? -51.455 12.981 -12.314 1.00 37.44 346 SER A CA 1
ATOM 2639 C C . SER A 1 346 ? -51.008 12.202 -11.078 1.00 37.44 346 SER A C 1
ATOM 2641 O O . SER A 1 346 ? -50.427 11.129 -11.177 1.00 37.44 346 SER A O 1
ATOM 2643 N N . THR A 1 347 ? -51.319 12.821 -9.939 1.00 35.88 347 THR A N 1
ATOM 2644 C CA . THR A 1 347 ? -52.000 12.266 -8.760 1.00 35.88 347 THR A CA 1
ATOM 2645 C C . THR A 1 347 ? -51.341 11.131 -7.969 1.00 35.88 347 THR A C 1
ATOM 2647 O O . THR A 1 347 ? -51.241 9.988 -8.397 1.00 35.88 347 THR A O 1
ATOM 2650 N N . ALA A 1 348 ? -51.001 11.478 -6.726 1.00 41.66 348 ALA A N 1
ATOM 2651 C CA . ALA A 1 348 ? -50.658 10.582 -5.633 1.00 41.66 348 ALA A CA 1
ATOM 2652 C C . ALA A 1 348 ? -51.875 9.802 -5.106 1.00 41.66 348 ALA A C 1
ATOM 2654 O O . ALA A 1 348 ? -52.944 10.388 -4.952 1.00 41.66 348 ALA A O 1
ATOM 2655 N N . VAL A 1 349 ? -51.665 8.540 -4.714 1.00 38.69 349 VAL A N 1
ATOM 2656 C CA . VAL A 1 349 ? -52.411 7.829 -3.655 1.00 38.69 349 VAL A CA 1
ATOM 2657 C C . VAL A 1 349 ? -51.437 6.857 -2.956 1.00 38.69 349 VAL A C 1
ATOM 2659 O O . VAL A 1 349 ? -50.629 6.233 -3.647 1.00 38.69 349 VAL A O 1
ATOM 2662 N N . PRO A 1 350 ? -51.467 6.738 -1.614 1.00 52.34 350 PRO A N 1
ATOM 2663 C CA . PRO A 1 350 ? -50.568 5.888 -0.836 1.00 52.34 350 PRO A CA 1
ATOM 2664 C C . PRO A 1 350 ? -51.099 4.452 -0.722 1.00 52.34 350 PRO A C 1
ATOM 2666 O O . PRO A 1 350 ? -52.311 4.239 -0.722 1.00 52.34 350 PRO A O 1
ATOM 2669 N N . VAL A 1 351 ? -50.203 3.477 -0.544 1.00 43.53 351 VAL A N 1
ATOM 2670 C CA . VAL A 1 351 ? -50.577 2.143 -0.055 1.00 43.53 351 VAL A CA 1
ATOM 2671 C C . VAL A 1 351 ? -49.624 1.725 1.053 1.00 43.53 351 VAL A C 1
ATOM 2673 O O . VAL A 1 351 ? -48.403 1.739 0.914 1.00 43.53 351 VAL A O 1
ATOM 2676 N N . ASP A 1 352 ? -50.271 1.410 2.160 1.00 35.84 352 ASP A N 1
ATOM 2677 C CA . ASP A 1 352 ? -49.765 0.921 3.421 1.00 35.84 352 ASP A CA 1
ATOM 2678 C C . ASP A 1 352 ? -49.617 -0.612 3.385 1.00 35.84 352 ASP A C 1
ATOM 2680 O O . ASP A 1 352 ? -50.278 -1.298 2.604 1.00 35.84 352 ASP A O 1
ATOM 2684 N N . ALA A 1 353 ? -48.838 -1.110 4.341 1.00 34.84 353 ALA A N 1
ATOM 2685 C CA . ALA A 1 353 ? -48.942 -2.430 4.958 1.00 34.84 353 ALA A CA 1
ATOM 2686 C C . ALA A 1 353 ? -48.356 -3.693 4.267 1.00 34.84 353 ALA A C 1
ATOM 2688 O O . ALA A 1 353 ? -48.819 -4.197 3.248 1.00 34.84 353 ALA A O 1
ATOM 2689 N N . SER A 1 354 ? -47.454 -4.304 5.047 1.00 31.88 354 SER A N 1
ATOM 2690 C CA . SER A 1 354 ? -47.457 -5.721 5.451 1.00 31.88 354 SER A CA 1
ATOM 2691 C C . SER A 1 354 ? -46.426 -6.667 4.839 1.00 31.88 354 SER A C 1
ATOM 2693 O O . SER A 1 354 ? -46.441 -7.032 3.669 1.00 31.88 354 SER A O 1
ATOM 2695 N N . ALA A 1 355 ? -45.581 -7.128 5.762 1.00 38.28 355 ALA A N 1
ATOM 2696 C CA . ALA A 1 355 ? -44.717 -8.287 5.704 1.00 38.28 355 ALA A CA 1
ATOM 2697 C C . ALA A 1 355 ? -45.443 -9.558 5.246 1.00 38.28 355 ALA A C 1
ATOM 2699 O O . ALA A 1 355 ? -46.523 -9.866 5.751 1.00 38.28 355 ALA A O 1
ATOM 2700 N N . GLN A 1 356 ? -44.776 -10.345 4.399 1.00 33.44 356 GLN A N 1
ATOM 2701 C CA . GLN A 1 356 ? -44.908 -11.797 4.392 1.00 33.44 356 GLN A CA 1
ATOM 2702 C C . GLN A 1 356 ? -43.556 -12.472 4.142 1.00 33.44 356 GLN A C 1
ATOM 2704 O O . GLN A 1 356 ? -42.686 -11.978 3.429 1.00 33.44 356 GLN A O 1
ATOM 2709 N N . ASP A 1 357 ? -43.440 -13.589 4.837 1.00 32.88 357 ASP A N 1
ATOM 2710 C CA . ASP A 1 357 ? -42.309 -14.457 5.102 1.00 32.88 357 ASP A CA 1
ATOM 2711 C C . ASP A 1 357 ? -42.006 -15.461 3.964 1.00 32.88 357 ASP A C 1
ATOM 2713 O O . ASP A 1 357 ? -42.903 -15.836 3.212 1.00 32.88 357 ASP A O 1
ATOM 2717 N N . LEU A 1 358 ? -40.764 -15.990 3.996 1.00 34.44 358 LEU A N 1
ATOM 2718 C CA . LEU A 1 358 ? -40.235 -17.255 3.412 1.00 34.44 358 LEU A CA 1
ATOM 2719 C C . LEU A 1 358 ? -39.834 -17.300 1.910 1.00 34.44 358 LEU A C 1
ATOM 2721 O O . LEU A 1 358 ? -40.396 -16.584 1.090 1.00 34.44 358 LEU A O 1
ATOM 2725 N N . PRO A 1 359 ? -38.979 -18.266 1.478 1.00 44.00 359 PRO A N 1
ATOM 2726 C CA . PRO A 1 359 ? -37.815 -18.874 2.139 1.00 44.00 359 PRO A CA 1
ATOM 2727 C C . PRO A 1 359 ? -36.557 -19.002 1.237 1.00 44.00 359 PRO A C 1
ATOM 2729 O O . PRO A 1 359 ? -36.587 -18.895 0.014 1.00 44.00 359 PRO A O 1
ATOM 2732 N N . ASN A 1 360 ? -35.444 -19.339 1.897 1.00 32.78 360 ASN A N 1
ATOM 2733 C CA . ASN A 1 360 ? -34.210 -19.906 1.344 1.00 32.78 360 ASN A CA 1
ATOM 2734 C C . ASN A 1 360 ? -34.437 -21.043 0.329 1.00 32.78 360 ASN A C 1
ATOM 2736 O O . ASN A 1 360 ? -35.072 -22.044 0.660 1.00 32.78 360 ASN A O 1
ATOM 2740 N N . THR A 1 361 ? -33.720 -20.996 -0.799 1.00 31.69 361 THR A N 1
ATOM 2741 C CA . THR A 1 361 ? -33.319 -22.205 -1.539 1.00 31.69 361 THR A CA 1
ATOM 2742 C C . THR A 1 361 ? -31.887 -22.103 -2.047 1.00 31.69 361 THR A C 1
ATOM 2744 O O . THR A 1 361 ? -31.451 -21.090 -2.590 1.00 31.69 361 THR A O 1
ATOM 2747 N N . ALA A 1 362 ? -31.171 -23.200 -1.824 1.00 30.89 362 ALA A N 1
ATOM 2748 C CA . ALA A 1 362 ? -29.762 -23.418 -2.067 1.00 30.89 362 ALA A CA 1
ATOM 2749 C C . ALA A 1 362 ? -29.418 -23.527 -3.560 1.00 30.89 362 ALA A C 1
ATOM 2751 O O . ALA A 1 362 ? -30.133 -24.174 -4.324 1.00 30.89 362 ALA A O 1
ATOM 2752 N N . PHE A 1 363 ? -28.257 -22.994 -3.951 1.00 31.30 363 PHE A N 1
ATOM 2753 C CA . PHE A 1 363 ? -27.641 -23.306 -5.239 1.00 31.30 363 PHE A CA 1
ATOM 2754 C C . PHE A 1 363 ? -26.766 -24.557 -5.119 1.00 31.30 363 PHE A C 1
ATOM 2756 O O . PHE A 1 363 ? -25.801 -24.623 -4.355 1.00 31.30 363 PHE A O 1
ATOM 2763 N N . ARG A 1 364 ? -27.175 -25.576 -5.875 1.00 31.64 364 ARG A N 1
ATOM 2764 C CA . ARG A 1 364 ? -26.646 -26.938 -5.924 1.00 31.64 364 ARG A CA 1
ATOM 2765 C C . ARG A 1 364 ? -25.428 -26.996 -6.855 1.00 31.64 364 ARG A C 1
ATOM 2767 O O . ARG A 1 364 ? -25.473 -26.493 -7.974 1.00 31.64 364 ARG A O 1
ATOM 2774 N N . ARG A 1 365 ? -24.367 -27.666 -6.390 1.00 31.69 365 ARG A N 1
ATOM 2775 C CA . ARG A 1 365 ? -23.248 -28.201 -7.189 1.00 31.69 365 ARG A CA 1
ATOM 2776 C C . ARG A 1 365 ? -23.771 -29.044 -8.357 1.00 31.69 365 ARG A C 1
ATOM 2778 O O . ARG A 1 365 ? -24.589 -29.933 -8.130 1.00 31.69 365 ARG A O 1
ATOM 2785 N N . ILE A 1 366 ? -23.200 -28.857 -9.545 1.00 35.97 366 ILE A N 1
ATOM 2786 C CA . ILE A 1 366 ? -23.206 -29.862 -10.614 1.00 35.97 366 ILE A CA 1
ATOM 2787 C C . ILE A 1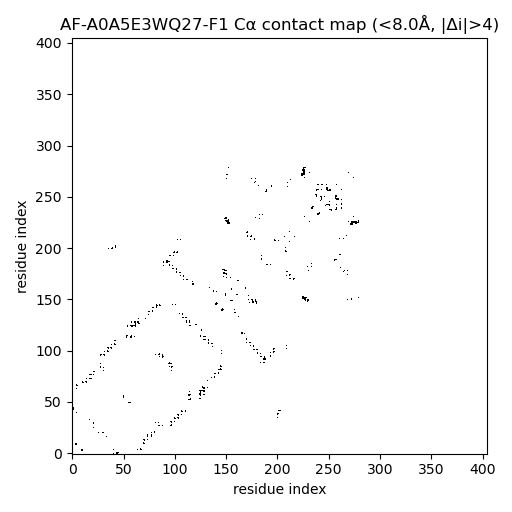 366 ? -21.824 -30.519 -10.608 1.00 35.97 366 ILE A C 1
ATOM 2789 O O . ILE A 1 366 ? -20.819 -29.874 -10.901 1.00 35.97 366 ILE A O 1
ATOM 2793 N N . GLY A 1 367 ? -21.788 -31.785 -10.192 1.00 31.08 367 GLY A N 1
ATOM 2794 C CA . GLY A 1 367 ? -20.675 -32.698 -10.425 1.00 31.08 367 GLY A CA 1
ATOM 2795 C C . GLY A 1 367 ? -20.921 -33.457 -11.725 1.00 31.08 367 GLY A C 1
ATOM 2796 O O . GLY A 1 367 ? -22.043 -33.890 -11.979 1.00 31.08 367 GLY A O 1
ATOM 2797 N N . SER A 1 368 ? -19.876 -33.592 -12.536 1.00 31.25 368 SER A N 1
ATOM 2798 C CA . SER A 1 368 ? -19.869 -34.425 -13.736 1.00 31.25 368 SER A CA 1
ATOM 2799 C C . SER A 1 368 ? -19.281 -35.784 -13.367 1.00 31.25 368 SER A C 1
ATOM 2801 O O . SER A 1 368 ? -18.115 -35.869 -12.990 1.00 31.25 368 SER A O 1
ATOM 2803 N N . SER A 1 369 ? -20.112 -36.820 -13.442 1.00 35.03 369 SER A N 1
ATOM 2804 C CA . SER A 1 369 ? -19.755 -38.233 -13.311 1.00 35.03 369 SER A CA 1
ATOM 2805 C C . SER A 1 369 ? -20.025 -38.899 -14.652 1.00 35.03 369 SER A C 1
ATOM 2807 O O . SER A 1 369 ? -21.124 -38.767 -15.185 1.00 35.03 369 SER A O 1
ATOM 2809 N N . GLY A 1 370 ? -19.032 -39.613 -15.169 1.00 33.81 370 GLY A N 1
ATOM 2810 C CA . GLY A 1 370 ? -19.130 -40.462 -16.349 1.00 33.81 370 GLY A CA 1
ATOM 2811 C C . GLY A 1 370 ? -18.068 -41.546 -16.245 1.00 33.81 370 GLY A C 1
ATOM 2812 O O . GLY A 1 370 ? -16.942 -41.356 -16.690 1.00 33.81 370 GLY A O 1
ATOM 2813 N N . THR A 1 371 ? -18.420 -42.627 -15.558 1.00 35.44 371 THR A N 1
ATOM 2814 C CA . THR A 1 371 ? -17.738 -43.922 -15.582 1.00 35.44 371 THR A CA 1
ATOM 2815 C C . THR A 1 371 ? -18.273 -44.730 -16.754 1.00 35.44 371 THR A C 1
ATOM 2817 O O . THR A 1 371 ? -19.489 -44.812 -16.885 1.00 35.44 371 THR A O 1
ATOM 2820 N N . ASP A 1 372 ? -17.390 -45.389 -17.500 1.00 38.47 372 ASP A N 1
ATOM 2821 C CA . ASP A 1 372 ? -17.676 -46.703 -18.071 1.00 38.47 372 ASP A 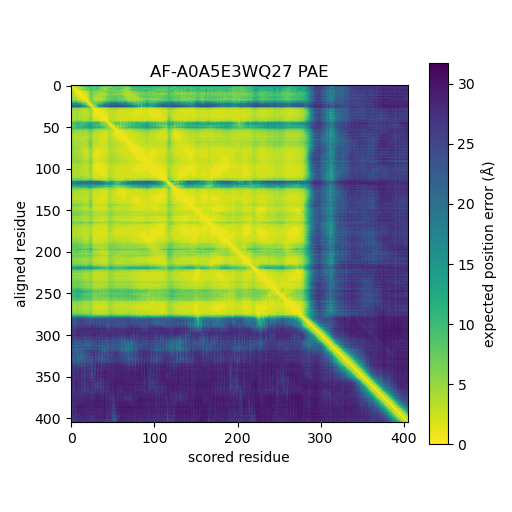CA 1
ATOM 2822 C C . ASP A 1 372 ? -16.447 -47.599 -17.889 1.00 38.47 372 ASP A C 1
ATOM 2824 O O . ASP A 1 372 ? -15.301 -47.192 -18.088 1.00 38.47 372 ASP A O 1
ATOM 2828 N N . VAL A 1 373 ? -16.749 -48.800 -17.410 1.00 42.03 373 VAL A N 1
ATOM 2829 C CA . VAL A 1 373 ? -15.890 -49.923 -17.034 1.00 42.03 373 VAL A CA 1
ATOM 2830 C C . VAL A 1 373 ? -16.042 -50.972 -18.125 1.00 42.03 373 VAL A C 1
ATOM 2832 O O . VAL A 1 373 ? -17.188 -51.277 -18.430 1.00 42.03 373 VAL A O 1
ATOM 2835 N N . ILE A 1 374 ? -14.951 -51.568 -18.627 1.00 37.47 374 ILE A N 1
ATOM 2836 C CA . ILE A 1 374 ? -14.884 -53.008 -18.950 1.00 37.47 374 ILE A CA 1
ATOM 2837 C C . ILE A 1 374 ? -13.468 -53.521 -18.628 1.00 37.47 374 ILE A C 1
ATOM 2839 O O . ILE A 1 374 ? -12.468 -52.868 -18.927 1.00 37.47 374 ILE A O 1
ATOM 2843 N N . GLU A 1 375 ? -13.471 -54.667 -17.955 1.00 49.75 375 GLU A N 1
ATOM 2844 C CA . GLU A 1 375 ? -12.412 -55.500 -17.382 1.00 49.75 375 GLU A CA 1
ATOM 2845 C C . GLU A 1 375 ? -11.518 -56.178 -18.443 1.00 49.75 375 GLU A C 1
ATOM 2847 O O . GLU A 1 375 ? -11.968 -56.426 -19.558 1.00 49.75 375 GLU A O 1
ATOM 2852 N N . ASP A 1 376 ? -10.253 -56.4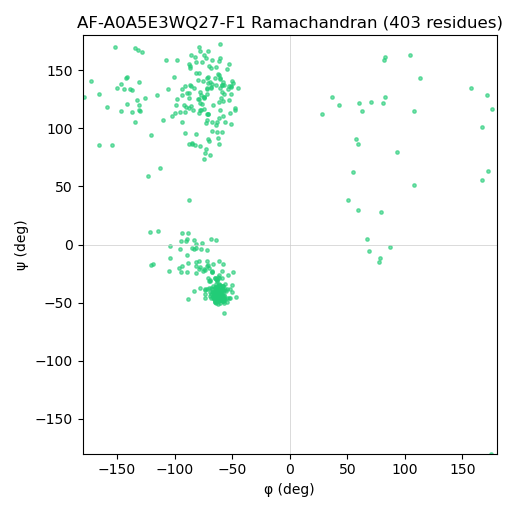66 -18.111 1.00 35.50 376 ASP A N 1
ATOM 2853 C CA . ASP A 1 376 ? -9.764 -57.843 -17.875 1.00 35.50 376 ASP A CA 1
ATOM 2854 C C . ASP A 1 376 ? -8.228 -57.885 -17.715 1.00 35.50 376 ASP A C 1
ATOM 2856 O O . ASP A 1 376 ? -7.462 -57.373 -18.534 1.00 35.50 376 ASP A O 1
ATOM 2860 N N . GLU A 1 377 ? -7.798 -58.515 -16.622 1.00 41.12 377 GLU A N 1
ATOM 2861 C CA . GLU A 1 377 ? -6.443 -59.026 -16.347 1.00 41.12 377 GLU A CA 1
ATOM 2862 C C . GLU A 1 377 ? -6.233 -60.385 -17.084 1.00 41.12 377 GLU A C 1
ATOM 2864 O O . GLU A 1 377 ? -7.232 -60.911 -17.579 1.00 41.12 377 GLU A O 1
ATOM 2869 N N . PRO A 1 378 ? -5.026 -61.017 -17.190 1.00 54.53 378 PRO A N 1
ATOM 2870 C CA . PRO A 1 378 ? -4.089 -61.218 -16.070 1.00 54.53 378 PRO A CA 1
ATOM 2871 C C . PRO A 1 378 ? -2.570 -61.310 -16.376 1.00 54.53 378 PRO A C 1
ATOM 2873 O O . PRO A 1 378 ? -2.121 -61.424 -17.514 1.00 54.53 378 PRO A O 1
ATOM 2876 N N . ASP A 1 379 ? -1.809 -61.283 -15.273 1.00 38.72 379 ASP A N 1
ATOM 2877 C CA . ASP A 1 379 ? -0.534 -61.955 -14.956 1.00 38.72 379 ASP A CA 1
ATOM 2878 C C . ASP A 1 379 ? 0.559 -62.152 -16.025 1.00 38.72 379 ASP A C 1
ATOM 2880 O O . ASP A 1 379 ? 0.389 -62.881 -17.000 1.00 38.72 379 ASP A O 1
ATOM 2884 N N . SER A 1 380 ? 1.786 -61.705 -15.700 1.00 33.53 380 SER A N 1
ATOM 2885 C CA . SER A 1 380 ? 2.942 -62.609 -15.486 1.00 33.53 380 SER A CA 1
ATOM 2886 C C . SER A 1 380 ? 4.235 -61.868 -15.102 1.00 33.53 380 SER A C 1
ATOM 2888 O O . SER A 1 380 ? 4.729 -60.995 -15.813 1.00 33.53 380 SER A O 1
ATOM 2890 N N . LEU A 1 381 ? 4.817 -62.311 -13.985 1.00 40.00 381 LEU A N 1
ATOM 2891 C CA . LEU A 1 381 ? 6.206 -62.135 -13.544 1.00 40.00 381 LEU A CA 1
ATOM 2892 C C . LEU A 1 381 ? 7.229 -62.592 -14.599 1.00 40.00 381 LEU A C 1
ATOM 2894 O O . LEU A 1 381 ? 7.141 -63.743 -15.009 1.00 40.00 381 LEU A O 1
ATOM 2898 N N . VAL A 1 382 ? 8.280 -61.801 -14.876 1.00 35.97 382 VAL A N 1
ATOM 2899 C CA . VAL A 1 382 ? 9.651 -62.304 -15.144 1.00 35.97 382 VAL A CA 1
ATOM 2900 C C . VAL A 1 382 ? 10.712 -61.275 -14.711 1.00 35.97 382 VAL A C 1
ATOM 2902 O O . VAL A 1 382 ? 10.622 -60.082 -14.980 1.00 35.97 382 VAL A O 1
ATOM 2905 N N . VAL A 1 383 ? 11.725 -61.813 -14.035 1.00 41.28 383 VAL A N 1
ATOM 2906 C CA . VAL A 1 383 ? 12.985 -61.247 -13.536 1.00 41.28 383 VAL A CA 1
ATOM 2907 C C . VAL A 1 383 ? 14.044 -61.128 -14.647 1.00 41.28 383 VAL A C 1
ATOM 2909 O O . VAL A 1 383 ? 14.185 -62.068 -15.419 1.00 41.28 383 VAL A O 1
ATOM 2912 N N . ALA A 1 384 ? 14.841 -60.050 -14.660 1.00 33.97 384 ALA A N 1
ATOM 2913 C CA . ALA A 1 384 ? 16.284 -59.989 -15.007 1.00 33.97 384 ALA A CA 1
ATOM 2914 C C . ALA A 1 384 ? 16.710 -58.504 -14.975 1.00 33.97 384 ALA A C 1
ATOM 2916 O O . ALA A 1 384 ? 16.057 -57.664 -15.583 1.00 33.97 384 ALA A O 1
ATOM 2917 N N . ASP A 1 385 ? 17.613 -58.060 -14.103 1.00 35.16 385 ASP A N 1
ATOM 2918 C CA . ASP A 1 385 ? 19.077 -58.229 -14.133 1.00 35.16 385 ASP A CA 1
ATOM 2919 C C . ASP A 1 385 ? 19.736 -57.619 -15.387 1.00 35.16 385 ASP A C 1
ATOM 2921 O O . ASP A 1 385 ? 19.385 -57.942 -16.519 1.00 35.16 385 ASP A O 1
ATOM 2925 N N . GLY A 1 386 ? 20.669 -56.686 -15.179 1.00 34.06 386 GLY A N 1
ATOM 2926 C CA . GLY A 1 386 ? 21.207 -55.847 -16.253 1.00 34.06 386 GLY A CA 1
ATOM 2927 C C . GLY A 1 386 ? 22.115 -54.715 -15.781 1.00 34.06 386 GLY A C 1
ATOM 2928 O O . GLY A 1 386 ? 21.809 -53.539 -15.943 1.00 34.06 386 GLY A O 1
ATOM 2929 N N . SER A 1 387 ? 23.236 -55.095 -15.177 1.00 37.69 387 SER A N 1
ATOM 2930 C CA . SER A 1 387 ? 24.363 -54.244 -14.789 1.00 37.69 387 SER A CA 1
ATOM 2931 C C . SER A 1 387 ? 25.035 -53.528 -15.976 1.00 37.69 387 SER A C 1
ATOM 2933 O O . SER A 1 387 ? 25.250 -54.157 -17.003 1.00 37.69 387 SER A O 1
ATOM 2935 N N . HIS A 1 388 ? 25.467 -52.268 -15.795 1.00 37.31 388 HIS A N 1
ATOM 2936 C CA . HIS A 1 388 ? 26.838 -51.753 -16.033 1.00 37.31 388 HIS A CA 1
ATOM 2937 C C . HIS A 1 388 ? 26.895 -50.236 -16.272 1.00 37.31 388 HIS A C 1
ATOM 2939 O O . HIS A 1 388 ? 26.150 -49.673 -17.066 1.00 37.31 388 HIS A O 1
ATOM 2945 N N . GLY A 1 389 ? 27.863 -49.591 -15.612 1.00 37.84 389 GLY A N 1
ATOM 2946 C CA . GLY A 1 389 ? 28.205 -48.185 -15.828 1.00 37.84 389 GLY A CA 1
ATOM 2947 C C . GLY A 1 389 ? 29.109 -47.601 -14.743 1.00 37.84 389 GLY A C 1
ATOM 2948 O O . GLY A 1 389 ? 28.750 -46.615 -14.112 1.00 37.84 389 GLY A O 1
ATOM 2949 N N . GLN A 1 390 ? 30.263 -48.232 -14.495 1.00 36.78 390 GLN A N 1
ATOM 2950 C CA . GLN A 1 390 ? 31.355 -47.674 -13.688 1.00 36.78 390 GLN A CA 1
ATOM 2951 C C . GLN A 1 390 ? 31.827 -46.332 -14.268 1.00 36.78 390 GLN A C 1
ATOM 2953 O O . GLN A 1 390 ? 32.219 -46.277 -15.430 1.00 36.78 390 GLN A O 1
ATOM 2958 N N . PHE A 1 391 ? 31.924 -45.295 -13.434 1.00 40.66 391 PHE A N 1
ATOM 2959 C CA . PHE A 1 391 ? 32.912 -44.235 -13.633 1.00 40.66 391 PHE A CA 1
ATOM 2960 C C . PHE A 1 391 ? 33.667 -43.994 -12.327 1.00 40.66 391 PHE A C 1
ATOM 2962 O O . PHE A 1 391 ? 33.107 -43.620 -11.299 1.00 40.66 391 PHE A O 1
ATOM 2969 N N . ARG A 1 392 ? 34.961 -44.302 -12.398 1.00 39.66 392 ARG A N 1
ATOM 2970 C CA . ARG A 1 392 ? 35.988 -44.181 -11.368 1.00 39.66 392 ARG A CA 1
ATOM 2971 C C . ARG A 1 392 ? 36.650 -42.814 -11.569 1.00 39.66 392 ARG A C 1
ATOM 2973 O O . ARG A 1 392 ? 37.048 -42.503 -12.688 1.00 39.66 392 ARG A O 1
ATOM 2980 N N . GLY A 1 393 ? 36.744 -42.008 -10.518 1.00 42.28 393 GLY A N 1
ATOM 2981 C CA . GLY A 1 393 ? 37.405 -40.702 -10.530 1.00 42.28 393 GLY A CA 1
ATOM 2982 C C . GLY A 1 393 ? 38.051 -40.444 -9.176 1.00 42.28 393 GLY A C 1
ATOM 2983 O O . GLY A 1 393 ? 37.356 -40.399 -8.168 1.00 42.28 393 GLY A O 1
ATOM 2984 N N . ASP A 1 394 ? 39.377 -40.373 -9.174 1.00 46.91 394 ASP A N 1
ATOM 2985 C CA . ASP A 1 394 ? 40.274 -40.576 -8.040 1.00 46.91 394 ASP A CA 1
ATOM 2986 C C . ASP A 1 394 ? 40.185 -39.591 -6.862 1.00 46.91 394 ASP A C 1
ATOM 2988 O O . ASP A 1 394 ? 39.894 -38.401 -6.985 1.00 46.91 394 ASP A O 1
ATOM 2992 N N . GLN A 1 395 ? 40.564 -40.140 -5.704 1.00 40.31 395 GLN A N 1
ATOM 2993 C CA . GLN A 1 395 ? 40.935 -39.459 -4.469 1.00 40.31 395 GLN A CA 1
ATOM 2994 C C . GLN A 1 395 ? 42.156 -38.542 -4.653 1.00 40.31 395 GLN A C 1
ATOM 2996 O O . GLN A 1 395 ? 43.172 -38.949 -5.214 1.00 40.31 395 GLN A O 1
ATOM 3001 N N . LYS A 1 396 ? 42.146 -37.390 -3.973 1.00 51.38 396 LYS A N 1
ATOM 3002 C CA . LYS A 1 396 ? 43.345 -36.868 -3.298 1.00 51.38 396 LYS A CA 1
ATOM 3003 C C . LYS A 1 396 ? 42.987 -36.386 -1.894 1.00 51.38 396 LYS A C 1
ATOM 3005 O O . LYS A 1 396 ? 42.380 -35.337 -1.712 1.00 51.38 396 LYS A O 1
ATOM 3010 N N . GLN A 1 397 ? 43.380 -37.193 -0.910 1.00 45.09 397 GLN A N 1
ATOM 3011 C CA . GLN A 1 397 ? 43.519 -36.806 0.490 1.00 45.09 397 GLN A CA 1
ATOM 3012 C C . GLN A 1 397 ? 44.746 -35.899 0.638 1.00 45.09 397 GLN A C 1
ATOM 3014 O O . GLN A 1 397 ? 45.838 -36.251 0.197 1.00 45.09 397 GLN A O 1
ATOM 3019 N N . GLY A 1 398 ? 44.564 -34.753 1.289 1.00 47.94 398 GLY A N 1
ATOM 3020 C CA . GLY A 1 398 ? 45.638 -33.929 1.831 1.00 47.94 398 GLY A CA 1
ATOM 3021 C C . GLY A 1 398 ? 45.445 -33.795 3.336 1.00 47.94 398 GLY A C 1
ATOM 3022 O O . GLY A 1 398 ? 44.681 -32.949 3.786 1.00 47.94 398 GLY A O 1
ATOM 3023 N N . GLN A 1 399 ? 46.102 -34.670 4.096 1.00 42.78 399 GLN A N 1
ATOM 3024 C CA . GLN A 1 399 ? 46.343 -34.527 5.531 1.00 42.78 399 GLN A CA 1
ATOM 3025 C C . GLN A 1 399 ? 47.474 -33.513 5.740 1.00 42.78 399 GLN A C 1
ATOM 3027 O O . GLN A 1 399 ? 48.566 -33.708 5.210 1.00 42.78 399 GLN A O 1
ATOM 3032 N N . THR A 1 400 ? 47.267 -32.510 6.589 1.00 57.62 400 THR A N 1
ATOM 3033 C CA . THR A 1 400 ? 48.361 -31.855 7.316 1.00 57.62 400 THR A CA 1
ATOM 3034 C C . THR A 1 400 ? 48.002 -31.764 8.796 1.00 57.62 400 THR A C 1
ATOM 3036 O O . THR A 1 400 ? 47.027 -31.140 9.201 1.00 57.62 400 THR A O 1
ATOM 3039 N N . ASN A 1 401 ? 48.808 -32.463 9.592 1.00 48.62 401 ASN A N 1
ATOM 3040 C CA . ASN A 1 401 ? 48.872 -32.392 11.045 1.00 48.62 401 ASN A CA 1
ATOM 3041 C C . ASN A 1 401 ? 49.831 -31.274 11.477 1.00 48.62 401 ASN A C 1
ATOM 3043 O O . ASN A 1 401 ? 50.860 -31.062 10.837 1.00 48.62 401 ASN A O 1
ATOM 3047 N N . GLY A 1 402 ? 49.568 -30.720 12.663 1.00 43.59 402 GLY A N 1
ATOM 3048 C CA . GLY A 1 402 ? 50.575 -30.128 13.550 1.00 43.59 402 GLY A CA 1
ATOM 3049 C C . GLY A 1 402 ? 50.447 -28.615 13.734 1.00 43.59 402 GLY A C 1
ATOM 3050 O O . GLY A 1 402 ? 50.160 -27.896 12.791 1.00 43.59 402 GLY A O 1
ATOM 3051 N N . ARG A 1 403 ? 50.697 -28.040 14.909 1.00 42.28 403 ARG A N 1
ATOM 3052 C CA . ARG A 1 403 ? 51.144 -28.568 16.206 1.00 42.28 403 ARG A CA 1
ATOM 3053 C C . ARG A 1 403 ? 51.056 -27.390 17.185 1.00 42.28 403 ARG A C 1
ATOM 3055 O O . ARG A 1 403 ? 51.399 -26.275 16.807 1.00 42.28 403 ARG A O 1
ATOM 3062 N N . ALA A 1 404 ? 50.614 -27.644 18.411 1.00 46.19 404 ALA A N 1
ATOM 3063 C CA . ALA A 1 404 ? 50.726 -26.704 19.520 1.00 46.19 404 ALA A CA 1
ATOM 3064 C C . ALA A 1 404 ? 52.172 -26.652 20.044 1.00 46.19 404 ALA A C 1
ATOM 3066 O O . ALA A 1 404 ? 52.817 -27.700 20.158 1.00 46.19 404 ALA A O 1
ATOM 3067 N N . VAL A 1 405 ? 52.625 -25.446 20.390 1.00 62.53 405 VAL A N 1
ATOM 3068 C CA . VAL A 1 405 ? 53.576 -25.147 21.473 1.00 62.53 405 VAL A CA 1
ATOM 3069 C C . VAL A 1 405 ? 53.014 -23.951 22.220 1.00 62.53 405 VAL A C 1
ATOM 3071 O O . VAL A 1 405 ? 52.589 -23.002 21.520 1.00 62.53 405 VAL A O 1
#

Radius of gyration: 31.42 Å; Cα contacts (8 Å, |Δi|>4): 336; chains: 1; bounding box: 106×100×74 Å

Mean predicted aligned error: 15.16 Å

Sequence (405 aa):
MSALREHRAMMSRLAAVFNHIQSPLESCSDAVGSICFLQMLLLADNANRPVKGNDDVAKREDARWSQLRVVVRLLPAFFEEVGKLNDDAMSRRDISVLAACSSLRWA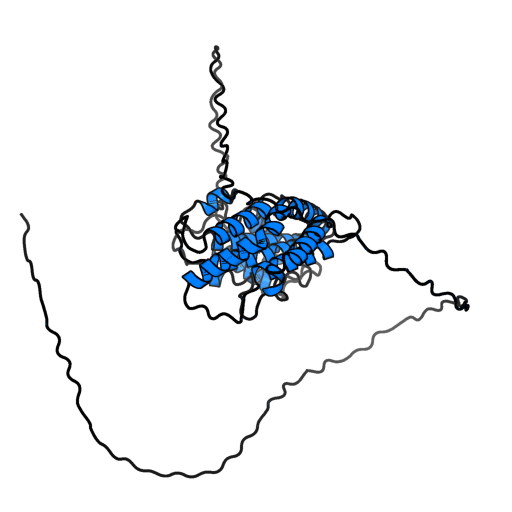AIVSMGKIEGYPHTPRGSGALARRRLQLLLKMLQRVKGLHLLKVAARNYDDLDELFAEPSDPRCELASRNALTLLDGARRCGWPEGWAQPDKRYLPKDTPCMWEWRRLFWKSNPGPKPAASRCLRAIFNQELVNLSVSRGPGLAVLHGARLDAQALGALLDLASIVDLQANCTSENDSVVSVDASAQDLPNTAFRRIGSSGTDAIEDEPGPLVASESASIVDLPVTPVSGGASTGYSPSTAVPVDASAQDLPNTAFRRIGSSGTDVIEDEPDSLVVADGSHGQFRGDQKQGQTNGRAV

Secondary structure (DSSP, 8-state):
-HHHHH-HHHHHHHHHHHHGGG-TTS-HHHHHHHHHHHHHHHH---TTS---SHHHHHHHHHHHHHHTHHHHHHHHHHHHHHHHHHHHHHHTT--HHHHHHHHHHHHHHHHHHHS--SSPPTTSTTHHHHHHHHHHHHHHHHSGGGPPPPSBTTS-S-HHHHHHSSS-HHHHHHHHHHHHHHHHHHHTT--SSTT-SSTTTSPTTPPPGGGHHHHH-----SPPPBBPHHHHHHHTSHHHHHHHHH-TTT-EETTEE--HHHHHHHHHHHHTSBSSS----GGG--------------------------------------------PPP------------------------------PPPP----------------------------------------

Solvent-accessible surface area (backbone atoms only — not comparable to full-atom values): 26163 Å² total; per-residue (Å²): 106,59,70,53,56,72,35,61,72,56,51,54,52,51,45,51,55,58,65,54,67,74,44,94,82,59,49,65,64,56,55,28,52,52,40,49,49,51,35,40,64,72,67,54,66,63,86,90,56,86,74,92,46,63,65,54,45,7,43,49,42,25,54,53,47,58,58,40,49,72,52,61,72,47,45,60,67,39,44,50,52,49,20,52,49,31,49,57,30,48,76,72,43,42,50,61,44,56,31,26,51,43,33,34,50,42,52,43,48,56,52,52,66,57,40,72,55,93,81,68,62,88,83,43,69,22,36,62,28,47,55,52,45,54,48,53,54,47,50,42,44,71,24,77,69,52,41,68,40,54,54,30,62,85,51,69,90,51,62,70,59,45,70,68,44,90,58,78,51,54,42,59,54,42,52,12,41,50,49,37,48,52,52,45,33,57,75,36,56,44,64,84,75,63,90,58,56,38,72,89,67,55,60,88,93,56,80,58,74,82,47,40,55,82,75,50,61,70,92,67,94,63,86,57,46,31,35,12,71,65,51,49,54,52,57,70,32,64,60,49,48,42,23,71,75,67,32,63,60,67,28,70,51,98,87,33,48,52,49,55,65,59,51,50,47,50,52,57,55,54,71,65,27,26,83,81,47,72,76,78,66,84,73,76,75,66,74,79,73,77,87,75,90,81,86,89,80,91,84,80,90,78,80,82,75,88,73,81,76,74,78,84,85,68,83,80,72,84,82,74,82,77,77,83,79,79,82,78,85,77,86,83,80,84,86,78,88,82,83,93,81,89,84,84,92,79,84,92,82,88,85,83,87,83,90,84,84,87,80,93,81,84,90,76,87,85,81,90,84,85,86,88,85,86,87,84,84,80,89,83,92,85,89,78,88,86,88,87,82,89,83,87,79,82,88,81,87,82,88,82,86,87,80,92,132

Foldseek 3Di:
DVVQLVPVVNLVVLLVLLVPLPDPVDDLVSLLVNLLVVLLLLQDDDPPDDDPDLLSLLQRLLVSLVSCVSVLVSLLVSLLSLLVVLVVCLVVLHCSSLLSLLLSLLSLLVSLVSNDDQVDDCPGRNNNSNVSSLSNLQSQCVRPSRNFDFFFPPDDSHSVVLVVDSDRSSLRSLLSSLLSLLLSCVSSLNDPPSLCSNVVRHDPPDDDSLCSCVVRPDDDPDAAGATDPSLLVSCPDPQLVQCVVVHAQPGADPNGGHHNSSNSSSVSSCVRHPPPDDPPPPPVPPPPPPPDDDDDDDDDDPPPDPPPPPDPPDDDDDDDDDPDDDDDDDDDDDDDDDDDDDDDDDDDDDDDDDDDDDDDDDDDDDDDDDDDDDDDDDDDDDDDDDDDDDDDDDDDDDDDDDDDD